Protein AF-A0A941NV79-F1 (afdb_monomer)

Secondary structure (DSSP, 8-state):
--SHHHHHHHHHHHHHHHHHHHHHS-SSS-EEEEEE-SSSEEEEEEEEEEE--SS--EEEEEEEEEEEEEE-GGGEEEEEEEEE-SHHHHHHHHHHTT-SEEEEEE-S-EE-SSGGG--S-EESS--EE------STT--S--S-EE-TTHHHHS-TT-BPPPPGGGTTSSS---EETTTTEEGGGGGG-EEEEEETT--EEEEEGGG--HHHHHHHHTTEEEEEEE--EEEETTEE-S-TTGGGSGGG-HHHHHHHHTT-TT-S-TT--TTTTS-B-EEEEEEETTS-EEEEEE-----TTS--SB-HHHHHHHHHHTTEEEEEE---GGG--EEEEESEEESPP-S-STT-PPPEEEEEEEEEPPPHHHHHHHHHHHHS-------PPPP-PPPPPPPPPP-

Mean predicted aligned error: 10.95 Å

Structure (mmCIF, N/CA/C/O backbone):
data_AF-A0A941NV79-F1
#
_entry.id   AF-A0A941NV79-F1
#
loop_
_atom_site.group_PDB
_atom_site.id
_atom_site.type_symbol
_atom_site.label_atom_id
_atom_site.label_alt_id
_atom_site.label_comp_id
_atom_site.label_asym_id
_atom_site.label_entity_id
_atom_site.label_seq_id
_atom_site.pdbx_PDB_ins_code
_atom_site.Cartn_x
_atom_site.Cartn_y
_atom_site.Cartn_z
_atom_site.occupancy
_atom_site.B_iso_or_equiv
_atom_site.auth_seq_id
_atom_site.auth_comp_id
_atom_site.auth_asym_id
_atom_site.auth_atom_id
_atom_site.pdbx_PDB_model_num
ATOM 1 N N . MET A 1 1 ? -29.294 -2.396 32.008 1.00 37.75 1 MET A N 1
ATOM 2 C CA . MET A 1 1 ? -28.982 -3.494 31.063 1.00 37.75 1 MET A CA 1
ATOM 3 C C . MET A 1 1 ? -27.910 -3.132 30.012 1.00 37.75 1 MET A C 1
ATOM 5 O O . MET A 1 1 ? -27.846 -3.797 28.994 1.00 37.75 1 MET A O 1
ATOM 9 N N . GLY A 1 2 ? -27.024 -2.145 30.237 1.00 38.66 2 GLY A N 1
ATOM 10 C CA . GLY A 1 2 ? -26.162 -1.599 29.163 1.00 38.66 2 GLY A CA 1
ATOM 11 C C . GLY A 1 2 ? -24.645 -1.584 29.406 1.00 38.66 2 GLY A C 1
ATOM 12 O O . GLY A 1 2 ? -23.937 -0.929 28.653 1.00 38.66 2 GLY A O 1
ATOM 13 N N . LYS A 1 3 ? -24.124 -2.249 30.449 1.00 32.75 3 LYS A N 1
ATOM 14 C CA . LYS A 1 3 ? -22.667 -2.318 30.711 1.00 32.75 3 LYS A CA 1
ATOM 15 C C . LYS A 1 3 ? -22.034 -3.657 30.309 1.00 32.75 3 LYS A C 1
ATOM 17 O O . LYS A 1 3 ? -20.885 -3.670 29.878 1.00 32.75 3 LYS A O 1
ATOM 22 N N . ASP A 1 4 ? -22.796 -4.750 30.352 1.00 34.00 4 ASP A N 1
ATOM 23 C CA . ASP A 1 4 ? -22.276 -6.102 30.090 1.00 34.00 4 ASP A CA 1
ATOM 24 C C . ASP A 1 4 ? -22.122 -6.434 28.596 1.00 34.00 4 ASP A C 1
ATOM 26 O O . ASP A 1 4 ? -21.346 -7.312 28.226 1.00 34.00 4 ASP A O 1
ATOM 30 N N . THR A 1 5 ? -22.796 -5.701 27.706 1.00 42.41 5 THR A N 1
ATOM 31 C CA . THR A 1 5 ? -22.704 -5.896 26.250 1.00 42.41 5 THR A CA 1
ATOM 32 C C . THR A 1 5 ? -21.468 -5.235 25.639 1.00 42.41 5 THR A C 1
ATOM 34 O O . THR A 1 5 ? -20.822 -5.846 24.790 1.00 42.41 5 THR A O 1
ATOM 37 N N . LYS A 1 6 ? -21.063 -4.047 26.111 1.00 34.81 6 LYS A N 1
ATOM 38 C CA . LYS A 1 6 ? -19.874 -3.337 25.602 1.00 34.81 6 LYS A CA 1
ATOM 39 C C . LYS A 1 6 ? -18.571 -4.057 25.977 1.00 34.81 6 LYS A C 1
ATOM 41 O O . LYS A 1 6 ? -17.744 -4.322 25.108 1.00 34.81 6 LYS A O 1
ATOM 46 N N . ALA A 1 7 ? -18.461 -4.521 27.226 1.00 35.06 7 ALA A N 1
ATOM 47 C CA . ALA A 1 7 ? -17.333 -5.335 27.690 1.00 35.06 7 ALA A CA 1
ATOM 48 C C . ALA A 1 7 ? -17.238 -6.697 26.966 1.00 35.06 7 ALA A C 1
ATOM 50 O O . ALA A 1 7 ? -16.143 -7.183 26.679 1.00 35.06 7 ALA A O 1
ATOM 51 N N . ALA A 1 8 ? -18.376 -7.311 26.616 1.00 33.00 8 ALA A N 1
ATOM 52 C CA . ALA A 1 8 ? -18.413 -8.574 25.876 1.00 33.00 8 ALA A CA 1
ATOM 53 C C . ALA A 1 8 ? -18.027 -8.425 24.389 1.00 33.00 8 ALA A C 1
ATOM 55 O O . ALA A 1 8 ? -17.462 -9.355 23.803 1.00 33.00 8 ALA A O 1
ATOM 56 N N . VAL A 1 9 ? -18.303 -7.268 23.777 1.00 36.94 9 VAL A N 1
ATOM 57 C CA . VAL A 1 9 ? -17.890 -6.937 22.401 1.00 36.94 9 VAL A CA 1
ATOM 58 C C . VAL A 1 9 ? -16.403 -6.563 22.350 1.00 36.94 9 VAL A C 1
ATOM 60 O O . VAL A 1 9 ? -15.674 -7.113 21.517 1.00 36.94 9 VAL A O 1
ATOM 63 N N . GLU A 1 10 ? -15.918 -5.749 23.295 1.00 37.53 10 GLU A N 1
ATOM 64 C CA . GLU A 1 10 ? -14.491 -5.421 23.469 1.00 37.53 10 GLU A CA 1
ATOM 65 C C . GLU A 1 10 ? -13.641 -6.686 23.707 1.00 37.53 10 GLU A C 1
ATOM 67 O O . GLU A 1 10 ? -12.580 -6.859 23.101 1.00 37.53 10 GLU A O 1
ATOM 72 N N . ALA A 1 11 ? -14.150 -7.648 24.487 1.00 34.34 11 ALA A N 1
ATOM 73 C CA . ALA A 1 11 ? -13.498 -8.940 24.702 1.00 34.34 11 ALA A CA 1
ATOM 74 C C . ALA A 1 11 ? -13.442 -9.828 23.439 1.00 34.34 11 ALA A C 1
ATOM 76 O O . ALA A 1 11 ? -12.529 -10.650 23.308 1.00 34.34 11 ALA A O 1
ATOM 77 N N . LYS A 1 12 ? -14.377 -9.685 22.486 1.00 42.16 12 LYS A N 1
ATOM 78 C CA . LYS A 1 12 ? -14.457 -10.513 21.261 1.00 42.16 12 LYS A CA 1
ATOM 79 C C . LYS A 1 12 ? -13.544 -10.039 20.119 1.00 42.16 12 LYS A C 1
ATOM 81 O O . LYS A 1 12 ? -12.990 -10.878 19.410 1.00 42.16 12 LYS A O 1
ATOM 86 N N . ALA A 1 13 ? -13.350 -8.732 19.935 1.00 38.16 13 ALA A N 1
ATOM 87 C CA . ALA A 1 13 ? -12.434 -8.206 18.911 1.00 38.16 13 ALA A CA 1
ATOM 88 C C . ALA A 1 13 ? -10.963 -8.329 19.347 1.00 38.16 13 ALA A C 1
ATOM 90 O O . ALA A 1 13 ? -10.119 -8.824 18.590 1.00 38.16 13 ALA A O 1
ATOM 91 N N . ALA A 1 14 ? -10.682 -8.008 20.615 1.00 41.06 14 ALA A N 1
ATOM 92 C CA . ALA A 1 14 ? -9.374 -8.208 21.226 1.00 41.06 14 ALA A CA 1
ATOM 93 C C . ALA A 1 14 ? -8.939 -9.684 21.177 1.00 41.06 14 ALA A C 1
ATOM 95 O O . ALA A 1 14 ? -7.759 -9.973 20.983 1.00 41.06 14 ALA A O 1
ATOM 96 N N . THR A 1 15 ? -9.874 -10.641 21.260 1.00 52.53 15 THR A N 1
ATOM 97 C CA . THR A 1 15 ? -9.524 -12.065 21.328 1.00 52.53 15 THR A CA 1
ATOM 98 C C . THR A 1 15 ? -8.943 -12.651 20.050 1.00 52.53 15 THR A C 1
ATOM 100 O O . THR A 1 15 ? -8.204 -13.613 20.189 1.00 52.53 15 THR A O 1
ATOM 103 N N . VAL A 1 16 ? -9.182 -12.151 18.832 1.00 52.66 16 VAL A N 1
ATOM 104 C CA . VAL A 1 16 ? -8.616 -12.816 17.632 1.00 52.66 16 VAL A CA 1
ATOM 105 C C . VAL A 1 16 ? -7.139 -12.481 17.450 1.00 52.66 16 VAL A C 1
ATOM 107 O O . VAL A 1 16 ? -6.330 -13.397 17.330 1.00 52.66 16 VAL A O 1
ATOM 110 N N . ILE A 1 17 ? -6.764 -11.200 17.514 1.00 54.12 17 ILE A N 1
ATOM 111 C CA . ILE A 1 17 ? -5.353 -10.790 17.431 1.00 54.12 17 ILE A CA 1
ATOM 112 C C . ILE A 1 17 ? -4.603 -11.235 18.695 1.00 54.12 17 ILE A C 1
ATOM 114 O O . ILE A 1 17 ? -3.475 -11.707 18.595 1.00 54.12 17 ILE A O 1
ATOM 118 N N . GLN A 1 18 ? -5.232 -11.192 19.879 1.00 55.28 18 GLN A N 1
ATOM 119 C CA . GLN A 1 18 ? -4.630 -11.741 21.102 1.00 55.28 18 GLN A CA 1
ATOM 120 C C . GLN A 1 18 ? -4.478 -13.260 21.055 1.00 55.28 18 GLN A C 1
ATOM 122 O O . GLN A 1 18 ? -3.436 -13.761 21.465 1.00 55.28 18 GLN A O 1
ATOM 127 N N . LYS A 1 19 ? -5.481 -14.020 20.586 1.00 61.03 19 LYS A N 1
ATOM 128 C CA . LYS A 1 19 ? -5.363 -15.483 20.438 1.00 61.03 19 LYS A CA 1
ATOM 129 C C . LYS A 1 19 ? -4.329 -15.829 19.383 1.00 61.03 19 LYS A C 1
ATOM 131 O O . LYS A 1 19 ? -3.565 -16.753 19.610 1.00 61.03 19 LYS A O 1
ATOM 136 N N . TRP A 1 20 ? -4.269 -15.084 18.282 1.00 63.22 20 TRP A N 1
ATOM 137 C CA . TRP A 1 20 ? -3.224 -15.224 17.277 1.00 63.22 20 TRP A CA 1
ATOM 138 C C . TRP A 1 20 ? -1.834 -14.989 17.883 1.00 63.22 20 TRP A C 1
ATOM 140 O O . TRP A 1 20 ? -1.003 -15.896 17.880 1.00 63.22 20 TRP A O 1
ATOM 150 N N . ALA A 1 21 ? -1.626 -13.830 18.513 1.00 59.75 21 ALA A N 1
ATOM 151 C CA . ALA A 1 21 ? -0.369 -13.473 19.160 1.00 59.75 21 ALA A CA 1
ATOM 152 C C . ALA A 1 21 ? 0.015 -14.503 20.235 1.00 59.75 21 ALA A C 1
ATOM 154 O O . ALA A 1 21 ? 1.160 -14.913 20.335 1.00 59.75 21 ALA A O 1
ATOM 155 N N . ARG A 1 22 ? -0.946 -15.010 21.011 1.00 60.31 22 ARG A N 1
ATOM 156 C CA . ARG A 1 22 ? -0.695 -16.038 22.036 1.00 60.31 22 ARG A CA 1
ATOM 157 C C . ARG A 1 22 ? -0.487 -17.449 21.469 1.00 60.31 22 ARG A C 1
ATOM 159 O O . ARG A 1 22 ? 0.080 -18.277 22.176 1.00 60.31 22 ARG A O 1
ATOM 166 N N . ARG A 1 23 ? -0.966 -17.743 20.252 1.00 58.19 23 ARG A N 1
ATOM 167 C CA . ARG A 1 23 ? -0.883 -19.065 19.597 1.00 58.19 23 ARG A CA 1
ATOM 168 C C . ARG A 1 23 ? 0.402 -19.242 18.789 1.00 58.19 23 ARG A C 1
ATOM 170 O O . ARG A 1 23 ? 0.905 -20.357 18.733 1.00 58.19 23 ARG A O 1
ATOM 177 N N . PHE A 1 24 ? 0.918 -18.173 18.184 1.00 54.00 24 PHE A N 1
ATOM 178 C CA . PHE A 1 24 ? 2.083 -18.222 17.287 1.00 54.00 24 PHE A CA 1
ATOM 179 C C . PHE A 1 24 ? 3.358 -17.605 17.886 1.00 54.00 24 PHE A C 1
ATOM 181 O O . PHE A 1 24 ? 4.452 -17.793 17.355 1.00 54.00 24 PHE A O 1
ATOM 188 N N . LEU A 1 25 ? 3.253 -16.887 19.009 1.00 56.09 25 LEU A N 1
ATOM 189 C CA . LEU A 1 25 ? 4.393 -16.221 19.636 1.00 56.09 25 LEU A CA 1
ATOM 190 C C . LEU A 1 25 ? 4.759 -16.927 20.948 1.00 56.09 25 LEU A C 1
ATOM 192 O O . LEU A 1 25 ? 3.921 -17.122 21.829 1.00 56.09 25 LEU A O 1
ATOM 196 N N . VAL A 1 26 ? 6.021 -17.348 21.080 1.00 50.78 26 VAL A N 1
ATOM 197 C CA . VAL A 1 26 ? 6.525 -18.012 22.295 1.00 50.78 26 VAL A CA 1
ATOM 198 C C . VAL A 1 26 ? 6.377 -17.072 23.486 1.00 50.78 26 VAL A C 1
ATOM 200 O O . VAL A 1 26 ? 6.801 -15.926 23.433 1.00 50.78 26 VAL A O 1
ATOM 203 N N . ARG A 1 27 ? 5.847 -17.579 24.604 1.00 49.38 27 ARG A N 1
ATOM 204 C CA . ARG A 1 27 ? 5.588 -16.825 25.848 1.00 49.38 27 ARG A CA 1
ATOM 205 C C . ARG A 1 27 ? 6.808 -16.155 26.510 1.00 49.38 27 ARG A C 1
ATOM 207 O O . ARG A 1 27 ? 6.627 -15.488 27.521 1.00 49.38 27 ARG A O 1
ATOM 214 N N . LYS A 1 28 ? 8.034 -16.327 26.007 1.00 47.25 28 LYS A N 1
ATOM 215 C CA . LYS A 1 28 ? 9.239 -15.753 26.623 1.00 47.25 28 LYS A CA 1
ATOM 216 C C . LYS A 1 28 ? 9.685 -14.510 25.842 1.00 47.25 28 LYS A C 1
ATOM 218 O O . LYS A 1 28 ? 10.083 -14.632 24.691 1.00 47.25 28 LYS A O 1
ATOM 223 N N . ASN A 1 29 ? 9.640 -13.349 26.505 1.00 51.78 29 ASN A N 1
ATOM 224 C CA . ASN A 1 29 ? 10.165 -12.037 26.075 1.00 51.78 29 ASN A CA 1
ATOM 225 C C . ASN A 1 29 ? 9.364 -11.266 25.012 1.00 51.78 29 ASN A C 1
ATOM 227 O O . ASN A 1 29 ? 9.945 -10.686 24.098 1.00 51.78 29 ASN A O 1
ATOM 231 N N . LEU A 1 30 ? 8.037 -11.212 25.150 1.00 62.56 30 LEU A N 1
ATOM 232 C CA . LEU A 1 30 ? 7.170 -10.479 24.229 1.00 62.56 30 LEU A CA 1
ATOM 233 C C . LEU A 1 30 ? 6.472 -9.298 24.899 1.00 62.56 30 LEU A C 1
ATOM 235 O O . LEU A 1 30 ? 5.568 -9.473 25.713 1.00 62.56 30 LEU A O 1
ATOM 239 N N . ASN A 1 31 ? 6.877 -8.091 24.504 1.00 69.31 31 ASN A N 1
ATOM 240 C CA . ASN A 1 31 ? 6.194 -6.859 24.873 1.00 69.31 31 ASN A CA 1
ATOM 241 C C . ASN A 1 31 ? 5.048 -6.633 23.884 1.00 69.31 31 ASN A C 1
ATOM 243 O O . ASN A 1 31 ? 5.279 -6.252 22.736 1.00 69.31 31 ASN A O 1
ATOM 247 N N . LEU A 1 32 ? 3.823 -6.915 24.329 1.00 75.69 32 LEU A N 1
ATOM 248 C CA . LEU A 1 32 ? 2.592 -6.680 23.578 1.00 75.69 32 LEU A CA 1
ATOM 249 C C . LEU A 1 32 ? 1.828 -5.519 24.213 1.00 75.69 32 LEU A C 1
ATOM 251 O O . LEU A 1 32 ? 1.485 -5.580 25.394 1.00 75.69 32 LEU A O 1
ATOM 255 N N . LYS A 1 33 ? 1.504 -4.496 23.424 1.00 81.25 33 LYS A N 1
ATOM 256 C CA . LYS A 1 33 ? 0.628 -3.395 23.832 1.00 81.25 33 LYS A CA 1
ATOM 257 C C . LYS A 1 33 ? -0.619 -3.412 22.957 1.00 81.25 33 LYS A C 1
ATOM 259 O O . LYS A 1 33 ? -0.560 -3.134 21.762 1.00 81.25 33 LYS A O 1
ATOM 264 N N . PHE A 1 34 ? -1.744 -3.761 23.571 1.00 81.69 34 PHE A N 1
ATOM 265 C CA . PHE A 1 34 ? -3.054 -3.726 22.931 1.00 81.69 34 PHE A CA 1
ATOM 266 C C . PHE A 1 34 ? -3.696 -2.362 23.144 1.00 81.69 34 PHE A C 1
ATOM 268 O O . PHE A 1 34 ? -3.624 -1.792 24.232 1.00 81.69 34 PHE A O 1
ATOM 275 N N . THR A 1 35 ? -4.332 -1.837 22.107 1.00 81.44 35 THR A N 1
ATOM 276 C CA . THR A 1 35 ? -5.069 -0.579 22.171 1.00 81.44 35 THR A CA 1
ATOM 277 C C . THR A 1 35 ? -6.364 -0.754 21.395 1.00 81.44 35 THR A C 1
ATOM 279 O O . THR A 1 35 ? -6.358 -0.861 20.169 1.00 81.44 35 THR A O 1
ATOM 282 N N . GLN A 1 36 ? -7.477 -0.831 22.125 1.00 83.31 36 GLN A N 1
ATOM 283 C CA . GLN A 1 36 ? -8.798 -0.713 21.523 1.00 83.31 36 GLN A CA 1
ATOM 284 C C . GLN A 1 36 ? -9.020 0.769 21.226 1.00 83.31 36 GLN A C 1
ATOM 286 O O . GLN A 1 36 ? -8.931 1.594 22.134 1.00 83.31 36 GLN A O 1
ATOM 291 N N . VAL A 1 37 ? -9.209 1.104 19.953 1.00 84.75 37 VAL A N 1
ATOM 292 C CA . VAL A 1 37 ? -9.310 2.497 19.501 1.00 84.75 37 VAL A CA 1
ATOM 293 C C . VAL A 1 37 ? -10.776 2.907 19.435 1.00 84.75 37 VAL A C 1
ATOM 295 O O . VAL A 1 37 ? -11.119 3.980 19.908 1.00 84.75 37 VAL A O 1
ATOM 298 N N . GLY A 1 38 ? -11.633 2.012 18.948 1.00 86.25 38 GLY A N 1
ATOM 299 C CA . GLY A 1 38 ? -13.091 2.117 18.996 1.00 86.25 38 GLY A CA 1
ATOM 300 C C . GLY A 1 38 ? -13.726 0.737 18.809 1.00 86.25 38 GLY A C 1
ATOM 301 O O . GLY A 1 38 ? -13.056 -0.256 19.075 1.00 86.25 38 GLY A O 1
ATOM 302 N N . GLU A 1 39 ? -14.980 0.603 18.385 1.00 88.56 39 GLU A N 1
ATOM 303 C CA . GLU A 1 39 ? -15.649 -0.714 18.308 1.00 88.56 39 GLU A CA 1
ATOM 304 C C . GLU A 1 39 ? -15.148 -1.565 17.131 1.00 88.56 39 GLU A C 1
ATOM 306 O O . GLU A 1 39 ? -15.089 -2.798 17.209 1.00 88.56 39 GLU A O 1
ATOM 311 N N . ASN A 1 40 ? -14.748 -0.896 16.050 1.00 91.56 40 ASN A N 1
ATOM 312 C CA . ASN A 1 40 ? -14.365 -1.505 14.779 1.00 91.56 40 ASN A CA 1
ATOM 313 C C . ASN A 1 40 ? -12.871 -1.377 14.462 1.00 91.56 40 ASN A C 1
ATOM 315 O O . ASN A 1 40 ? -12.413 -1.934 13.462 1.00 91.56 40 ASN A O 1
ATOM 319 N N . ILE A 1 41 ? -12.099 -0.697 15.315 1.00 92.12 41 ILE A N 1
ATOM 320 C CA . ILE A 1 41 ? -10.660 -0.480 15.132 1.00 92.12 41 ILE A CA 1
ATOM 321 C C . ILE A 1 41 ? -9.897 -0.963 16.369 1.00 92.12 41 ILE A C 1
ATOM 323 O O . ILE A 1 41 ? -10.046 -0.435 17.476 1.00 92.12 41 ILE A O 1
ATOM 327 N N . THR A 1 42 ? -9.022 -1.946 16.162 1.00 91.31 42 THR A N 1
ATOM 328 C CA . THR A 1 42 ? -8.134 -2.486 17.200 1.00 91.31 42 THR A CA 1
ATOM 329 C C . THR A 1 42 ? -6.697 -2.453 16.709 1.00 91.31 42 THR A C 1
ATOM 331 O O . THR A 1 42 ? -6.402 -2.943 15.619 1.00 91.31 42 THR A O 1
ATOM 334 N N . SER A 1 43 ? -5.791 -1.942 17.539 1.00 90.06 43 SER A N 1
ATOM 335 C CA . SER A 1 43 ? -4.361 -1.923 17.251 1.00 90.06 43 SER A CA 1
ATOM 336 C C . SER A 1 43 ? -3.567 -2.777 18.236 1.00 90.06 43 SER A C 1
ATOM 338 O O . SER A 1 43 ? -3.878 -2.853 19.430 1.00 90.06 43 SER A O 1
ATOM 340 N N . LEU A 1 44 ? -2.528 -3.429 17.725 1.00 87.69 44 LEU A N 1
ATOM 341 C CA . LEU A 1 44 ? -1.542 -4.177 18.484 1.00 87.69 44 LEU A CA 1
ATOM 342 C C . LEU A 1 44 ? -0.147 -3.714 18.081 1.00 87.69 44 LEU A C 1
ATOM 344 O O . LEU A 1 44 ? 0.260 -3.862 16.930 1.00 87.69 44 LEU A O 1
ATOM 348 N N . GLN A 1 45 ? 0.603 -3.236 19.064 1.00 86.19 45 GLN A N 1
ATOM 349 C CA . GLN A 1 45 ? 2.034 -3.012 18.955 1.00 86.19 45 GLN A CA 1
ATOM 350 C C . GLN A 1 45 ? 2.777 -4.182 19.604 1.00 86.19 45 GLN A C 1
ATOM 352 O O . GLN A 1 45 ? 2.458 -4.599 20.722 1.00 86.19 45 GLN A O 1
ATOM 357 N N . MET A 1 46 ? 3.776 -4.708 18.908 1.00 83.50 46 MET A N 1
ATOM 358 C CA . MET A 1 46 ? 4.584 -5.832 19.368 1.00 83.50 46 MET A CA 1
ATOM 359 C C . MET A 1 46 ? 6.063 -5.600 19.077 1.00 83.50 46 MET A C 1
ATOM 361 O O . MET A 1 46 ? 6.412 -5.019 18.054 1.00 83.50 46 MET A O 1
ATOM 365 N N . ALA A 1 47 ? 6.927 -6.083 19.967 1.00 80.50 47 ALA A N 1
ATOM 366 C CA . ALA A 1 47 ? 8.360 -6.199 19.718 1.00 80.50 47 ALA A CA 1
ATOM 367 C C . ALA A 1 47 ? 8.731 -7.682 19.607 1.00 80.50 47 ALA A C 1
ATOM 369 O O . ALA A 1 47 ? 8.466 -8.454 20.533 1.00 80.50 47 ALA A O 1
ATOM 370 N N . LEU A 1 48 ? 9.303 -8.083 18.472 1.00 72.50 48 LEU A N 1
ATOM 371 C CA . LEU A 1 48 ? 9.536 -9.484 18.125 1.00 72.50 48 LEU A CA 1
ATOM 372 C C . LEU A 1 48 ? 10.930 -9.712 17.548 1.00 72.50 48 LEU A C 1
ATOM 374 O O . LEU A 1 48 ? 11.265 -9.150 16.513 1.00 72.50 48 LEU A O 1
ATOM 378 N N . SER A 1 49 ? 11.700 -10.615 18.157 1.00 69.38 49 SER A N 1
ATOM 379 C CA . SER A 1 49 ? 12.926 -11.184 17.567 1.00 69.38 49 SER A CA 1
ATOM 380 C C . SER A 1 49 ? 12.721 -12.584 16.979 1.00 69.38 49 SER A C 1
ATOM 382 O O . SER A 1 49 ? 13.598 -13.121 16.308 1.00 69.38 49 SER A O 1
ATOM 384 N N . LYS A 1 50 ? 11.560 -13.203 17.221 1.00 65.31 50 LYS A N 1
ATOM 385 C CA . LYS A 1 50 ? 11.236 -14.542 16.729 1.00 65.31 50 LYS A CA 1
ATOM 386 C C . LYS A 1 50 ? 9.730 -14.723 16.592 1.00 65.31 50 LYS A C 1
ATOM 388 O O . LYS A 1 50 ? 8.990 -14.436 17.531 1.00 65.31 50 LYS A O 1
ATOM 393 N N . LEU A 1 51 ? 9.294 -15.272 15.465 1.00 64.00 51 LEU A N 1
ATOM 394 C CA . LEU A 1 51 ? 7.919 -15.680 15.212 1.00 64.00 51 LEU A CA 1
ATOM 395 C C . LEU A 1 51 ? 7.904 -17.164 14.838 1.00 64.00 51 LEU A C 1
ATOM 397 O O . LEU A 1 51 ? 8.486 -17.569 13.834 1.00 64.00 51 LEU A O 1
ATOM 401 N N . LEU A 1 52 ? 7.279 -1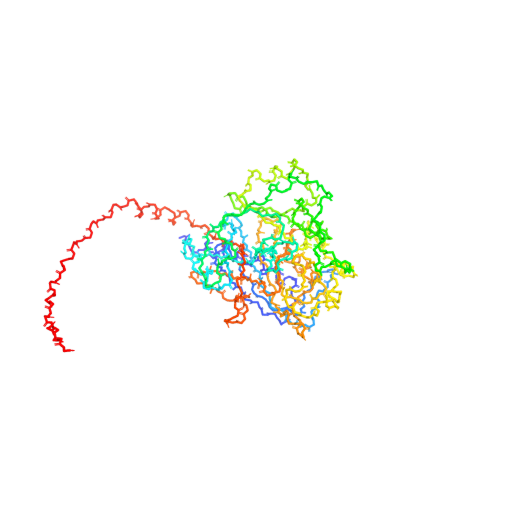8.007 15.661 1.00 56.53 52 LEU A N 1
ATOM 402 C CA . LEU A 1 52 ? 7.179 -19.429 15.347 1.00 56.53 52 LEU A CA 1
ATOM 403 C C . LEU A 1 52 ? 5.967 -19.657 14.437 1.00 56.53 52 LEU A C 1
ATOM 405 O O . LEU A 1 52 ? 4.827 -19.628 14.893 1.00 56.53 52 LEU A O 1
ATOM 409 N N . SER A 1 53 ? 6.209 -19.918 13.153 1.00 51.22 53 SER A N 1
ATOM 410 C CA . SER A 1 53 ? 5.222 -20.602 12.313 1.00 51.22 53 SER A CA 1
ATOM 411 C C . SER A 1 53 ? 5.300 -22.116 12.567 1.00 51.22 53 SER A C 1
ATOM 413 O O . SER A 1 53 ? 6.403 -22.622 12.790 1.00 51.22 53 SER A O 1
ATOM 415 N N . PRO A 1 54 ? 4.182 -22.863 12.481 1.00 43.88 54 PRO A N 1
ATOM 416 C CA . PRO A 1 54 ? 4.186 -24.325 12.488 1.00 43.88 54 PRO A CA 1
ATOM 417 C C . PRO A 1 54 ? 5.056 -24.945 11.386 1.00 43.88 54 PRO A C 1
ATOM 419 O O . PRO A 1 54 ? 5.512 -26.071 11.552 1.00 43.88 54 PRO A O 1
ATOM 422 N N . THR A 1 55 ? 5.282 -24.234 10.273 1.00 50.59 55 THR A N 1
ATOM 423 C CA . THR A 1 55 ? 6.009 -24.756 9.103 1.00 50.59 55 THR A CA 1
ATOM 424 C C . THR A 1 55 ? 7.421 -24.188 8.949 1.00 50.59 55 THR A C 1
ATOM 426 O O . THR A 1 55 ? 8.320 -24.909 8.526 1.00 50.59 55 THR A O 1
ATOM 429 N N . THR A 1 56 ? 7.662 -22.915 9.289 1.00 55.41 56 THR A N 1
ATOM 430 C CA . THR A 1 56 ? 9.004 -22.302 9.212 1.00 55.41 56 THR A CA 1
ATOM 431 C C . THR A 1 56 ? 9.149 -21.159 10.221 1.00 55.41 56 THR A C 1
ATOM 433 O O . THR A 1 56 ? 8.515 -20.116 10.061 1.00 55.41 56 THR A O 1
ATOM 436 N N . PRO A 1 57 ? 9.950 -21.308 11.288 1.00 60.91 57 PRO A N 1
ATOM 437 C CA . PRO A 1 57 ? 10.139 -20.231 12.248 1.00 60.91 57 PRO A CA 1
ATOM 438 C C . PRO A 1 57 ? 10.840 -19.041 11.584 1.00 60.91 57 PRO A C 1
ATOM 440 O O . PRO A 1 57 ? 11.956 -19.177 11.089 1.00 60.91 57 PRO A O 1
ATOM 443 N N . LEU A 1 58 ? 10.214 -17.865 11.631 1.00 67.50 58 LEU A N 1
ATOM 444 C CA . LEU A 1 58 ? 10.888 -16.615 11.313 1.00 67.50 58 LEU A CA 1
ATOM 445 C C . LEU A 1 58 ? 11.747 -16.216 12.504 1.00 67.50 58 LEU A C 1
ATOM 447 O O . LEU A 1 58 ? 11.243 -15.897 13.582 1.00 67.50 58 LEU A O 1
ATOM 451 N N . VAL A 1 59 ? 13.059 -16.260 12.321 1.00 68.00 59 VAL A N 1
ATOM 452 C CA . VAL A 1 59 ? 14.021 -15.828 13.331 1.00 68.00 59 VAL A CA 1
ATOM 453 C C . VAL A 1 59 ? 14.692 -14.569 12.820 1.00 68.00 59 VAL A C 1
ATOM 455 O O . VAL A 1 59 ? 15.301 -14.578 11.753 1.00 68.00 59 VAL A O 1
ATOM 458 N N . PHE A 1 60 ? 14.571 -13.493 13.585 1.00 71.31 60 PHE A N 1
ATOM 459 C CA . PHE A 1 60 ? 15.237 -12.236 13.296 1.00 71.31 60 PHE A CA 1
ATOM 460 C C . PHE A 1 60 ? 16.525 -12.150 14.111 1.00 71.31 60 PHE A C 1
ATOM 462 O O . PHE A 1 60 ? 16.609 -12.661 15.230 1.00 71.31 60 PHE A O 1
ATOM 469 N N . SER A 1 61 ? 17.538 -11.481 13.567 1.00 68.25 61 SER A N 1
ATOM 470 C CA . SER A 1 61 ? 18.796 -11.246 14.285 1.00 68.25 61 SER A CA 1
ATOM 471 C C . SER A 1 61 ? 18.622 -10.302 15.482 1.00 68.25 61 SER A C 1
ATOM 473 O O . SER A 1 61 ? 19.419 -10.341 16.417 1.00 68.25 61 SER A O 1
ATOM 475 N N . LYS A 1 62 ? 17.568 -9.475 15.479 1.00 75.19 62 LYS A N 1
ATOM 476 C CA . LYS A 1 62 ? 17.195 -8.553 16.559 1.00 75.19 62 LYS A CA 1
ATOM 477 C C . LYS A 1 62 ? 15.678 -8.403 16.674 1.00 75.19 62 LYS A C 1
ATOM 479 O O . LYS A 1 62 ? 14.928 -8.908 15.849 1.00 75.19 62 LYS A O 1
ATOM 484 N N . SER A 1 63 ? 15.223 -7.748 17.741 1.00 81.75 63 SER A N 1
ATOM 485 C CA . SER A 1 63 ? 13.800 -7.464 17.945 1.00 81.75 63 SER A CA 1
ATOM 486 C C . SER A 1 63 ? 13.346 -6.293 17.075 1.00 81.75 63 SER A C 1
ATOM 488 O O . SER A 1 63 ? 13.983 -5.241 17.108 1.00 81.75 63 SER A O 1
ATOM 490 N N . HIS A 1 64 ? 12.241 -6.456 16.349 1.00 84.25 64 HIS A N 1
ATOM 491 C CA . HIS A 1 64 ? 11.629 -5.405 15.539 1.00 84.25 64 HIS A CA 1
ATOM 492 C C . HIS A 1 64 ? 10.301 -4.957 16.143 1.00 84.25 64 HIS A C 1
ATOM 494 O O . HIS A 1 64 ? 9.497 -5.776 16.593 1.00 84.25 64 HIS A O 1
ATOM 500 N N . GLU A 1 65 ? 10.072 -3.646 16.138 1.00 87.62 65 GLU A N 1
ATOM 501 C CA . GLU A 1 65 ? 8.807 -3.046 16.546 1.00 87.62 65 GLU A CA 1
ATOM 502 C C . GLU A 1 65 ? 7.825 -3.085 15.370 1.00 87.62 65 GLU A C 1
ATOM 504 O O . GLU A 1 65 ? 8.119 -2.590 14.282 1.00 87.62 65 GLU A O 1
ATOM 509 N N . ILE A 1 66 ? 6.666 -3.694 15.584 1.00 88.62 66 ILE A N 1
ATOM 510 C CA . ILE A 1 66 ? 5.642 -3.924 14.568 1.00 88.62 66 ILE A CA 1
ATOM 511 C C . ILE A 1 66 ? 4.322 -3.393 15.109 1.00 88.62 66 ILE A C 1
ATOM 513 O O . ILE A 1 66 ? 3.977 -3.631 16.269 1.00 88.62 66 ILE A O 1
ATOM 517 N N . MET A 1 67 ? 3.561 -2.715 14.258 1.00 90.69 67 MET A N 1
ATOM 518 C CA . MET A 1 67 ? 2.194 -2.308 14.559 1.00 90.69 67 MET A CA 1
ATOM 519 C C . MET A 1 67 ? 1.234 -2.885 13.542 1.00 90.69 67 MET A C 1
ATOM 521 O O . MET A 1 67 ? 1.422 -2.762 12.332 1.00 90.69 67 MET A O 1
ATOM 525 N N . VAL A 1 68 ? 0.190 -3.503 14.076 1.00 92.00 68 VAL A N 1
ATOM 526 C CA . VAL A 1 68 ? -0.877 -4.156 13.334 1.00 92.00 68 VAL A CA 1
ATOM 527 C C . VAL A 1 68 ? -2.176 -3.511 13.769 1.00 92.00 68 VAL A C 1
ATOM 529 O O . VAL A 1 68 ? -2.556 -3.619 14.933 1.00 92.00 68 VAL A O 1
ATOM 532 N N . THR A 1 69 ? -2.877 -2.882 12.838 1.00 94.06 69 THR A N 1
ATOM 533 C CA . THR A 1 69 ? -4.226 -2.376 13.073 1.00 94.06 69 THR A CA 1
ATOM 534 C C . THR A 1 69 ? -5.194 -3.168 12.226 1.00 94.06 69 THR A C 1
ATOM 536 O O . THR A 1 69 ? -5.020 -3.306 11.017 1.00 94.06 69 THR A O 1
ATOM 539 N N . ARG A 1 70 ? -6.211 -3.714 12.880 1.00 94.88 70 ARG A N 1
ATOM 540 C CA . ARG A 1 70 ? -7.318 -4.403 12.234 1.00 94.88 70 ARG A CA 1
ATOM 541 C C . ARG A 1 70 ? -8.526 -3.490 12.245 1.00 94.88 70 ARG A C 1
ATOM 543 O O . ARG A 1 70 ? -8.896 -2.966 13.296 1.00 94.88 70 ARG A O 1
ATOM 550 N N . VAL A 1 71 ? -9.135 -3.352 11.079 1.00 94.88 71 VAL A N 1
ATOM 551 C CA . VAL A 1 71 ? -10.305 -2.518 10.840 1.00 94.88 71 VAL A CA 1
ATOM 552 C C . VAL A 1 71 ? -11.430 -3.409 10.330 1.00 94.88 71 VAL A C 1
ATOM 554 O O . VAL A 1 71 ? -11.301 -4.049 9.282 1.00 94.88 71 VAL A O 1
ATOM 557 N N . ARG A 1 72 ? -12.544 -3.449 11.063 1.00 93.12 72 ARG A N 1
ATOM 558 C CA . ARG A 1 72 ? -13.782 -4.062 10.581 1.00 93.12 72 ARG A CA 1
ATOM 559 C C . ARG A 1 72 ? -14.451 -3.094 9.613 1.00 93.12 72 ARG A C 1
ATOM 561 O O . ARG A 1 72 ? -15.076 -2.123 10.024 1.00 93.12 72 ARG A O 1
ATOM 568 N N . THR A 1 73 ? -14.344 -3.393 8.326 1.00 90.44 73 THR A N 1
ATOM 569 C CA . THR A 1 73 ? -14.782 -2.509 7.232 1.00 90.44 73 THR A CA 1
ATOM 570 C C . THR A 1 73 ? -16.273 -2.164 7.277 1.00 90.44 73 THR A C 1
ATOM 572 O O . THR A 1 73 ? -16.654 -1.078 6.875 1.00 90.44 73 THR A O 1
ATOM 575 N N . GLN A 1 74 ? -17.124 -3.028 7.838 1.00 87.94 74 GLN A N 1
ATOM 576 C CA . GLN A 1 74 ? -18.570 -2.780 7.963 1.00 87.94 74 GLN A CA 1
ATOM 577 C C . GLN A 1 74 ? -18.929 -1.584 8.865 1.00 87.94 74 GLN A C 1
ATOM 579 O O . GLN A 1 74 ? -19.997 -1.004 8.698 1.00 87.94 74 GLN A O 1
ATOM 584 N N . GLY A 1 75 ? -18.066 -1.229 9.822 1.00 89.62 75 GLY A N 1
ATOM 585 C CA . GLY A 1 75 ? -18.293 -0.122 10.759 1.00 89.62 75 GLY A CA 1
ATOM 586 C C . GLY A 1 75 ? -17.404 1.093 10.505 1.00 89.62 75 GLY A C 1
ATOM 587 O O . GLY A 1 75 ? -17.360 1.996 11.338 1.00 89.62 75 GLY A O 1
ATOM 588 N N . CYS A 1 76 ? -16.667 1.114 9.393 1.00 93.06 76 CYS A N 1
ATOM 589 C CA . CYS A 1 76 ? -15.721 2.179 9.095 1.00 93.06 76 CYS A CA 1
ATOM 590 C C . CYS A 1 76 ? -15.856 2.664 7.653 1.00 93.06 76 CYS A C 1
ATOM 592 O O . CYS A 1 76 ? -15.977 1.864 6.728 1.00 93.06 76 CYS A O 1
ATOM 594 N N . GLU A 1 77 ? -15.727 3.968 7.448 1.00 92.81 77 GLU A N 1
ATOM 595 C CA . GLU A 1 77 ? -15.442 4.526 6.134 1.00 92.81 77 GLU A CA 1
ATOM 596 C C . GLU A 1 77 ? -13.941 4.385 5.852 1.00 92.81 77 GLU A C 1
ATOM 598 O O . GLU A 1 77 ? -13.102 4.893 6.602 1.00 92.81 77 GLU A O 1
ATOM 603 N N . ILE A 1 78 ? -13.600 3.703 4.758 1.00 94.00 78 ILE A N 1
ATOM 604 C CA . ILE A 1 78 ? -12.231 3.637 4.243 1.00 94.00 78 ILE A CA 1
ATOM 605 C C . ILE A 1 78 ? -12.080 4.687 3.142 1.00 94.00 78 ILE A C 1
ATOM 607 O O . ILE A 1 78 ? -12.958 4.799 2.286 1.00 94.00 78 ILE A O 1
ATOM 611 N N . LYS A 1 79 ? -10.989 5.458 3.160 1.00 90.94 79 LYS A N 1
ATOM 612 C CA . LYS A 1 79 ? -10.703 6.477 2.139 1.00 90.94 79 LYS A CA 1
ATOM 613 C C . LYS A 1 79 ? -9.209 6.735 1.949 1.00 90.94 79 LYS A C 1
ATOM 615 O O . LYS A 1 79 ? -8.407 6.512 2.857 1.00 90.94 79 LYS A O 1
ATOM 620 N N . LEU A 1 80 ? -8.840 7.244 0.783 1.00 90.69 80 LEU A N 1
ATOM 621 C CA . LEU A 1 80 ? -7.533 7.799 0.473 1.00 90.69 80 LEU A CA 1
ATOM 622 C C . LEU A 1 80 ? -7.478 9.257 0.909 1.00 90.69 80 LEU A C 1
ATOM 624 O O . LEU A 1 80 ? -8.441 10.010 0.792 1.00 90.69 80 LEU A O 1
ATOM 628 N N . VAL A 1 81 ? -6.327 9.669 1.422 1.00 85.62 81 VAL A N 1
ATOM 629 C CA . VAL A 1 81 ? -6.132 11.014 1.969 1.00 85.62 81 VAL A CA 1
ATOM 630 C C . VAL A 1 81 ? -4.874 11.637 1.418 1.00 85.62 81 VAL A C 1
ATOM 632 O O . VAL A 1 81 ? -3.818 11.020 1.459 1.00 85.62 81 VAL A O 1
ATOM 635 N N . SER A 1 82 ? -4.977 12.858 0.906 1.00 80.44 82 SER A N 1
ATOM 636 C CA . SER A 1 82 ? -3.849 13.559 0.287 1.00 80.44 82 SER A CA 1
ATOM 637 C C . SER A 1 82 ? -2.961 14.245 1.333 1.00 80.44 82 SER A C 1
ATOM 639 O O . SER A 1 82 ? -3.434 14.650 2.395 1.00 80.44 82 SER A O 1
ATOM 641 N N . ASN A 1 83 ? -1.674 14.391 1.013 1.00 72.69 83 ASN A N 1
ATOM 642 C CA . ASN A 1 83 ? -0.660 15.185 1.715 1.00 72.69 83 ASN A CA 1
ATOM 643 C C . ASN A 1 83 ? -0.581 14.921 3.230 1.00 72.69 83 ASN A C 1
ATOM 645 O O . ASN A 1 83 ? -0.586 15.849 4.044 1.00 72.69 83 ASN A O 1
ATOM 649 N N . GLN A 1 84 ? -0.510 13.650 3.614 1.00 68.62 84 GLN A N 1
ATOM 650 C CA . GLN A 1 84 ? -0.321 13.247 5.009 1.00 68.62 84 GLN A CA 1
ATOM 651 C C . GLN A 1 84 ? 1.169 13.165 5.338 1.00 68.62 84 GLN A C 1
ATOM 653 O O . GLN A 1 84 ? 1.992 13.236 4.447 1.00 68.62 84 GLN A O 1
ATOM 658 N N . GLY A 1 85 ? 1.579 13.035 6.596 1.00 59.78 85 GLY A N 1
ATOM 659 C CA . GLY A 1 85 ? 3.002 12.776 6.883 1.00 59.78 85 GLY A CA 1
ATOM 660 C C . GLY A 1 85 ? 3.506 13.324 8.199 1.00 59.78 85 GLY A C 1
ATOM 661 O O . GLY A 1 85 ? 4.530 12.863 8.686 1.00 59.78 85 GLY A O 1
ATOM 662 N N . THR A 1 86 ? 2.763 14.237 8.825 1.00 66.69 86 THR A N 1
ATOM 663 C CA . THR A 1 86 ? 2.995 14.593 10.226 1.00 66.69 86 THR A CA 1
ATOM 664 C C . THR A 1 86 ? 1.832 14.106 11.089 1.00 66.69 86 THR A C 1
ATOM 666 O O . THR A 1 86 ? 0.679 14.138 10.644 1.00 66.69 86 THR A O 1
ATOM 669 N N . PRO A 1 87 ? 2.093 13.704 12.345 1.00 70.38 87 PRO A N 1
ATOM 670 C CA . PRO A 1 87 ? 1.040 13.424 13.319 1.00 70.38 87 PRO A CA 1
ATOM 671 C C . PRO A 1 87 ? 0.027 14.565 13.453 1.00 70.38 87 PRO A C 1
ATOM 673 O O . PRO A 1 87 ? -1.157 14.330 13.680 1.00 70.38 87 PRO A O 1
ATOM 676 N N . ASP A 1 88 ? 0.488 15.806 13.305 1.00 72.81 88 ASP A N 1
ATOM 677 C CA . ASP A 1 88 ? -0.341 17.007 13.382 1.00 72.81 88 ASP A CA 1
ATOM 678 C C . ASP A 1 88 ? -1.270 17.145 12.175 1.00 72.81 88 ASP A C 1
ATOM 680 O O . ASP A 1 88 ? -2.441 17.483 12.346 1.00 72.81 88 ASP A O 1
ATOM 684 N N . ALA A 1 89 ? -0.774 16.869 10.965 1.00 74.94 89 ALA A N 1
ATOM 685 C CA . ALA A 1 89 ? -1.592 16.854 9.757 1.00 74.94 89 ALA A CA 1
ATOM 686 C C . ALA A 1 89 ? -2.683 15.781 9.860 1.00 74.94 89 ALA A C 1
ATOM 688 O O . ALA A 1 89 ? -3.851 16.085 9.620 1.00 74.94 89 ALA A O 1
ATOM 689 N N . MET A 1 90 ? -2.317 14.583 10.329 1.00 78.44 90 MET A N 1
ATOM 690 C CA . MET A 1 90 ? -3.254 13.480 10.554 1.00 78.44 90 MET A CA 1
ATOM 691 C C . MET A 1 90 ? -4.300 13.825 11.622 1.00 78.44 90 MET A C 1
ATOM 693 O O . MET A 1 90 ? -5.489 13.643 11.381 1.00 78.44 90 MET A O 1
ATOM 697 N N . ARG A 1 91 ? -3.893 14.393 12.774 1.00 79.44 91 ARG A N 1
ATOM 698 C CA . ARG A 1 91 ? -4.835 14.857 13.817 1.00 79.44 91 ARG A CA 1
ATOM 699 C C . ARG A 1 91 ? -5.856 15.833 13.265 1.00 79.44 91 ARG A C 1
ATOM 701 O O . ARG A 1 91 ? -7.048 15.679 13.503 1.00 79.44 91 ARG A O 1
ATOM 708 N N . LYS A 1 92 ? -5.382 16.856 12.554 1.00 79.75 92 LYS A N 1
ATOM 709 C CA . LYS A 1 92 ? -6.255 17.887 11.994 1.00 79.75 92 LYS A CA 1
ATOM 710 C C . LYS A 1 92 ? -7.196 17.312 10.934 1.00 79.75 92 LYS A C 1
ATOM 712 O O . LYS A 1 92 ? -8.335 17.752 10.867 1.00 79.75 92 LYS A O 1
ATOM 717 N N . PHE A 1 93 ? -6.748 16.324 10.154 1.00 82.69 93 PHE A N 1
ATOM 718 C CA . PHE A 1 93 ? -7.624 15.615 9.226 1.00 82.69 93 PHE A CA 1
ATOM 719 C C . PHE A 1 93 ? -8.763 14.904 9.966 1.00 82.69 93 PHE A C 1
ATOM 721 O O . PHE A 1 93 ? -9.923 15.198 9.699 1.00 82.69 93 PHE A O 1
ATOM 728 N N . PHE A 1 94 ? -8.453 14.049 10.950 1.00 87.31 94 PHE A N 1
ATOM 729 C CA . PHE A 1 94 ? -9.485 13.359 11.735 1.00 87.31 94 PHE A CA 1
ATOM 730 C C . PHE A 1 94 ? -10.456 14.340 12.407 1.00 87.31 94 PHE A C 1
ATOM 732 O O . PHE A 1 94 ? -11.666 14.136 12.358 1.00 87.31 94 PHE A O 1
ATOM 739 N N . ALA A 1 95 ? -9.945 15.440 12.968 1.00 84.50 95 ALA A N 1
ATOM 740 C CA . ALA A 1 95 ? -10.778 16.478 13.568 1.00 84.50 95 ALA A CA 1
ATOM 741 C C . ALA A 1 95 ? -11.715 17.157 12.551 1.00 84.50 95 ALA A C 1
ATOM 743 O O . ALA A 1 95 ? -12.882 17.389 12.859 1.00 84.50 95 ALA A O 1
ATOM 744 N N . ASN A 1 96 ? -11.233 17.451 11.340 1.00 84.81 96 ASN A N 1
ATOM 745 C CA . ASN A 1 96 ? -12.038 18.069 10.283 1.00 84.81 96 ASN A CA 1
ATOM 746 C C . ASN A 1 96 ? -13.133 17.141 9.752 1.00 84.81 96 ASN A C 1
ATOM 748 O O . ASN A 1 96 ? -14.225 17.607 9.439 1.00 84.81 96 ASN A O 1
ATOM 752 N N . GLU A 1 97 ? -12.863 15.838 9.700 1.00 86.19 97 GLU A N 1
ATOM 753 C CA . GLU A 1 97 ? -13.864 14.818 9.370 1.00 86.19 97 GLU A CA 1
ATOM 754 C C . GLU A 1 97 ? -14.862 14.583 10.522 1.00 86.19 97 GLU A C 1
ATOM 756 O O . GLU A 1 97 ? -15.806 13.807 10.384 1.00 86.19 97 GLU A O 1
ATOM 761 N N . GLY A 1 98 ? -14.668 15.231 11.679 1.00 87.88 98 GLY A N 1
ATOM 762 C CA . GLY A 1 98 ? -15.473 14.999 12.877 1.00 87.88 98 GLY A CA 1
ATOM 763 C C . GLY A 1 98 ? -15.326 13.578 13.425 1.00 87.88 98 GLY A C 1
ATOM 764 O O . GLY A 1 98 ? -16.234 13.082 14.094 1.00 87.88 98 GLY A O 1
ATOM 765 N N . ALA A 1 99 ? -14.210 12.912 13.121 1.00 90.25 99 ALA A N 1
ATOM 766 C CA . ALA A 1 99 ? -13.915 11.574 13.598 1.00 90.25 99 ALA A CA 1
ATOM 767 C C . ALA A 1 99 ? -13.584 11.610 15.094 1.00 90.25 99 ALA A C 1
ATOM 769 O O . ALA A 1 99 ? -12.839 12.476 15.554 1.00 90.25 99 ALA A O 1
ATOM 770 N N . LYS A 1 100 ? -14.091 10.632 15.848 1.00 90.19 100 LYS A N 1
ATOM 771 C CA . LYS A 1 100 ? -13.642 10.360 17.224 1.00 90.19 100 LYS A CA 1
ATOM 772 C C . LYS A 1 100 ? -12.548 9.306 17.239 1.00 90.19 100 LYS A C 1
ATOM 774 O O . LYS A 1 100 ? -11.568 9.445 17.960 1.00 90.19 100 LYS A O 1
ATOM 779 N N . THR A 1 101 ? -12.694 8.285 16.403 1.00 92.81 101 THR A N 1
ATOM 780 C CA . THR A 1 101 ? -11.792 7.140 16.330 1.00 92.81 101 THR A CA 1
ATOM 781 C C . THR A 1 101 ? -11.395 6.863 14.881 1.00 92.81 101 THR A C 1
ATOM 783 O O . THR A 1 101 ? -12.166 7.093 13.945 1.00 92.81 101 THR A O 1
ATOM 786 N N . GLY A 1 102 ? -10.162 6.403 14.673 1.00 93.75 102 GLY A N 1
ATOM 787 C CA . GLY A 1 102 ? -9.646 6.168 13.330 1.00 93.75 102 GLY A CA 1
ATOM 788 C C . GLY A 1 102 ? -8.280 5.492 13.280 1.00 93.75 102 GLY A C 1
ATOM 789 O O . GLY A 1 102 ? -7.605 5.304 14.293 1.00 93.75 102 GLY A O 1
ATOM 790 N N . ALA A 1 103 ? -7.860 5.135 12.072 1.00 92.88 103 ALA A N 1
ATOM 791 C CA . ALA A 1 103 ? -6.541 4.598 11.769 1.00 92.88 103 ALA A CA 1
ATOM 792 C C . ALA A 1 103 ? -6.024 5.159 10.445 1.00 92.88 103 ALA A C 1
ATOM 794 O O . ALA A 1 103 ? -6.806 5.488 9.554 1.00 92.88 103 ALA A O 1
ATOM 795 N N . VAL A 1 104 ? -4.705 5.264 10.316 1.00 90.94 104 VAL A N 1
ATOM 796 C CA . VAL A 1 104 ? -4.037 5.744 9.105 1.00 90.94 104 VAL A CA 1
ATOM 797 C C . VAL A 1 104 ? -2.761 4.959 8.851 1.00 90.94 104 VAL A C 1
ATOM 799 O O . VAL A 1 104 ? -1.986 4.715 9.775 1.00 90.94 104 VAL A O 1
ATOM 802 N N . ILE A 1 105 ? -2.518 4.624 7.588 1.00 91.56 105 ILE A N 1
ATOM 803 C CA . ILE A 1 105 ? -1.248 4.106 7.075 1.00 91.56 105 ILE A CA 1
ATOM 804 C C . ILE A 1 105 ? -0.849 4.894 5.820 1.00 91.56 105 ILE A C 1
ATOM 806 O O . ILE A 1 105 ? -1.695 5.509 5.169 1.00 91.56 105 ILE A O 1
ATOM 810 N N . ASN A 1 106 ? 0.437 4.931 5.480 1.00 89.69 106 ASN A N 1
ATOM 811 C CA . ASN A 1 106 ? 0.901 5.527 4.226 1.00 89.69 106 ASN A CA 1
ATOM 812 C C . ASN A 1 106 ? 0.331 4.819 2.981 1.00 89.69 106 ASN A C 1
ATOM 814 O O . ASN A 1 106 ? -0.202 3.718 3.072 1.00 89.69 106 ASN A O 1
ATOM 818 N N . GLY A 1 107 ? 0.435 5.468 1.820 1.00 90.19 107 GLY A N 1
ATOM 819 C CA . GLY A 1 107 ? -0.026 4.950 0.533 1.00 90.19 107 GLY A CA 1
ATOM 820 C C . GLY A 1 107 ? 1.020 4.135 -0.234 1.00 90.19 107 GLY A C 1
ATOM 821 O O . GLY A 1 107 ? 2.070 3.763 0.294 1.00 90.19 107 GLY A O 1
ATOM 822 N N . GLY A 1 108 ? 0.715 3.857 -1.501 1.00 90.44 108 GLY A N 1
ATOM 823 C CA . GLY A 1 108 ? 1.626 3.240 -2.462 1.00 90.44 108 GLY A CA 1
ATOM 824 C C . GLY A 1 108 ? 2.712 4.194 -2.974 1.00 90.44 108 GLY A C 1
ATOM 825 O O . GLY A 1 108 ? 2.932 5.280 -2.441 1.00 90.44 108 GLY A O 1
ATOM 826 N N . PHE A 1 109 ? 3.422 3.759 -4.014 1.00 89.81 109 PHE A N 1
ATOM 827 C CA . PHE A 1 109 ? 4.627 4.429 -4.499 1.00 89.81 109 PHE A CA 1
ATOM 828 C C . PHE A 1 109 ? 4.337 5.749 -5.212 1.00 89.81 109 PHE A C 1
ATOM 830 O O . PHE A 1 109 ? 3.302 5.925 -5.857 1.00 89.81 109 PHE A O 1
ATOM 837 N N . TYR A 1 110 ? 5.316 6.648 -5.169 1.00 84.31 110 TYR A N 1
ATOM 838 C CA . TYR A 1 110 ? 5.294 7.918 -5.881 1.00 84.31 110 TYR A CA 1
ATOM 839 C C . TYR A 1 110 ? 6.689 8.283 -6.387 1.00 84.31 110 TYR A C 1
ATOM 841 O O . TYR A 1 110 ? 7.697 7.962 -5.757 1.00 84.31 110 TYR A O 1
ATOM 849 N N . ALA A 1 111 ? 6.753 8.959 -7.530 1.00 79.25 111 ALA A N 1
ATOM 850 C CA . ALA A 1 111 ? 7.987 9.545 -8.028 1.00 79.25 111 ALA A CA 1
ATOM 851 C C . ALA A 1 111 ? 8.254 10.898 -7.379 1.00 79.25 111 ALA A C 1
ATOM 853 O O . ALA A 1 111 ? 7.313 11.659 -7.196 1.00 79.25 111 ALA A O 1
ATOM 854 N N . ILE A 1 112 ? 9.524 11.196 -7.071 1.00 64.12 112 ILE A N 1
ATOM 855 C CA . ILE A 1 112 ? 9.949 12.495 -6.512 1.00 64.12 112 ILE A CA 1
ATOM 856 C C . ILE A 1 112 ? 10.930 13.293 -7.372 1.00 64.12 112 ILE A C 1
ATOM 858 O O . ILE A 1 112 ? 11.050 14.498 -7.184 1.00 64.12 112 ILE A O 1
ATOM 862 N N . ASN A 1 113 ? 11.607 12.653 -8.331 1.00 64.38 113 ASN A N 1
ATOM 863 C CA . ASN A 1 113 ? 12.781 13.229 -9.001 1.00 64.38 113 ASN A CA 1
ATOM 864 C C . ASN A 1 113 ? 12.795 12.979 -10.522 1.00 64.38 113 ASN A C 1
ATOM 866 O O . ASN A 1 113 ? 13.805 12.534 -11.053 1.00 64.38 113 ASN A O 1
ATOM 870 N N . GLY A 1 114 ? 11.691 13.178 -11.248 1.00 62.22 114 GLY A N 1
ATOM 871 C CA . GLY A 1 114 ? 11.745 13.067 -12.718 1.00 62.22 114 GLY A CA 1
ATOM 872 C C . GLY A 1 114 ? 11.869 11.641 -13.271 1.00 62.22 114 GLY A C 1
ATOM 873 O O . GLY A 1 114 ? 11.942 11.472 -14.485 1.00 62.22 114 GLY A O 1
ATOM 874 N N . PHE A 1 115 ? 11.877 10.614 -12.411 1.00 71.12 115 PHE A N 1
ATOM 875 C CA . PHE A 1 115 ? 11.913 9.213 -12.833 1.00 71.12 115 PHE A CA 1
ATOM 876 C C . PHE A 1 115 ? 10.762 8.894 -13.785 1.00 71.12 115 PHE A C 1
ATOM 878 O O . PHE A 1 115 ? 9.642 9.359 -13.578 1.00 71.12 115 PHE A O 1
ATOM 885 N N . TYR A 1 116 ? 11.031 8.064 -14.796 1.00 72.31 116 TYR A N 1
ATOM 886 C CA . TYR A 1 116 ? 10.050 7.686 -15.821 1.00 72.31 116 TYR A CA 1
ATOM 887 C C . TYR A 1 116 ? 9.491 8.885 -16.611 1.00 72.31 116 TYR A C 1
ATOM 889 O O . TYR A 1 116 ? 8.353 8.832 -17.065 1.00 72.31 116 TYR A O 1
ATOM 897 N N . GLU A 1 117 ? 10.253 9.982 -16.716 1.00 68.19 117 GLU A N 1
ATOM 898 C CA . GLU A 1 117 ? 9.814 11.279 -17.265 1.00 68.19 117 GLU A CA 1
ATOM 899 C C . GLU A 1 117 ? 8.733 12.000 -16.431 1.00 68.19 117 GLU A C 1
ATOM 901 O O . GLU A 1 117 ? 8.202 13.038 -16.840 1.00 68.19 117 GLU A O 1
ATOM 906 N N . LEU A 1 118 ? 8.434 11.516 -15.220 1.00 69.19 118 LEU A N 1
ATOM 907 C CA . LEU A 1 118 ? 7.470 12.130 -14.308 1.00 69.19 118 LEU A CA 1
ATOM 908 C C . LEU A 1 118 ? 8.111 13.332 -13.606 1.00 69.19 118 LEU A C 1
ATOM 910 O O . LEU A 1 118 ? 8.633 13.236 -12.495 1.00 69.19 118 LEU A O 1
ATOM 914 N N . ARG A 1 119 ? 8.081 14.491 -14.276 1.00 59.34 119 ARG A N 1
ATOM 915 C CA . ARG A 1 119 ? 8.716 15.751 -13.831 1.00 59.34 119 ARG A CA 1
ATOM 916 C C . ARG A 1 119 ? 8.138 16.349 -12.540 1.00 59.34 119 ARG A C 1
ATOM 918 O O . ARG A 1 119 ? 8.696 17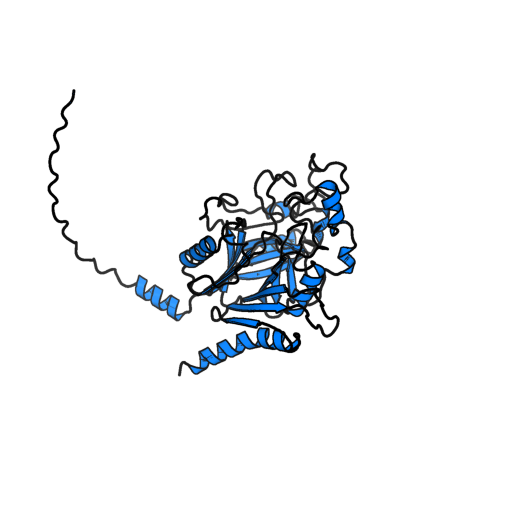.309 -12.018 1.00 59.34 119 ARG A O 1
ATOM 925 N N . THR A 1 120 ? 7.032 15.814 -12.030 1.00 66.81 120 THR A N 1
ATOM 926 C CA . THR A 1 120 ? 6.388 16.242 -10.782 1.00 66.81 120 THR A CA 1
ATOM 927 C C . THR A 1 120 ? 6.095 15.048 -9.892 1.00 66.81 120 THR A C 1
ATOM 929 O O . THR A 1 120 ? 5.996 13.915 -10.370 1.00 66.81 120 THR A O 1
ATOM 932 N N . ASN A 1 121 ? 5.895 15.314 -8.600 1.00 71.81 121 ASN A N 1
ATOM 933 C CA . ASN A 1 121 ? 5.530 14.285 -7.640 1.00 71.81 121 ASN A CA 1
ATOM 934 C C . ASN A 1 121 ? 4.239 13.571 -8.066 1.00 71.81 121 ASN A C 1
ATOM 936 O O . ASN A 1 121 ? 3.158 14.153 -7.988 1.00 71.81 121 ASN A O 1
ATOM 940 N N . SER A 1 122 ? 4.360 12.337 -8.552 1.00 79.56 122 SER A N 1
ATOM 941 C CA . SER A 1 122 ? 3.267 11.616 -9.215 1.00 79.56 122 SER A CA 1
ATOM 942 C C . SER A 1 122 ? 3.151 10.197 -8.664 1.00 79.56 122 SER A C 1
ATOM 944 O O . SER A 1 122 ? 4.182 9.542 -8.497 1.00 79.56 122 SER A O 1
ATOM 946 N N . PRO A 1 123 ? 1.936 9.691 -8.392 1.00 87.25 123 PRO A N 1
ATOM 947 C CA . PRO A 1 123 ? 1.751 8.293 -8.018 1.00 87.25 123 PRO A CA 1
ATOM 948 C C . PRO A 1 123 ? 2.269 7.340 -9.106 1.00 87.25 123 PRO A C 1
ATOM 950 O O . PRO A 1 123 ? 2.084 7.595 -10.295 1.00 87.25 123 PRO A O 1
ATOM 953 N N . ILE A 1 124 ? 2.896 6.232 -8.703 1.00 90.81 124 ILE A N 1
ATOM 954 C CA . ILE A 1 124 ? 3.353 5.177 -9.618 1.00 90.81 124 ILE A CA 1
ATOM 955 C C . ILE A 1 124 ? 2.288 4.088 -9.710 1.00 90.81 124 ILE A C 1
ATOM 957 O O . ILE A 1 124 ? 1.999 3.404 -8.731 1.00 90.81 124 ILE A O 1
ATOM 961 N N . GLY A 1 125 ? 1.741 3.893 -10.904 1.00 94.12 125 GLY A N 1
ATOM 962 C CA . GLY A 1 125 ? 0.646 2.971 -11.188 1.00 94.12 125 GLY A CA 1
ATOM 963 C C . GLY A 1 125 ? -0.691 3.683 -11.388 1.00 94.12 125 GLY A C 1
ATOM 964 O O . GLY A 1 125 ? -0.782 4.916 -11.380 1.00 94.12 125 GLY A O 1
ATOM 965 N N . LEU A 1 126 ? -1.759 2.904 -11.550 1.00 95.81 126 LEU A N 1
ATOM 966 C CA . LEU A 1 126 ? -3.107 3.446 -11.717 1.00 95.81 126 LEU A CA 1
ATOM 967 C C . LEU A 1 126 ? -3.684 3.918 -10.386 1.00 95.81 126 LEU A C 1
ATOM 969 O O . LEU A 1 126 ? -3.693 3.162 -9.411 1.00 95.81 126 LEU A O 1
ATOM 973 N N . HIS A 1 127 ? -4.182 5.148 -10.372 1.00 94.62 127 HIS A N 1
ATOM 974 C CA . HIS A 1 127 ? -4.777 5.810 -9.225 1.00 94.62 127 HIS A CA 1
ATOM 975 C C . HIS A 1 127 ? -6.013 6.609 -9.637 1.00 94.62 127 HIS A C 1
ATOM 977 O O . HIS A 1 127 ? -6.055 7.200 -10.715 1.00 94.62 127 HIS A O 1
ATOM 983 N N . ARG A 1 128 ? -6.985 6.647 -8.728 1.00 94.25 128 ARG A N 1
ATOM 984 C CA . ARG A 1 128 ? -8.157 7.519 -8.716 1.00 94.25 128 ARG A CA 1
ATOM 985 C C . ARG A 1 128 ? -8.386 7.959 -7.275 1.00 94.25 128 ARG A C 1
ATOM 987 O O . ARG A 1 128 ? -8.674 7.114 -6.433 1.00 94.25 128 ARG A O 1
ATOM 994 N N . PHE A 1 129 ? -8.286 9.244 -6.980 1.00 89.62 129 PHE A N 1
ATOM 995 C CA . PHE A 1 129 ? -8.669 9.788 -5.679 1.00 89.62 129 PHE A CA 1
ATOM 996 C C . PHE A 1 129 ? -9.034 11.263 -5.786 1.00 89.62 129 PHE A C 1
ATOM 998 O O . PHE A 1 129 ? -8.521 11.995 -6.638 1.00 89.62 129 PHE A O 1
ATOM 1005 N N . SER A 1 130 ? -9.900 11.696 -4.876 1.00 86.25 130 SER A N 1
ATOM 1006 C CA . SER A 1 130 ? -10.222 13.106 -4.707 1.00 86.25 130 SER A CA 1
ATOM 1007 C C . SER A 1 130 ? -9.239 13.770 -3.757 1.00 86.25 130 SER A C 1
ATOM 1009 O O . SER A 1 130 ? -8.836 13.210 -2.734 1.00 86.25 130 SER A O 1
ATOM 1011 N N . PHE A 1 131 ? -8.863 14.996 -4.087 1.00 84.62 131 PHE A N 1
ATOM 1012 C CA . PHE A 1 131 ? -8.114 15.838 -3.182 1.00 84.62 131 PHE A CA 1
ATOM 1013 C C . PHE A 1 131 ? -9.021 16.265 -2.027 1.00 84.62 131 PHE A C 1
ATOM 1015 O O . PHE A 1 131 ? -10.069 16.872 -2.229 1.00 84.62 131 PHE A O 1
ATOM 1022 N N . ASN A 1 132 ? -8.609 15.948 -0.802 1.00 75.88 132 ASN A N 1
ATOM 1023 C CA . ASN A 1 132 ? -9.413 16.195 0.394 1.00 75.88 132 ASN A CA 1
ATOM 1024 C C . ASN A 1 132 ? -8.693 17.004 1.474 1.00 75.88 132 ASN A C 1
ATOM 1026 O O . ASN A 1 132 ? -9.355 17.545 2.358 1.00 75.88 132 ASN A O 1
ATOM 1030 N N . TYR A 1 133 ? -7.360 17.117 1.436 1.00 68.38 133 TYR A N 1
ATOM 1031 C CA . TYR A 1 133 ? -6.639 17.803 2.503 1.00 68.38 133 TYR A CA 1
ATOM 1032 C C . TYR A 1 133 ? -5.242 18.302 2.117 1.00 68.38 133 TYR A C 1
ATOM 1034 O O . TYR A 1 133 ? -4.465 17.623 1.445 1.00 68.38 133 TYR A O 1
ATOM 1042 N N . SER A 1 134 ? -4.902 19.500 2.601 1.00 58.72 134 SER A N 1
ATOM 1043 C CA . SER A 1 134 ? -3.589 20.127 2.440 1.00 58.72 134 SER A CA 1
ATOM 1044 C C . SER A 1 134 ? -3.339 21.080 3.601 1.00 58.72 134 SER A C 1
ATOM 1046 O O . SER A 1 134 ? -3.804 22.213 3.581 1.00 58.72 134 SER A O 1
ATOM 1048 N N . ASN A 1 135 ? -2.627 20.631 4.634 1.00 56.84 135 ASN A N 1
ATOM 1049 C CA . ASN A 1 135 ? -2.188 21.507 5.721 1.00 56.84 135 ASN A CA 1
ATOM 1050 C C . ASN A 1 135 ? -0.784 21.112 6.177 1.00 56.84 135 ASN A C 1
ATOM 1052 O O . ASN A 1 135 ? -0.598 20.354 7.129 1.00 56.84 135 ASN A O 1
ATOM 1056 N N . GLY A 1 136 ? 0.213 21.666 5.498 1.00 52.97 136 GLY A N 1
ATOM 1057 C CA . GLY A 1 136 ? 1.605 21.635 5.926 1.00 52.97 136 GLY A CA 1
ATOM 1058 C C . GLY A 1 136 ? 2.475 22.515 5.027 1.00 52.97 136 GLY A C 1
ATOM 1059 O O . GLY A 1 136 ? 2.137 22.685 3.856 1.00 52.97 136 GLY A O 1
ATOM 1060 N N . PRO A 1 137 ? 3.612 23.037 5.518 1.00 46.81 137 PRO A N 1
ATOM 1061 C CA . PRO A 1 137 ? 4.534 23.885 4.744 1.00 46.81 137 PRO A CA 1
ATOM 1062 C C . PRO A 1 137 ? 5.184 23.187 3.528 1.00 46.81 137 PRO A C 1
ATOM 1064 O O . PRO A 1 137 ? 5.987 23.795 2.830 1.00 46.81 137 PRO A O 1
ATOM 1067 N N . HIS A 1 138 ? 4.816 21.931 3.251 1.00 50.72 138 HIS A N 1
ATOM 1068 C CA . HIS A 1 138 ? 5.255 21.146 2.097 1.00 50.72 138 HIS A CA 1
ATOM 1069 C C . HIS A 1 138 ? 4.104 20.487 1.317 1.00 50.72 138 HIS A C 1
ATOM 1071 O O . HIS A 1 138 ? 4.383 19.691 0.430 1.00 50.72 138 HIS A O 1
ATOM 1077 N N . SER A 1 139 ? 2.835 20.798 1.631 1.00 52.59 139 SER A N 1
ATOM 1078 C CA . SER A 1 139 ? 1.599 20.135 1.140 1.00 52.59 139 SER A CA 1
ATOM 1079 C C . SER A 1 139 ? 1.286 20.283 -0.364 1.00 52.59 139 SER A C 1
ATOM 1081 O O . SER A 1 139 ? 0.168 20.059 -0.811 1.00 52.59 139 SER A O 1
ATOM 1083 N N . ASP A 1 140 ? 2.295 20.591 -1.171 1.00 54.94 140 ASP A N 1
ATOM 1084 C CA . ASP A 1 140 ? 2.172 20.906 -2.589 1.00 54.94 140 ASP A CA 1
ATOM 1085 C C . ASP A 1 140 ? 2.221 19.690 -3.528 1.00 54.94 140 ASP A C 1
ATOM 1087 O O . ASP A 1 140 ? 2.250 19.867 -4.746 1.00 54.94 140 ASP A O 1
ATOM 1091 N N . VAL A 1 141 ? 2.261 18.463 -3.001 1.00 66.00 141 VAL A N 1
ATOM 1092 C CA . VAL A 1 141 ? 2.469 17.267 -3.829 1.00 66.00 141 VAL A CA 1
ATOM 1093 C C . VAL A 1 141 ? 1.221 16.933 -4.643 1.00 66.00 141 VAL A C 1
ATOM 1095 O O . VAL A 1 141 ? 1.298 16.808 -5.862 1.00 66.00 141 VAL A O 1
ATOM 1098 N N . ILE A 1 142 ? 0.065 16.838 -3.986 1.00 72.44 142 ILE A N 1
ATOM 1099 C CA . ILE A 1 142 ? -1.220 16.581 -4.639 1.00 72.44 142 ILE A CA 1
ATOM 1100 C C . ILE A 1 142 ? -2.116 17.792 -4.415 1.00 72.44 142 ILE A C 1
ATOM 1102 O O . ILE A 1 142 ? -2.492 18.077 -3.283 1.00 72.44 142 ILE A O 1
ATOM 1106 N N . LYS A 1 143 ? -2.460 18.510 -5.489 1.00 75.75 143 LYS A N 1
ATOM 1107 C CA . LYS A 1 143 ? -3.213 19.781 -5.414 1.00 75.75 143 LYS A CA 1
ATOM 1108 C C . LYS A 1 143 ? -4.637 19.714 -5.959 1.00 75.75 143 LYS A C 1
ATOM 1110 O O . LYS A 1 143 ? -5.352 20.710 -5.929 1.00 75.75 143 LYS A O 1
ATOM 1115 N N . LYS A 1 144 ? -5.016 18.581 -6.539 1.00 84.00 144 LYS A N 1
ATOM 1116 C CA . LYS A 1 144 ? -6.298 18.375 -7.210 1.00 84.00 144 LYS A CA 1
ATOM 1117 C C . LYS A 1 144 ? -6.621 16.893 -7.261 1.00 84.00 144 LYS A C 1
ATOM 1119 O O . LYS A 1 144 ? -5.729 16.065 -7.063 1.00 84.00 144 LYS A O 1
ATOM 1124 N N . ASP A 1 145 ? -7.873 16.600 -7.576 1.00 89.56 145 ASP A N 1
ATOM 1125 C CA . ASP A 1 145 ? -8.317 15.259 -7.926 1.00 89.56 145 ASP A CA 1
ATOM 1126 C C . ASP A 1 145 ? -7.394 14.656 -8.988 1.00 89.56 145 ASP A C 1
ATOM 1128 O O . ASP A 1 145 ? -6.955 15.330 -9.930 1.00 89.56 145 ASP A O 1
ATOM 1132 N N . PHE A 1 146 ? -7.084 13.379 -8.811 1.00 88.69 146 PHE A N 1
ATOM 1133 C CA . PHE A 1 146 ? -6.201 12.639 -9.692 1.00 88.69 146 PHE A CA 1
ATOM 1134 C C . PHE A 1 146 ? -6.903 11.370 -10.139 1.00 88.69 146 PHE A C 1
ATOM 1136 O O . PHE A 1 146 ? -7.312 10.563 -9.309 1.00 88.69 146 PHE A O 1
ATOM 1143 N N . ASP A 1 147 ? -7.001 11.178 -11.449 1.00 94.00 147 ASP A N 1
ATOM 1144 C CA . ASP A 1 147 ? -7.451 9.929 -12.047 1.00 94.00 147 ASP A CA 1
ATOM 1145 C C . ASP A 1 147 ? -6.669 9.679 -13.338 1.00 94.00 147 ASP A C 1
ATOM 1147 O O . ASP A 1 147 ? -6.772 10.443 -14.297 1.00 94.00 147 ASP A O 1
ATOM 1151 N N . ASN A 1 148 ? -5.868 8.615 -13.357 1.00 94.69 148 ASN A N 1
ATOM 1152 C CA . ASN A 1 148 ? -5.188 8.132 -14.560 1.00 94.69 148 ASN A CA 1
ATOM 1153 C C . ASN A 1 148 ? -5.656 6.725 -14.967 1.00 94.69 148 ASN A C 1
ATOM 1155 O O . ASN A 1 148 ? -5.031 6.101 -15.823 1.00 94.69 148 ASN A O 1
ATOM 1159 N N . THR A 1 149 ? -6.752 6.215 -14.397 1.00 97.12 149 THR A N 1
ATOM 1160 C CA . THR A 1 149 ? -7.260 4.859 -14.671 1.00 97.12 149 THR A CA 1
ATOM 1161 C C . THR A 1 149 ? -7.628 4.647 -16.140 1.00 97.12 149 THR A C 1
ATOM 1163 O O . THR A 1 149 ? -7.545 3.522 -16.635 1.00 97.12 149 THR A O 1
ATOM 1166 N N . GLN A 1 150 ? -7.933 5.725 -16.871 1.00 96.94 150 GLN A N 1
ATOM 1167 C CA . GLN A 1 150 ? -8.207 5.681 -18.307 1.00 96.94 150 GLN A CA 1
ATOM 1168 C C . GLN A 1 150 ? -6.999 5.222 -19.146 1.00 96.94 150 GLN A C 1
ATOM 1170 O O . GLN A 1 150 ? -7.190 4.601 -20.194 1.00 96.94 150 GLN A O 1
ATOM 1175 N N . LYS A 1 151 ? -5.763 5.414 -18.653 1.00 96.38 151 LYS A N 1
ATOM 1176 C CA . LYS A 1 151 ? -4.526 4.953 -19.315 1.00 96.38 151 LYS A CA 1
ATOM 1177 C C . LYS A 1 151 ? -4.540 3.456 -19.620 1.00 96.38 151 LYS A C 1
ATOM 1179 O O . LYS A 1 151 ? -3.986 3.030 -20.630 1.00 96.38 151 LYS A O 1
ATOM 1184 N N . TYR A 1 152 ? -5.244 2.671 -18.804 1.00 97.69 152 TYR A N 1
ATOM 1185 C CA . TYR A 1 152 ? -5.400 1.234 -19.016 1.00 97.69 152 TYR A CA 1
ATOM 1186 C C . TYR A 1 152 ? -6.111 0.880 -20.330 1.00 97.69 152 TYR A C 1
ATOM 1188 O O . TYR A 1 152 ? -5.882 -0.192 -20.889 1.00 97.69 152 TYR A O 1
ATOM 1196 N N . PHE A 1 153 ? -6.976 1.762 -20.832 1.00 97.94 153 PHE A N 1
ATOM 1197 C CA . PHE A 1 153 ? -7.728 1.547 -22.071 1.00 97.94 153 PHE A CA 1
ATOM 1198 C C . PHE A 1 153 ? -7.080 2.217 -23.287 1.00 97.94 153 PHE A C 1
ATOM 1200 O O . PHE A 1 153 ? -7.349 1.809 -24.414 1.00 97.94 153 PHE A O 1
ATOM 1207 N N . GLU A 1 154 ? -6.247 3.234 -23.060 1.00 97.69 154 GLU A N 1
ATOM 1208 C CA . GLU A 1 154 ? -5.550 3.995 -24.106 1.00 97.69 154 GLU A CA 1
ATOM 1209 C C . GLU A 1 154 ? -4.358 3.231 -24.699 1.00 97.69 154 GLU A C 1
ATOM 1211 O O . GLU A 1 154 ? -3.998 3.450 -25.854 1.00 97.69 154 GLU A O 1
ATOM 1216 N N . HIS A 1 155 ? -3.761 2.327 -23.919 1.00 96.81 155 HIS A N 1
ATOM 1217 C CA . HIS A 1 155 ? -2.524 1.631 -24.262 1.00 96.81 155 HIS A CA 1
ATOM 1218 C C . HIS A 1 155 ? -2.715 0.118 -24.418 1.00 96.81 155 HIS A C 1
ATOM 1220 O O . HIS A 1 155 ? -3.567 -0.512 -23.782 1.00 96.81 155 HIS A O 1
ATOM 1226 N N . LYS A 1 156 ? -1.880 -0.488 -25.263 1.00 94.94 156 LYS A N 1
ATOM 1227 C CA . LYS A 1 156 ? -1.784 -1.941 -25.441 1.00 94.94 156 LYS A CA 1
ATOM 1228 C C . LYS A 1 156 ? -0.877 -2.558 -24.375 1.00 94.94 156 LYS A C 1
ATOM 1230 O O . LYS A 1 156 ? -0.092 -1.879 -23.727 1.00 94.94 156 LYS A O 1
ATOM 1235 N N . GLU A 1 157 ? -0.964 -3.878 -24.228 1.00 91.88 157 GLU A N 1
ATOM 1236 C CA . GLU A 1 157 ? -0.221 -4.646 -23.211 1.00 91.88 157 GLU A CA 1
ATOM 1237 C C . GLU A 1 157 ? 1.308 -4.592 -23.358 1.00 91.88 157 GLU A C 1
ATOM 1239 O O . GLU A 1 157 ? 2.032 -4.867 -22.414 1.00 91.88 157 GLU A O 1
ATOM 1244 N N . ASN A 1 158 ? 1.816 -4.255 -24.543 1.00 94.25 158 ASN A N 1
ATOM 1245 C CA . ASN A 1 158 ? 3.257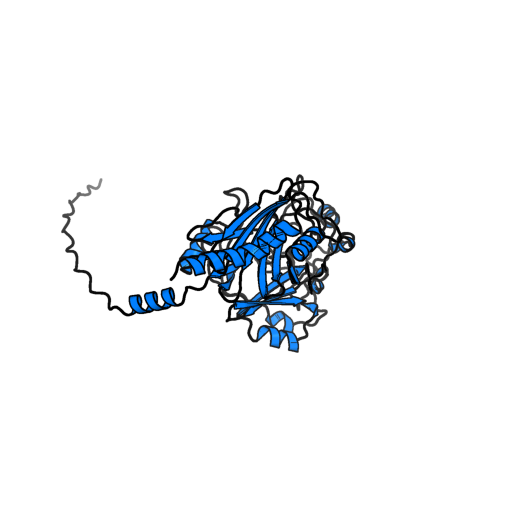 -4.174 -24.789 1.00 94.25 158 ASN A CA 1
ATOM 1246 C C . ASN A 1 158 ? 3.745 -2.724 -24.906 1.00 94.25 158 ASN A C 1
ATOM 1248 O O . ASN A 1 158 ? 4.911 -2.500 -25.226 1.00 94.25 158 ASN A O 1
ATOM 1252 N N . ASP A 1 159 ? 2.870 -1.741 -24.677 1.00 95.94 159 ASP A N 1
ATOM 1253 C CA . ASP A 1 159 ? 3.244 -0.335 -24.768 1.00 95.94 159 ASP A CA 1
ATOM 1254 C C . ASP A 1 159 ? 4.094 0.040 -23.550 1.00 95.94 159 ASP A C 1
ATOM 1256 O O . ASP A 1 159 ? 3.659 -0.047 -22.395 1.00 95.94 159 ASP A O 1
ATOM 1260 N N . ILE A 1 160 ? 5.318 0.484 -23.817 1.00 95.12 160 ILE A N 1
ATOM 1261 C CA . ILE A 1 160 ? 6.287 0.910 -22.810 1.00 95.12 160 ILE A CA 1
ATOM 1262 C C . ILE A 1 160 ? 6.780 2.319 -23.123 1.00 95.12 160 ILE A C 1
ATOM 1264 O O . ILE A 1 160 ? 6.814 2.730 -24.284 1.00 95.12 160 ILE A O 1
ATOM 1268 N N . SER A 1 161 ? 7.145 3.071 -22.088 1.00 92.06 161 SER A N 1
ATOM 1269 C CA . SER A 1 161 ? 7.764 4.380 -22.272 1.00 92.06 161 SER A CA 1
ATOM 1270 C C . SER A 1 161 ? 9.128 4.237 -22.960 1.00 92.06 161 SER A C 1
ATOM 1272 O O . SER A 1 161 ? 9.755 3.172 -22.881 1.00 92.06 161 SER A O 1
ATOM 1274 N N . PRO A 1 162 ? 9.640 5.315 -23.575 1.00 88.44 162 PRO A N 1
ATOM 1275 C CA . PRO A 1 162 ? 11.060 5.419 -23.872 1.00 88.44 162 PRO A CA 1
ATOM 1276 C C . PRO A 1 162 ? 11.910 5.159 -22.622 1.00 88.44 162 PRO A C 1
ATOM 1278 O O . PRO A 1 162 ? 11.458 5.344 -21.485 1.00 88.44 162 PRO A O 1
ATOM 1281 N N . GLU A 1 163 ? 13.146 4.708 -22.836 1.00 81.81 163 GLU A N 1
ATOM 1282 C CA . GLU A 1 163 ? 14.146 4.714 -21.770 1.00 81.81 163 GLU A CA 1
ATOM 1283 C C . GLU A 1 163 ? 14.442 6.156 -21.381 1.00 81.81 163 GLU A C 1
ATOM 1285 O O . GLU A 1 163 ? 14.649 7.011 -22.244 1.00 81.81 163 GLU A O 1
ATOM 1290 N N . PHE A 1 164 ? 14.501 6.414 -20.080 1.00 78.50 164 PHE A N 1
ATOM 1291 C CA . PHE A 1 164 ? 14.897 7.726 -19.605 1.00 78.50 164 PHE A CA 1
ATOM 1292 C C . PHE A 1 164 ? 16.383 7.937 -19.907 1.00 78.50 164 PHE A C 1
ATOM 1294 O O . PHE A 1 164 ? 17.200 7.073 -19.585 1.00 78.50 164 PHE A O 1
ATOM 1301 N N . GLU A 1 165 ? 16.738 9.064 -20.529 1.00 76.12 165 GLU A N 1
ATOM 1302 C CA . GLU A 1 165 ? 18.093 9.301 -21.054 1.00 76.12 165 GLU A CA 1
ATOM 1303 C C . GLU A 1 165 ? 19.183 9.115 -19.993 1.00 76.12 165 GLU A C 1
ATOM 1305 O O . GLU A 1 165 ? 20.222 8.517 -20.273 1.00 76.12 165 GLU A O 1
ATOM 1310 N N . GLU A 1 166 ? 18.915 9.524 -18.750 1.00 75.12 166 GLU A N 1
ATOM 1311 C CA . GLU A 1 166 ? 19.841 9.349 -17.627 1.00 75.12 166 GLU A CA 1
ATOM 1312 C C . GLU A 1 166 ? 20.127 7.873 -17.287 1.00 75.12 166 GLU A C 1
ATOM 1314 O O . GLU A 1 166 ? 21.112 7.582 -16.603 1.00 75.12 166 GLU A O 1
ATOM 1319 N N . TYR A 1 167 ? 19.300 6.927 -17.749 1.00 73.50 167 TYR A N 1
ATOM 1320 C CA . TYR A 1 167 ? 19.402 5.486 -17.477 1.00 73.50 167 TYR A CA 1
ATOM 1321 C C . TYR A 1 167 ? 19.702 4.618 -18.699 1.00 73.50 167 TYR A C 1
ATOM 1323 O O . TYR A 1 167 ? 19.855 3.405 -18.552 1.00 73.50 167 TYR A O 1
ATOM 1331 N N . LYS A 1 168 ? 19.850 5.219 -19.880 1.00 75.19 168 LYS A N 1
ATOM 1332 C CA . LYS A 1 168 ? 20.119 4.490 -21.119 1.00 75.19 168 LYS A CA 1
ATOM 1333 C C . LYS A 1 168 ? 21.408 3.664 -21.024 1.00 75.19 168 LYS A C 1
ATOM 1335 O O . LYS A 1 168 ? 22.459 4.175 -20.635 1.00 75.19 168 LYS A O 1
ATOM 1340 N N . GLY A 1 169 ? 21.330 2.385 -21.398 1.00 71.12 169 GLY A N 1
ATOM 1341 C CA . GLY A 1 169 ? 22.479 1.467 -21.420 1.00 71.12 169 GLY A CA 1
ATOM 1342 C C . GLY A 1 169 ? 22.984 0.998 -20.048 1.00 71.12 169 GLY A C 1
ATOM 1343 O O . GLY A 1 169 ? 24.034 0.360 -19.975 1.00 71.12 169 GLY A O 1
ATOM 1344 N N . LYS A 1 170 ? 22.262 1.295 -18.961 1.00 71.69 170 LYS A N 1
ATOM 1345 C CA . LYS A 1 170 ? 22.529 0.726 -17.631 1.00 71.69 170 LYS A CA 1
ATOM 1346 C C . LYS A 1 170 ? 21.803 -0.625 -17.508 1.00 71.69 170 LYS A C 1
ATOM 1348 O O . LYS A 1 170 ? 20.746 -0.788 -18.109 1.00 71.69 170 LYS A O 1
ATOM 1353 N N . ASP A 1 171 ? 22.323 -1.584 -16.726 1.00 73.88 171 ASP A N 1
ATOM 1354 C CA . ASP A 1 171 ? 21.624 -2.856 -16.391 1.00 73.88 171 ASP A CA 1
ATOM 1355 C C . ASP A 1 171 ? 20.478 -2.585 -15.388 1.00 73.88 171 ASP A C 1
ATOM 1357 O O . ASP A 1 171 ? 20.411 -3.150 -14.299 1.00 73.88 171 ASP A O 1
ATOM 1361 N N . LEU A 1 172 ? 19.625 -1.610 -15.717 1.00 74.69 172 LEU A N 1
ATOM 1362 C CA . LEU A 1 172 ? 18.523 -1.109 -14.913 1.00 74.69 172 LEU A CA 1
ATOM 1363 C C . LEU A 1 172 ? 17.328 -0.859 -15.829 1.00 74.69 172 LEU A C 1
ATOM 1365 O O . LEU A 1 172 ? 17.390 -0.035 -16.742 1.00 74.69 172 LEU A O 1
ATOM 1369 N N . GLU A 1 173 ? 16.214 -1.530 -15.551 1.00 81.25 173 GLU A N 1
ATOM 1370 C CA . GLU A 1 173 ? 14.976 -1.249 -16.266 1.00 81.25 173 GLU A CA 1
ATOM 1371 C C . GLU A 1 173 ? 14.394 0.078 -15.772 1.00 81.25 173 GLU A C 1
ATOM 1373 O O . GLU A 1 173 ? 13.998 0.210 -14.613 1.00 81.25 173 GLU A O 1
ATOM 1378 N N . SER A 1 174 ? 14.343 1.061 -16.666 1.00 80.69 174 SER A N 1
ATOM 1379 C CA . SER A 1 174 ? 13.868 2.416 -16.377 1.00 80.69 174 SER A CA 1
ATOM 1380 C C . SER A 1 174 ? 12.554 2.759 -17.071 1.00 80.69 174 SER A C 1
ATOM 1382 O O . SER A 1 174 ? 12.064 3.877 -16.920 1.00 80.69 174 SER A O 1
ATOM 1384 N N . ARG A 1 175 ? 11.972 1.825 -17.829 1.00 88.81 175 ARG A N 1
ATOM 1385 C CA . ARG A 1 175 ? 10.749 2.069 -18.590 1.00 88.81 175 ARG A CA 1
ATOM 1386 C C . ARG A 1 175 ? 9.504 1.805 -17.763 1.00 88.81 175 ARG A C 1
ATOM 1388 O O . ARG A 1 175 ? 9.439 0.896 -16.927 1.00 88.81 175 ARG A O 1
ATOM 1395 N N . LEU A 1 176 ? 8.477 2.587 -18.056 1.00 92.44 176 LEU A N 1
ATOM 1396 C CA . LEU A 1 176 ? 7.137 2.417 -17.528 1.00 92.44 176 LEU A CA 1
ATOM 1397 C C . LEU A 1 176 ? 6.318 1.550 -18.479 1.00 92.44 176 LEU A C 1
ATOM 1399 O O . LEU A 1 176 ? 6.336 1.760 -19.688 1.00 92.44 176 LEU A O 1
ATOM 1403 N N . HIS A 1 177 ? 5.545 0.616 -17.943 1.00 95.06 177 HIS A N 1
ATOM 1404 C CA . HIS A 1 177 ? 4.472 -0.016 -18.694 1.00 95.06 177 HIS A CA 1
ATOM 1405 C C . HIS A 1 177 ? 3.318 0.981 -18.828 1.00 9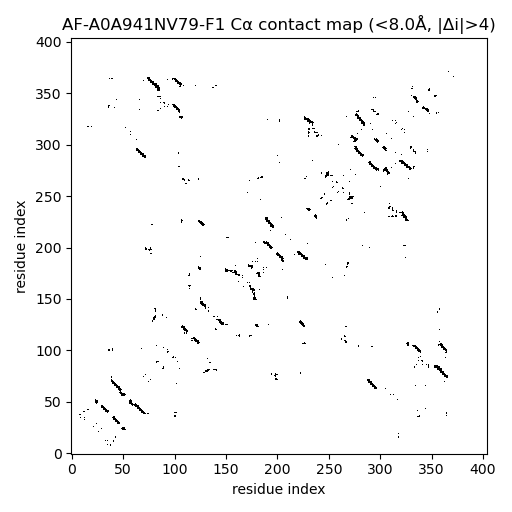5.06 177 HIS A C 1
ATOM 1407 O O . HIS A 1 177 ? 2.688 1.326 -17.829 1.00 95.06 177 HIS A O 1
ATOM 1413 N N . LEU A 1 178 ? 3.034 1.468 -20.036 1.00 95.38 178 LEU A N 1
ATOM 1414 C CA . LEU A 1 178 ? 2.117 2.598 -20.234 1.00 95.38 178 LEU A CA 1
ATOM 1415 C C . LEU A 1 178 ? 0.659 2.240 -19.937 1.00 95.38 178 LEU A C 1
ATOM 1417 O O . LEU A 1 178 ? -0.124 3.097 -19.534 1.00 95.38 178 LEU A O 1
ATOM 1421 N N . LYS A 1 179 ? 0.281 0.970 -20.054 1.00 96.19 179 LYS A N 1
ATOM 1422 C CA . LYS A 1 179 ? -1.080 0.542 -19.733 1.00 96.19 179 LYS A CA 1
ATOM 1423 C C . LYS A 1 179 ? -1.368 0.547 -18.231 1.00 96.19 179 LYS A C 1
ATOM 1425 O O . LYS A 1 179 ? -2.420 1.006 -17.803 1.00 96.19 179 LYS A O 1
ATOM 1430 N N . THR A 1 180 ? -0.438 0.066 -17.410 1.00 96.00 180 THR A N 1
ATOM 1431 C CA . THR A 1 180 ? -0.626 0.004 -15.945 1.00 96.00 180 THR A CA 1
ATOM 1432 C C . THR A 1 180 ? 0.035 1.162 -15.208 1.00 96.00 180 THR A C 1
ATOM 1434 O O . THR A 1 180 ? -0.180 1.317 -14.010 1.00 96.00 180 THR A O 1
ATOM 1437 N N . GLN A 1 181 ? 0.841 1.966 -15.905 1.00 94.88 181 GLN A N 1
ATOM 1438 C CA . GLN A 1 181 ? 1.651 3.052 -15.351 1.00 94.88 181 GLN A CA 1
ATOM 1439 C C . GLN A 1 181 ? 2.613 2.580 -14.242 1.00 94.88 181 GLN A C 1
ATOM 1441 O O . GLN A 1 181 ? 2.960 3.347 -13.350 1.00 94.88 181 GLN A O 1
ATOM 1446 N N . THR A 1 182 ? 3.034 1.312 -14.268 1.00 94.62 182 THR A N 1
ATOM 1447 C CA . THR A 1 182 ? 3.961 0.704 -13.292 1.00 94.62 182 THR A CA 1
ATOM 1448 C C . THR A 1 182 ? 5.336 0.470 -13.918 1.00 94.62 182 THR A C 1
ATOM 1450 O O . THR A 1 182 ? 5.417 0.359 -15.143 1.00 94.62 182 THR A O 1
ATOM 1453 N N . PRO A 1 183 ? 6.412 0.290 -13.132 1.00 92.94 183 PRO A N 1
ATOM 1454 C CA . PRO A 1 183 ? 7.714 -0.084 -13.681 1.00 92.94 183 PRO A CA 1
ATOM 1455 C C . PRO A 1 183 ? 7.606 -1.384 -14.480 1.00 92.94 183 PRO A C 1
ATOM 1457 O O . PRO A 1 183 ? 7.044 -2.370 -13.994 1.00 92.94 183 PRO A O 1
ATOM 1460 N N . TYR A 1 184 ? 8.110 -1.387 -15.715 1.00 92.06 184 TYR A N 1
ATOM 1461 C CA . TYR A 1 184 ? 7.837 -2.456 -16.678 1.00 92.06 184 TYR A CA 1
ATOM 1462 C C . TYR A 1 184 ? 8.304 -3.833 -16.187 1.00 92.06 184 TYR A C 1
ATOM 1464 O O . TYR A 1 184 ? 7.536 -4.797 -16.257 1.00 92.06 184 TYR A O 1
ATOM 1472 N N . ALA A 1 185 ? 9.508 -3.911 -15.610 1.00 89.31 185 ALA A N 1
ATOM 1473 C CA . ALA A 1 185 ? 10.076 -5.146 -15.060 1.00 89.31 185 ALA A CA 1
ATOM 1474 C C . ALA A 1 185 ? 9.272 -5.739 -13.891 1.00 89.31 185 ALA A C 1
ATOM 1476 O O . ALA A 1 185 ? 9.384 -6.928 -13.618 1.00 89.31 185 ALA A O 1
ATOM 1477 N N . MET A 1 186 ? 8.467 -4.926 -13.200 1.00 91.75 186 MET A N 1
ATOM 1478 C CA . MET A 1 186 ? 7.747 -5.334 -11.988 1.00 91.75 186 MET A CA 1
ATOM 1479 C C . MET A 1 186 ? 6.237 -5.433 -12.181 1.00 91.75 186 MET A C 1
ATOM 1481 O O . MET A 1 186 ? 5.535 -5.785 -11.237 1.00 91.75 186 MET A O 1
ATOM 1485 N N . ARG A 1 187 ? 5.712 -5.111 -13.367 1.00 92.44 187 ARG A N 1
ATOM 1486 C CA . ARG A 1 187 ? 4.270 -4.912 -13.592 1.00 92.44 187 ARG A CA 1
ATOM 1487 C C . ARG A 1 187 ? 3.398 -6.092 -13.146 1.00 92.44 187 ARG A C 1
ATOM 1489 O O . ARG A 1 187 ? 2.338 -5.876 -12.568 1.00 92.44 187 ARG A O 1
ATOM 1496 N N . ASP A 1 188 ? 3.874 -7.324 -13.318 1.00 92.56 188 ASP A N 1
ATOM 1497 C CA . ASP A 1 188 ? 3.118 -8.539 -12.972 1.00 92.56 188 ASP A CA 1
ATOM 1498 C C . ASP A 1 188 ? 3.039 -8.800 -11.463 1.00 92.56 188 ASP A C 1
ATOM 1500 O O . ASP A 1 188 ? 2.203 -9.573 -10.993 1.00 92.56 188 ASP A O 1
ATOM 1504 N N . GLN A 1 189 ? 3.894 -8.130 -10.696 1.00 94.69 189 GLN A N 1
ATOM 1505 C CA . GLN A 1 189 ? 3.926 -8.197 -9.240 1.00 94.69 189 GLN A CA 1
ATOM 1506 C C . GLN A 1 189 ? 3.021 -7.136 -8.597 1.00 94.69 189 GLN A C 1
ATOM 1508 O O . GLN A 1 189 ? 2.750 -7.209 -7.396 1.00 94.69 189 GLN A O 1
ATOM 1513 N N . TYR A 1 190 ? 2.546 -6.156 -9.374 1.00 96.81 190 TYR A N 1
ATOM 1514 C CA . TYR A 1 190 ? 1.667 -5.099 -8.887 1.00 96.81 190 TYR A CA 1
ATOM 1515 C C . TYR A 1 190 ? 0.220 -5.570 -8.728 1.00 96.81 190 TYR A C 1
ATOM 1517 O O . TYR A 1 190 ? -0.324 -6.375 -9.493 1.00 96.81 190 TYR A O 1
ATOM 1525 N N . GLY A 1 191 ? -0.429 -4.993 -7.725 1.00 97.50 191 GLY A N 1
ATOM 1526 C CA . GLY A 1 191 ? -1.861 -5.066 -7.510 1.00 97.50 191 GLY A CA 1
ATOM 1527 C C . GLY A 1 191 ? -2.525 -3.716 -7.644 1.00 97.50 191 GLY A C 1
ATOM 1528 O O . GLY A 1 191 ? -1.885 -2.671 -7.540 1.00 97.50 191 GLY A O 1
ATOM 1529 N N . VAL A 1 192 ? -3.833 -3.774 -7.841 1.00 97.69 192 VAL A N 1
ATOM 1530 C CA . VAL A 1 192 ? -4.731 -2.634 -7.742 1.00 97.69 192 VAL A CA 1
ATOM 1531 C C . VAL A 1 192 ? -5.672 -2.856 -6.571 1.00 97.69 192 VAL A C 1
ATOM 1533 O O . VAL A 1 192 ? -6.184 -3.958 -6.346 1.00 97.69 192 VAL A O 1
ATOM 1536 N N . VAL A 1 193 ? -5.878 -1.789 -5.823 1.00 97.75 193 VAL A N 1
ATOM 1537 C CA . VAL A 1 193 ? -6.775 -1.712 -4.685 1.00 97.75 193 VAL A CA 1
ATOM 1538 C C . VAL A 1 193 ? -7.909 -0.790 -5.080 1.00 97.75 193 VAL A C 1
ATOM 1540 O O . VAL A 1 193 ? -7.674 0.306 -5.587 1.00 97.75 193 VAL A O 1
ATOM 1543 N N . LYS A 1 194 ? -9.136 -1.241 -4.853 1.00 96.62 194 LYS A N 1
ATOM 1544 C CA . LYS A 1 194 ? -10.346 -0.444 -5.014 1.00 96.62 194 LYS A CA 1
ATOM 1545 C C . LYS A 1 194 ? -10.989 -0.230 -3.661 1.00 96.62 194 LYS A C 1
ATOM 1547 O O . LYS A 1 194 ? -11.128 -1.182 -2.896 1.00 96.62 194 LYS A O 1
ATOM 1552 N N . ILE A 1 195 ? -11.447 0.992 -3.438 1.00 95.88 195 ILE A N 1
ATOM 1553 C CA . ILE A 1 195 ? -12.371 1.349 -2.372 1.00 95.88 195 ILE A CA 1
ATOM 1554 C C . ILE A 1 195 ? -13.679 1.779 -3.040 1.00 95.88 195 ILE A C 1
ATOM 1556 O O . ILE A 1 195 ? -13.693 2.651 -3.914 1.00 95.88 195 ILE A O 1
ATOM 1560 N N . THR A 1 196 ? -14.778 1.127 -2.685 1.00 93.62 196 THR A N 1
ATOM 1561 C CA . THR A 1 196 ? -16.117 1.425 -3.211 1.00 93.62 196 THR A CA 1
ATOM 1562 C C . THR A 1 196 ? -16.802 2.529 -2.403 1.00 93.62 196 THR A C 1
ATOM 1564 O O . THR A 1 196 ? -16.354 2.909 -1.321 1.00 93.62 196 THR A O 1
ATOM 1567 N N . TYR A 1 197 ? -17.920 3.053 -2.909 1.00 86.56 197 TYR A N 1
ATOM 1568 C CA . TYR A 1 197 ? -18.701 4.082 -2.207 1.00 86.56 197 TYR A CA 1
ATOM 1569 C C . TYR A 1 197 ? -19.247 3.631 -0.845 1.00 86.56 197 TYR A C 1
ATOM 1571 O O . TYR A 1 197 ? -19.417 4.466 0.038 1.00 86.56 197 TYR A O 1
ATOM 1579 N N . ASP A 1 198 ? -19.483 2.330 -0.662 1.00 82.75 198 ASP A N 1
ATOM 1580 C CA . ASP A 1 198 ? -19.892 1.723 0.610 1.00 82.75 198 ASP A CA 1
ATOM 1581 C C . ASP A 1 198 ? -18.700 1.297 1.492 1.00 82.75 198 ASP A C 1
ATOM 1583 O O . ASP A 1 198 ? -18.878 0.551 2.452 1.00 82.75 198 ASP A O 1
ATOM 1587 N N . GLY A 1 199 ? -17.480 1.749 1.174 1.00 81.94 199 GLY A N 1
ATOM 1588 C CA . GLY A 1 199 ? -16.285 1.541 1.997 1.00 81.94 199 GLY A CA 1
ATOM 1589 C C . GLY A 1 199 ? -15.672 0.140 1.909 1.00 81.94 199 GLY A C 1
ATOM 1590 O O . GLY A 1 199 ? -14.742 -0.170 2.658 1.00 81.94 199 GLY A O 1
ATOM 1591 N N . LYS A 1 200 ? -16.146 -0.722 0.997 1.00 89.38 200 LYS A N 1
ATOM 1592 C CA . LYS A 1 200 ? -15.545 -2.045 0.786 1.00 89.38 200 LYS A CA 1
ATOM 1593 C C . LYS A 1 200 ? -14.220 -1.918 0.050 1.00 89.38 200 LYS A C 1
ATOM 1595 O O . LYS A 1 200 ? -14.084 -1.171 -0.917 1.00 89.38 200 LYS A O 1
ATOM 1600 N N . VAL A 1 201 ? -13.261 -2.721 0.495 1.00 95.19 201 VAL A N 1
ATOM 1601 C CA . VAL A 1 201 ? -11.927 -2.806 -0.094 1.00 95.19 201 VAL A CA 1
ATOM 1602 C C . VAL A 1 201 ? -11.813 -4.103 -0.891 1.00 95.19 201 VAL A C 1
ATOM 1604 O O . VAL A 1 201 ? -12.146 -5.175 -0.388 1.00 95.19 201 VAL A O 1
ATOM 1607 N N . ASP A 1 202 ? -11.322 -4.011 -2.123 1.00 95.75 202 ASP A N 1
ATOM 1608 C CA . ASP A 1 202 ? -10.988 -5.153 -2.982 1.00 95.75 202 ASP A CA 1
ATOM 1609 C C . ASP A 1 202 ? -9.537 -5.007 -3.459 1.00 95.75 202 ASP A C 1
ATOM 1611 O O . ASP A 1 202 ? -9.116 -3.914 -3.838 1.00 95.75 202 ASP A O 1
ATOM 1615 N N . ILE A 1 203 ? -8.769 -6.098 -3.434 1.00 97.56 203 ILE A N 1
ATOM 1616 C CA . ILE A 1 203 ? -7.357 -6.132 -3.834 1.00 97.56 203 ILE A CA 1
ATOM 1617 C C . ILE A 1 203 ? -7.188 -7.221 -4.891 1.00 97.56 203 ILE A C 1
ATOM 1619 O O . ILE A 1 203 ? -7.429 -8.398 -4.618 1.00 97.56 203 ILE A O 1
ATOM 1623 N N . ARG A 1 204 ? -6.734 -6.851 -6.095 1.00 97.19 204 ARG A N 1
ATOM 1624 C CA . ARG A 1 204 ? -6.555 -7.793 -7.214 1.00 97.19 204 ARG A CA 1
ATOM 1625 C C . ARG A 1 204 ? -5.237 -7.596 -7.939 1.00 97.19 204 ARG A C 1
ATOM 1627 O O . ARG A 1 204 ? -4.709 -6.490 -8.001 1.00 97.19 204 ARG A O 1
ATOM 1634 N N . ARG A 1 205 ? -4.713 -8.679 -8.518 1.00 96.50 205 ARG A N 1
ATOM 1635 C CA . ARG A 1 205 ? -3.556 -8.612 -9.417 1.00 96.50 205 ARG A CA 1
ATOM 1636 C C . ARG A 1 205 ? -3.884 -7.788 -10.646 1.00 96.50 205 ARG A C 1
ATOM 1638 O O . ARG A 1 205 ? -4.929 -7.995 -11.259 1.00 96.50 205 ARG A O 1
ATOM 1645 N N . MET A 1 206 ? -2.965 -6.903 -11.020 1.00 95.00 206 MET A N 1
ATOM 1646 C CA . MET A 1 206 ? -3.115 -6.093 -12.224 1.00 95.00 206 MET A CA 1
ATOM 1647 C C . MET A 1 206 ? -3.152 -6.976 -13.485 1.00 95.00 206 MET A C 1
ATOM 1649 O O . MET A 1 206 ? -3.974 -6.761 -14.372 1.00 95.00 206 MET A O 1
ATOM 1653 N N . SER A 1 207 ? -2.342 -8.037 -13.506 1.00 93.56 207 SER A N 1
ATOM 1654 C CA . SER A 1 207 ? -2.268 -9.025 -14.592 1.00 93.56 207 SER A CA 1
ATOM 1655 C C . SER A 1 207 ? -3.529 -9.884 -14.767 1.00 93.56 207 SER A C 1
ATOM 1657 O O . SER A 1 207 ? -3.692 -10.529 -15.797 1.00 93.56 207 SER A O 1
ATOM 1659 N N . ASN A 1 208 ? -4.467 -9.869 -13.811 1.00 94.81 208 ASN A N 1
ATOM 1660 C CA . ASN A 1 208 ? -5.732 -10.607 -13.934 1.00 94.81 208 ASN A CA 1
ATOM 1661 C C . ASN A 1 208 ? -6.786 -9.857 -14.765 1.00 94.81 208 ASN A C 1
ATOM 1663 O O . ASN A 1 208 ? -7.900 -10.361 -14.960 1.00 94.81 208 ASN A O 1
ATOM 1667 N N . PHE A 1 209 ? -6.490 -8.635 -15.205 1.00 96.81 209 PHE A N 1
ATOM 1668 C CA . PHE A 1 209 ? -7.455 -7.811 -15.906 1.00 96.81 209 PHE A CA 1
ATOM 1669 C C . PHE A 1 209 ? -7.337 -7.904 -17.426 1.00 96.81 209 PHE A C 1
ATOM 1671 O O . PHE A 1 209 ? -6.265 -7.924 -18.016 1.00 96.81 209 PHE A O 1
ATOM 1678 N N . THR A 1 210 ? -8.506 -7.899 -18.054 1.00 96.19 210 THR A N 1
ATOM 1679 C CA . THR A 1 210 ? -8.715 -7.506 -19.447 1.00 96.19 210 THR A CA 1
ATOM 1680 C C . THR A 1 210 ? -9.392 -6.138 -19.435 1.00 96.19 210 THR A C 1
ATOM 1682 O O . THR A 1 210 ? -9.939 -5.736 -18.406 1.00 96.19 210 THR A O 1
ATOM 1685 N N . ASN A 1 211 ? -9.488 -5.455 -20.579 1.00 96.69 211 ASN A N 1
ATOM 1686 C CA . ASN A 1 211 ? -10.238 -4.193 -20.663 1.00 96.69 211 ASN A CA 1
ATOM 1687 C C . ASN A 1 211 ? -11.674 -4.351 -20.130 1.00 96.69 211 ASN A C 1
ATOM 1689 O O . ASN A 1 211 ? -12.146 -3.541 -19.337 1.00 96.69 211 ASN A O 1
ATOM 1693 N N . ARG A 1 212 ? -12.353 -5.453 -20.473 1.00 97.62 212 ARG A N 1
ATOM 1694 C CA . ARG A 1 212 ? -13.719 -5.714 -20.000 1.00 97.62 212 ARG A CA 1
ATOM 1695 C C . ARG A 1 212 ? -13.785 -5.901 -18.483 1.00 97.62 212 ARG A C 1
ATOM 1697 O O . ARG A 1 212 ? -14.671 -5.344 -17.836 1.00 97.62 212 ARG A O 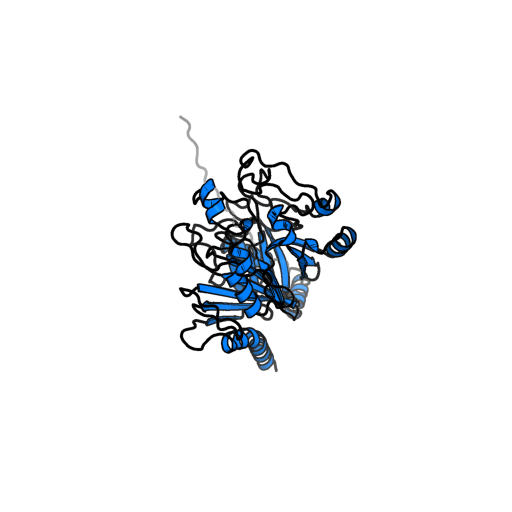1
ATOM 1704 N N . THR A 1 213 ? -12.888 -6.703 -17.907 1.00 97.88 213 THR A N 1
ATOM 1705 C CA . THR A 1 213 ? -12.929 -6.981 -16.462 1.00 97.88 213 THR A CA 1
ATOM 1706 C C . THR A 1 213 ? -12.437 -5.797 -15.638 1.00 97.88 213 THR A C 1
ATOM 1708 O O . THR A 1 213 ? -12.971 -5.584 -14.552 1.00 97.88 213 THR A O 1
ATOM 1711 N N . PHE A 1 214 ? -11.511 -4.987 -16.160 1.00 97.88 214 PHE A N 1
ATOM 1712 C CA . PHE A 1 214 ? -11.069 -3.754 -15.511 1.00 97.88 214 PHE A CA 1
ATOM 1713 C C . PHE A 1 214 ? -12.158 -2.681 -15.527 1.00 97.88 214 PHE A C 1
ATOM 1715 O O . PHE A 1 214 ? -12.451 -2.100 -14.490 1.00 97.88 214 PHE A O 1
ATOM 1722 N N . ALA A 1 215 ? -12.853 -2.488 -16.654 1.00 98.06 215 ALA A N 1
ATOM 1723 C CA . ALA A 1 215 ? -13.996 -1.574 -16.719 1.00 98.06 215 ALA A CA 1
ATOM 1724 C C . ALA A 1 215 ? -15.086 -1.956 -15.704 1.00 98.06 215 ALA A C 1
ATOM 1726 O O . ALA A 1 215 ? -15.586 -1.106 -14.970 1.00 98.06 215 ALA A O 1
ATOM 1727 N N . LYS A 1 216 ? -15.398 -3.257 -15.587 1.00 97.38 216 LYS A N 1
ATOM 1728 C CA . LYS A 1 216 ? -16.312 -3.753 -14.547 1.00 97.38 216 LYS A CA 1
ATOM 1729 C C . LYS A 1 216 ? -15.771 -3.482 -13.143 1.00 97.38 216 LYS A C 1
ATOM 1731 O O . LYS A 1 216 ? -16.529 -3.068 -12.274 1.00 97.38 216 LYS A O 1
ATOM 1736 N N . PHE A 1 217 ? -14.479 -3.709 -12.918 1.00 97.12 217 PHE A N 1
ATOM 1737 C CA . PHE A 1 217 ? -13.842 -3.447 -11.631 1.00 97.12 217 PHE A CA 1
ATOM 1738 C C . PHE A 1 217 ? -13.932 -1.974 -11.226 1.00 97.12 217 PHE A C 1
ATOM 1740 O O . PHE A 1 217 ? -14.179 -1.713 -10.056 1.00 97.12 217 PHE A O 1
ATOM 1747 N N . LEU A 1 218 ? -13.797 -1.044 -12.175 1.00 97.19 218 LEU A N 1
ATOM 1748 C CA . LEU A 1 218 ? -13.874 0.399 -11.938 1.00 97.19 218 LEU A CA 1
ATOM 1749 C C . LEU A 1 218 ? -15.300 0.947 -11.779 1.00 97.19 218 LEU A C 1
ATOM 1751 O O . LEU A 1 218 ? -15.445 2.071 -11.304 1.00 97.19 218 LEU A O 1
ATOM 1755 N N . SER A 1 219 ? -16.330 0.204 -12.197 1.00 95.81 219 SER A N 1
ATOM 1756 C CA . SER A 1 219 ? -17.707 0.721 -12.305 1.00 95.81 219 SER A CA 1
ATOM 1757 C C . SER A 1 219 ? -18.330 1.180 -10.980 1.00 95.81 219 SER A C 1
ATOM 1759 O O . SER A 1 219 ? -19.164 2.078 -10.977 1.00 95.81 219 SER A O 1
ATOM 1761 N N . ASP A 1 220 ? -17.898 0.603 -9.862 1.00 95.19 220 ASP A N 1
ATOM 1762 C CA . ASP A 1 220 ? -18.318 0.923 -8.492 1.00 95.19 220 ASP A CA 1
ATOM 1763 C C . ASP A 1 220 ? -17.159 1.479 -7.637 1.00 95.19 220 ASP A C 1
ATOM 1765 O O . ASP A 1 220 ? -17.292 1.638 -6.421 1.00 95.19 220 ASP A O 1
ATOM 1769 N N . ALA A 1 221 ? -16.009 1.763 -8.258 1.00 96.50 221 ALA A N 1
ATOM 1770 C CA . ALA A 1 221 ? -14.820 2.265 -7.582 1.00 96.50 221 ALA A CA 1
ATOM 1771 C C . ALA A 1 221 ? -14.939 3.767 -7.300 1.00 96.50 221 ALA A C 1
ATOM 1773 O O . ALA A 1 221 ? -14.899 4.576 -8.233 1.00 96.50 221 ALA A O 1
ATOM 1774 N N . LYS A 1 222 ? -15.003 4.133 -6.015 1.00 95.50 222 LYS A N 1
ATOM 1775 C CA . LYS A 1 222 ? -14.864 5.523 -5.559 1.00 95.50 222 LYS A CA 1
ATOM 1776 C C . LYS A 1 222 ? -13.403 5.951 -5.671 1.00 95.50 222 LYS A C 1
ATOM 1778 O O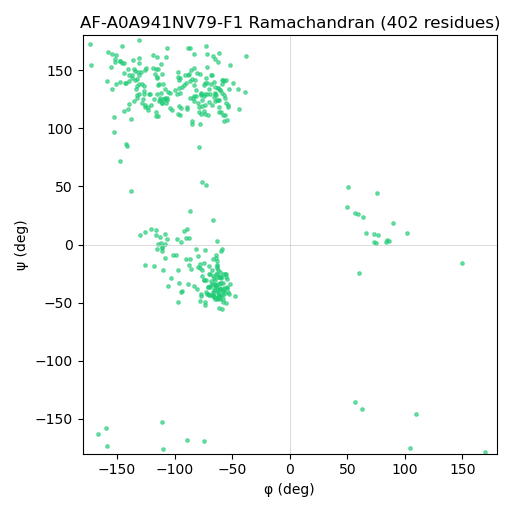 . LYS A 1 222 ? -13.098 6.975 -6.272 1.00 95.50 222 LYS A O 1
ATOM 1783 N N . GLU A 1 223 ? -12.503 5.125 -5.148 1.00 96.00 223 GLU A N 1
ATOM 1784 C CA . GLU A 1 223 ? -11.065 5.377 -5.144 1.00 96.00 223 GLU A CA 1
ATOM 1785 C C . GLU A 1 223 ? -10.296 4.131 -5.577 1.00 96.00 223 GLU A C 1
ATOM 1787 O O . GLU A 1 223 ? -10.724 2.992 -5.365 1.00 96.00 223 GLU A O 1
ATOM 1792 N N . VAL A 1 224 ? -9.150 4.357 -6.210 1.00 96.94 224 VAL A N 1
ATOM 1793 C CA . VAL A 1 224 ? -8.272 3.324 -6.746 1.00 96.94 224 VAL A CA 1
ATOM 1794 C C . VAL A 1 224 ? -6.832 3.718 -6.473 1.00 96.94 224 VAL A C 1
ATOM 1796 O O . VAL A 1 224 ? -6.457 4.877 -6.634 1.00 96.94 224 VAL A O 1
ATOM 1799 N N . PHE A 1 225 ? -5.997 2.755 -6.116 1.00 96.31 225 PHE A N 1
ATOM 1800 C CA . PHE A 1 225 ? -4.552 2.936 -6.164 1.00 96.31 225 PHE A CA 1
ATOM 1801 C C . PHE A 1 225 ? -3.865 1.619 -6.488 1.00 96.31 225 PHE A C 1
ATOM 1803 O O . PHE A 1 225 ? -4.419 0.541 -6.272 1.00 96.31 225 PHE A O 1
ATOM 1810 N N . SER A 1 226 ? -2.647 1.706 -7.005 1.00 96.50 226 SER A N 1
ATOM 1811 C CA . SER A 1 226 ? -1.833 0.537 -7.312 1.00 96.50 226 SER A CA 1
ATOM 1812 C C . SER A 1 226 ? -0.598 0.520 -6.428 1.00 96.50 226 SER A C 1
ATOM 1814 O O . SER A 1 226 ? -0.028 1.560 -6.104 1.00 96.50 226 SER A O 1
ATOM 1816 N N . SER A 1 227 ? -0.174 -0.671 -6.027 1.00 96.88 227 SER A N 1
ATOM 1817 C CA . SER A 1 227 ? 1.067 -0.853 -5.279 1.00 96.88 227 SER A CA 1
ATOM 1818 C C . SER A 1 227 ? 1.562 -2.290 -5.408 1.00 96.88 227 SER A C 1
ATOM 1820 O O . SER A 1 227 ? 1.013 -3.076 -6.183 1.00 96.88 227 SER A O 1
ATOM 1822 N N . GLY A 1 228 ? 2.611 -2.648 -4.681 1.00 95.56 228 GLY A N 1
ATOM 1823 C CA . GLY A 1 228 ? 3.160 -3.990 -4.740 1.00 95.56 228 GLY A CA 1
ATOM 1824 C C . GLY A 1 228 ? 4.501 -4.148 -4.031 1.00 95.56 228 GLY A C 1
ATOM 1825 O O . GLY A 1 228 ? 5.020 -3.192 -3.452 1.00 95.56 228 GLY A O 1
ATOM 1826 N N . PRO A 1 229 ? 5.074 -5.361 -4.077 1.00 97.25 229 PRO A N 1
ATOM 1827 C CA . PRO A 1 229 ? 4.496 -6.553 -4.700 1.00 97.25 229 PRO A CA 1
ATOM 1828 C C . PRO A 1 229 ? 3.330 -7.132 -3.881 1.00 97.25 229 PRO A C 1
ATOM 1830 O O . PRO A 1 229 ? 3.093 -6.727 -2.738 1.00 97.25 229 PRO A O 1
ATOM 1833 N N . PHE A 1 230 ? 2.609 -8.107 -4.441 1.00 97.69 230 PHE A N 1
ATOM 1834 C CA . PHE A 1 230 ? 1.782 -8.988 -3.612 1.00 97.69 230 PHE A CA 1
ATOM 1835 C C . PHE A 1 230 ? 2.650 -9.741 -2.620 1.00 97.69 230 PHE A C 1
ATOM 1837 O O . PHE A 1 230 ? 3.654 -10.331 -2.993 1.00 97.69 230 PHE A O 1
ATOM 1844 N N . LEU A 1 231 ? 2.215 -9.755 -1.369 1.00 98.00 231 LEU A N 1
ATOM 1845 C CA . LEU A 1 231 ? 2.860 -10.474 -0.282 1.00 98.00 231 LEU A CA 1
ATOM 1846 C C . LEU A 1 231 ? 2.179 -11.825 -0.069 1.00 98.00 231 LEU A C 1
ATOM 1848 O O . LEU A 1 231 ? 2.838 -12.866 -0.062 1.00 98.00 231 LEU A O 1
ATOM 1852 N N . THR A 1 232 ? 0.846 -11.812 0.021 1.00 97.44 232 THR A N 1
ATOM 1853 C CA . THR A 1 232 ? 0.033 -13.022 0.166 1.00 97.44 232 THR A CA 1
ATOM 1854 C C . THR A 1 232 ? -1.131 -13.047 -0.808 1.00 97.44 232 THR A C 1
ATOM 1856 O O . THR A 1 232 ? -1.682 -11.998 -1.157 1.00 97.44 232 THR A O 1
ATOM 1859 N N . LEU A 1 233 ? -1.513 -14.251 -1.227 1.00 96.50 233 LEU A N 1
ATOM 1860 C CA . LEU A 1 233 ? -2.735 -14.544 -1.969 1.00 96.50 233 LEU A CA 1
ATOM 1861 C C . LEU A 1 233 ? -3.305 -15.879 -1.512 1.00 96.50 233 LEU A C 1
ATOM 1863 O O . LEU A 1 233 ? -2.565 -16.829 -1.278 1.00 96.50 233 LEU A O 1
ATOM 1867 N N . ASP A 1 234 ? -4.627 -15.925 -1.371 1.00 95.56 234 ASP A N 1
ATOM 1868 C CA . ASP A 1 234 ? -5.367 -17.087 -0.878 1.00 95.56 234 ASP A CA 1
ATOM 1869 C C . ASP A 1 234 ? -4.822 -17.676 0.435 1.00 95.56 234 ASP A C 1
ATOM 1871 O O . ASP A 1 234 ? -4.950 -18.864 0.706 1.00 95.56 234 ASP A O 1
ATOM 1875 N N . GLY A 1 235 ? -4.266 -16.813 1.294 1.00 93.12 235 GLY A N 1
ATOM 1876 C CA . GLY A 1 235 ? -3.700 -17.191 2.592 1.00 93.12 235 GLY A CA 1
ATOM 1877 C C . GLY A 1 235 ? -2.264 -17.711 2.533 1.00 93.12 235 GLY A C 1
ATOM 1878 O O . GLY A 1 235 ? -1.707 -18.052 3.574 1.00 93.12 235 GLY A O 1
ATOM 1879 N N . GLU A 1 236 ? -1.647 -17.727 1.354 1.00 95.19 236 GLU A N 1
ATOM 1880 C CA . GLU A 1 236 ? -0.288 -18.216 1.138 1.00 95.19 236 GLU A CA 1
ATOM 1881 C C . GLU A 1 236 ? 0.660 -17.098 0.710 1.00 95.19 236 GLU A C 1
ATOM 1883 O O . GLU A 1 236 ? 0.252 -16.119 0.084 1.00 95.19 236 GLU A O 1
ATOM 1888 N N . THR A 1 237 ? 1.945 -17.235 1.045 1.00 94.88 237 THR A N 1
ATOM 1889 C CA . THR A 1 237 ? 2.974 -16.298 0.592 1.00 94.88 237 THR A CA 1
ATOM 1890 C C . THR A 1 237 ? 3.251 -16.489 -0.891 1.00 94.88 237 THR A C 1
ATOM 1892 O O . THR A 1 237 ? 3.486 -17.599 -1.377 1.00 94.88 237 THR A O 1
ATOM 1895 N N . VAL A 1 238 ? 3.225 -15.379 -1.627 1.00 95.69 238 VAL A N 1
ATOM 1896 C CA . VAL A 1 238 ? 3.561 -15.358 -3.058 1.00 95.69 238 VAL A CA 1
ATOM 1897 C C . VAL A 1 238 ? 4.871 -14.642 -3.338 1.00 95.69 238 VAL A C 1
ATOM 1899 O O . VAL A 1 238 ? 5.493 -14.945 -4.348 1.00 95.69 238 VAL A O 1
ATOM 1902 N N . PHE A 1 239 ? 5.316 -13.767 -2.431 1.00 95.25 239 PHE A N 1
ATOM 1903 C CA . PHE A 1 239 ? 6.664 -13.213 -2.456 1.00 95.25 239 PHE A CA 1
ATOM 1904 C C . PHE A 1 239 ? 7.567 -14.023 -1.529 1.00 95.25 239 PHE A C 1
ATOM 1906 O O . PHE A 1 239 ? 7.377 -14.004 -0.312 1.00 95.25 239 PHE A O 1
ATOM 1913 N N . LYS A 1 240 ? 8.519 -14.760 -2.102 1.00 93.00 240 LYS A N 1
ATOM 1914 C CA . LYS A 1 240 ? 9.304 -15.769 -1.379 1.00 93.00 240 LYS A CA 1
ATOM 1915 C C . LYS A 1 240 ? 10.793 -15.451 -1.368 1.00 93.00 240 LYS A C 1
ATOM 1917 O O . LYS A 1 240 ? 11.276 -14.656 -2.171 1.00 93.00 240 LYS A O 1
ATOM 1922 N N . GLU A 1 241 ? 11.521 -16.103 -0.467 1.00 91.12 241 GLU A N 1
ATOM 1923 C CA . GLU A 1 241 ? 12.966 -15.918 -0.295 1.00 91.12 241 GLU A CA 1
ATOM 1924 C C . GLU A 1 241 ? 13.742 -16.251 -1.579 1.00 91.12 241 GLU A C 1
ATOM 1926 O O . GLU A 1 241 ? 14.735 -15.603 -1.897 1.00 91.12 241 GLU A O 1
ATOM 1931 N N . GLU A 1 242 ? 13.274 -17.222 -2.370 1.00 92.62 242 GLU A N 1
ATOM 1932 C CA . GLU A 1 242 ? 13.928 -17.601 -3.625 1.00 92.62 242 GLU A CA 1
ATOM 1933 C C . GLU A 1 242 ? 13.907 -16.465 -4.649 1.00 92.62 242 GLU A C 1
ATOM 1935 O O . GLU A 1 242 ? 14.897 -16.282 -5.357 1.00 92.62 242 GLU A O 1
ATOM 1940 N N . MET A 1 243 ? 12.822 -15.680 -4.677 1.00 93.12 243 MET A N 1
ATOM 1941 C CA . MET A 1 243 ? 12.683 -14.541 -5.587 1.00 93.12 243 MET A CA 1
ATOM 1942 C C . MET A 1 243 ? 13.750 -13.496 -5.310 1.00 93.12 243 MET A C 1
ATOM 1944 O O . MET A 1 243 ? 14.252 -12.889 -6.244 1.00 93.12 243 MET A O 1
ATOM 1948 N N . LEU A 1 244 ? 14.165 -13.318 -4.050 1.00 91.94 244 LEU A N 1
ATOM 1949 C CA . LEU A 1 244 ? 15.169 -12.315 -3.698 1.00 91.94 244 LEU A CA 1
ATOM 1950 C C . LEU A 1 244 ? 16.464 -12.488 -4.489 1.00 91.94 244 LEU A C 1
ATOM 1952 O O . LEU A 1 244 ? 17.120 -11.492 -4.747 1.00 91.94 244 LEU A O 1
ATOM 1956 N N . LYS A 1 245 ? 16.807 -13.705 -4.929 1.00 90.81 245 LYS A N 1
ATOM 1957 C CA . LYS A 1 245 ? 18.015 -13.991 -5.720 1.00 90.81 245 LYS A CA 1
ATOM 1958 C C . LYS A 1 245 ? 17.959 -13.436 -7.144 1.00 90.81 245 LYS A C 1
ATOM 1960 O O . LYS A 1 245 ? 18.997 -13.340 -7.797 1.00 90.81 245 LYS A O 1
ATOM 1965 N N . GLU A 1 246 ? 16.774 -13.115 -7.654 1.00 89.38 246 GLU A N 1
ATOM 1966 C CA . GLU A 1 246 ? 16.632 -12.578 -9.000 1.00 89.38 246 GLU A CA 1
ATOM 1967 C C . GLU A 1 246 ? 17.129 -11.136 -9.050 1.00 89.38 246 GLU A C 1
ATOM 1969 O O . GLU A 1 246 ? 16.929 -10.339 -8.130 1.00 89.38 246 GLU A O 1
ATOM 1974 N N . LYS A 1 247 ? 17.757 -10.784 -10.175 1.00 84.50 247 LYS A N 1
ATOM 1975 C CA . LYS A 1 247 ? 18.372 -9.471 -10.363 1.00 84.50 247 LYS A CA 1
ATOM 1976 C C . LYS A 1 247 ? 17.477 -8.279 -9.969 1.00 84.50 247 LYS A C 1
ATOM 1978 O O . LYS A 1 247 ? 17.962 -7.399 -9.260 1.00 84.50 247 LYS A O 1
ATOM 1983 N N . PRO A 1 248 ? 16.183 -8.249 -10.343 1.00 84.44 248 PRO A N 1
ATOM 1984 C CA . PRO A 1 248 ? 15.329 -7.094 -10.077 1.00 84.44 248 PRO A CA 1
ATOM 1985 C C . PRO A 1 248 ? 15.087 -6.804 -8.578 1.00 84.44 248 PRO A C 1
ATOM 1987 O O . PRO A 1 248 ? 14.589 -5.734 -8.231 1.00 84.44 248 PRO A O 1
ATOM 1990 N N . TYR A 1 249 ? 15.449 -7.728 -7.682 1.00 89.62 249 TYR A N 1
ATOM 1991 C CA . TYR A 1 249 ? 15.238 -7.631 -6.233 1.00 89.62 249 TYR A CA 1
ATOM 1992 C C . TYR A 1 249 ? 16.517 -7.391 -5.424 1.00 89.62 249 TYR A C 1
ATOM 1994 O O . TYR A 1 249 ? 16.456 -7.322 -4.196 1.00 89.62 249 TYR A O 1
ATOM 2002 N N . GLN A 1 250 ? 17.661 -7.279 -6.102 1.00 87.12 250 GLN A N 1
ATOM 2003 C CA . GLN A 1 250 ? 18.984 -7.227 -5.487 1.00 87.12 250 GLN A CA 1
ATOM 2004 C C . GLN A 1 250 ? 19.479 -5.786 -5.324 1.00 87.12 250 GLN A C 1
ATOM 2006 O O . GLN A 1 250 ? 19.843 -5.124 -6.302 1.00 87.12 250 GLN A O 1
ATOM 2011 N N . PHE A 1 251 ? 19.589 -5.311 -4.081 1.00 83.94 251 PHE A N 1
ATOM 2012 C CA . PHE A 1 251 ? 19.959 -3.917 -3.811 1.00 83.94 251 PHE A CA 1
ATOM 2013 C C . PHE A 1 251 ? 21.373 -3.561 -4.270 1.00 83.94 251 PHE A C 1
ATOM 2015 O O . PHE A 1 251 ? 21.628 -2.425 -4.673 1.00 83.94 251 PHE A O 1
ATOM 2022 N N . GLN A 1 252 ? 22.297 -4.525 -4.252 1.00 79.88 252 GLN A N 1
ATOM 2023 C CA . GLN A 1 252 ? 23.677 -4.285 -4.681 1.00 79.88 252 GLN A CA 1
ATOM 2024 C C . GLN A 1 252 ? 23.768 -3.817 -6.136 1.00 79.88 252 GLN A C 1
ATOM 2026 O O . GLN A 1 252 ? 24.665 -3.042 -6.459 1.00 79.88 252 GLN A O 1
ATOM 2031 N N . GLN A 1 253 ? 22.819 -4.216 -6.988 1.00 75.75 253 GLN A N 1
ATOM 2032 C CA . GLN A 1 253 ? 22.780 -3.771 -8.382 1.00 75.75 253 GLN A CA 1
ATOM 2033 C C . GLN A 1 253 ? 22.571 -2.269 -8.461 1.00 75.75 253 GLN A C 1
ATOM 2035 O O . GLN A 1 253 ? 23.318 -1.570 -9.131 1.00 75.75 253 GLN A O 1
ATOM 2040 N N . VAL A 1 254 ? 21.616 -1.751 -7.697 1.00 72.19 254 VAL A N 1
ATOM 2041 C CA . VAL A 1 254 ? 21.338 -0.318 -7.675 1.00 72.19 254 VAL A CA 1
ATOM 2042 C C . VAL A 1 254 ? 22.442 0.441 -6.945 1.00 72.19 254 VAL A C 1
ATOM 2044 O O . VAL A 1 254 ? 22.900 1.472 -7.433 1.00 72.19 254 VAL A O 1
ATOM 2047 N N . LYS A 1 255 ? 22.952 -0.093 -5.827 1.00 75.69 255 LYS A N 1
ATOM 2048 C CA . LYS A 1 255 ? 24.056 0.527 -5.080 1.00 75.69 255 LYS A CA 1
ATOM 2049 C C . LYS A 1 255 ? 25.303 0.737 -5.945 1.00 75.69 255 LYS A C 1
ATOM 2051 O O . LYS A 1 255 ? 25.957 1.768 -5.806 1.00 75.69 255 LYS A O 1
ATOM 2056 N N . ALA A 1 256 ? 25.625 -0.207 -6.830 1.00 73.31 256 ALA A N 1
ATOM 2057 C CA . ALA A 1 256 ? 26.782 -0.102 -7.719 1.00 73.31 256 ALA A CA 1
ATOM 2058 C C . ALA A 1 256 ? 26.713 1.119 -8.653 1.00 73.31 256 ALA A C 1
ATOM 2060 O O . ALA A 1 256 ? 27.745 1.717 -8.947 1.00 73.31 256 ALA A O 1
ATOM 2061 N N . TYR A 1 257 ? 25.513 1.516 -9.083 1.00 68.19 257 TYR A N 1
ATOM 2062 C CA . TYR A 1 257 ? 25.327 2.624 -10.026 1.00 68.19 257 TYR A CA 1
ATOM 2063 C C . TYR A 1 257 ? 25.021 3.958 -9.355 1.00 68.19 257 TYR A C 1
ATOM 2065 O O . TYR A 1 257 ? 25.400 5.012 -9.860 1.00 68.19 257 TYR A O 1
ATOM 2073 N N . PHE A 1 258 ? 24.323 3.916 -8.227 1.00 64.06 258 PHE A N 1
ATOM 2074 C CA . PHE A 1 258 ? 23.727 5.092 -7.607 1.00 64.06 258 PHE A CA 1
ATOM 2075 C C . PHE A 1 258 ? 24.316 5.444 -6.240 1.00 64.06 258 PHE A C 1
ATOM 2077 O O . PHE A 1 258 ? 23.931 6.434 -5.613 1.00 64.06 258 PHE A O 1
ATOM 2084 N N . GLY A 1 259 ? 25.235 4.617 -5.744 1.00 65.19 259 GLY A N 1
ATOM 2085 C CA . GLY A 1 259 ? 25.728 4.723 -4.385 1.00 65.19 259 GLY A CA 1
ATOM 2086 C C . GLY A 1 259 ? 24.609 4.485 -3.375 1.00 65.19 259 GLY A C 1
ATOM 2087 O O . GLY A 1 259 ? 23.768 3.601 -3.521 1.00 65.19 259 GLY A O 1
ATOM 2088 N N . THR A 1 260 ? 24.626 5.252 -2.294 1.00 62.06 260 THR A N 1
ATOM 2089 C CA . THR A 1 260 ? 23.786 5.014 -1.118 1.00 62.06 260 THR A CA 1
ATOM 2090 C C . THR A 1 260 ? 22.720 6.093 -0.905 1.00 62.06 260 THR A C 1
ATOM 2092 O O . THR A 1 260 ? 22.033 6.080 0.115 1.00 62.06 260 THR A O 1
ATOM 2095 N N . HIS A 1 261 ? 22.558 7.037 -1.839 1.00 58.47 261 HIS A N 1
ATOM 2096 C CA . HIS A 1 261 ? 21.667 8.177 -1.632 1.00 58.47 261 HIS A CA 1
ATOM 2097 C C . HIS A 1 261 ? 20.175 7.782 -1.748 1.00 58.47 261 HIS A C 1
ATOM 2099 O O . HIS A 1 261 ? 19.777 7.194 -2.762 1.00 58.47 261 HIS A O 1
ATOM 2105 N N . PRO A 1 262 ? 19.326 8.118 -0.754 1.00 50.12 262 PRO A N 1
ATOM 2106 C CA . PRO A 1 262 ? 17.881 7.898 -0.827 1.00 50.12 262 PRO A CA 1
ATOM 2107 C C . PRO A 1 262 ? 17.267 8.698 -1.983 1.00 50.12 262 PRO A C 1
ATOM 2109 O O . PRO A 1 262 ? 17.414 9.915 -2.030 1.00 50.12 262 PRO A O 1
ATOM 2112 N N . GLY A 1 263 ? 16.559 8.031 -2.897 1.00 57.69 263 GLY A N 1
ATOM 2113 C CA . GLY A 1 263 ? 15.980 8.665 -4.094 1.00 57.69 263 GLY A CA 1
ATOM 2114 C C . GLY A 1 263 ? 16.757 8.419 -5.385 1.00 57.69 263 GLY A C 1
ATOM 2115 O O . GLY A 1 263 ? 16.444 9.028 -6.400 1.00 57.69 263 GLY A O 1
ATOM 2116 N N . SER A 1 264 ? 17.735 7.517 -5.352 1.00 63.06 264 SER A N 1
ATOM 2117 C CA . SER A 1 264 ? 18.512 7.117 -6.529 1.00 63.06 264 SER A CA 1
ATOM 2118 C C . SER A 1 264 ? 18.015 5.814 -7.167 1.00 63.06 264 SER A C 1
ATOM 2120 O O . SER A 1 264 ? 18.624 5.289 -8.086 1.00 63.06 264 SER A O 1
ATOM 2122 N N . VAL A 1 265 ? 16.912 5.263 -6.662 1.00 73.56 265 VAL A N 1
ATOM 2123 C CA . VAL A 1 265 ? 16.291 4.043 -7.183 1.00 73.56 265 VAL A CA 1
ATOM 2124 C C . VAL A 1 265 ? 14.995 4.442 -7.874 1.00 73.56 265 VAL A C 1
ATOM 2126 O O . VAL A 1 265 ? 14.233 5.201 -7.266 1.00 73.56 265 VAL A O 1
ATOM 2129 N N . PRO A 1 266 ? 14.704 3.938 -9.087 1.00 78.06 266 PRO A N 1
ATOM 2130 C CA . PRO A 1 266 ? 13.427 4.189 -9.734 1.00 78.06 266 PRO A CA 1
ATOM 2131 C C . PRO A 1 266 ? 12.259 3.801 -8.808 1.00 78.06 266 PRO A C 1
ATOM 2133 O O . PRO A 1 266 ? 12.142 2.642 -8.406 1.00 78.06 266 PRO A O 1
ATOM 2136 N N . PRO A 1 267 ? 11.388 4.740 -8.415 1.00 83.44 267 PRO A N 1
ATOM 2137 C CA . PRO A 1 267 ? 10.332 4.481 -7.443 1.00 83.44 267 PRO A CA 1
ATOM 2138 C C . PRO A 1 267 ? 9.417 3.340 -7.877 1.00 83.44 267 PRO A C 1
ATOM 2140 O O . PRO A 1 267 ? 9.100 3.199 -9.059 1.00 83.44 267 PRO A O 1
ATOM 2143 N N . GLY A 1 268 ? 9.013 2.501 -6.926 1.00 87.31 268 GLY A N 1
ATOM 2144 C CA . GLY A 1 268 ? 8.187 1.332 -7.211 1.00 87.31 268 GLY A CA 1
ATOM 2145 C C . GLY A 1 268 ? 8.921 0.155 -7.867 1.00 87.31 268 GLY A C 1
ATOM 2146 O O . GLY A 1 268 ? 8.289 -0.864 -8.149 1.00 87.31 268 GLY A O 1
ATOM 2147 N N . THR A 1 269 ? 10.233 0.251 -8.099 1.00 85.12 269 THR A N 1
ATOM 2148 C CA . THR A 1 269 ? 11.055 -0.931 -8.386 1.00 85.12 269 THR A CA 1
ATOM 2149 C C . THR A 1 269 ? 11.454 -1.606 -7.077 1.00 85.12 269 THR A C 1
ATOM 2151 O O . THR A 1 269 ? 11.793 -0.961 -6.086 1.00 85.12 269 THR A O 1
ATOM 2154 N N . PHE A 1 270 ? 11.376 -2.933 -7.037 1.00 90.50 270 PHE A N 1
ATOM 2155 C CA . PHE A 1 270 ? 11.554 -3.709 -5.810 1.00 90.50 270 PHE A CA 1
ATOM 2156 C C . PHE A 1 270 ? 13.019 -4.050 -5.508 1.00 90.50 270 PHE A C 1
ATOM 2158 O O . PHE A 1 270 ? 13.289 -5.036 -4.833 1.00 90.50 270 PHE A O 1
ATOM 2165 N N . TYR A 1 271 ? 13.973 -3.220 -5.934 1.00 87.00 271 TYR A N 1
ATOM 2166 C CA . TYR A 1 271 ? 15.404 -3.484 -5.742 1.00 87.00 271 TYR A CA 1
ATOM 2167 C C . TYR A 1 271 ? 15.850 -3.539 -4.277 1.00 87.00 271 TYR A C 1
ATOM 2169 O O . TYR A 1 271 ? 16.902 -4.080 -3.986 1.00 87.00 271 TYR A O 1
ATOM 2177 N N . HIS A 1 272 ? 15.072 -3.000 -3.338 1.00 86.19 272 HIS A N 1
ATOM 2178 C CA . HIS A 1 272 ? 15.349 -3.115 -1.901 1.00 86.19 272 HIS A CA 1
ATOM 2179 C C . HIS A 1 272 ? 14.663 -4.323 -1.246 1.00 86.19 272 HIS A C 1
ATOM 2181 O O . HIS A 1 272 ? 14.545 -4.375 -0.017 1.00 86.19 272 HIS A O 1
ATOM 2187 N N . ALA A 1 273 ? 14.116 -5.252 -2.030 1.00 91.31 273 ALA A N 1
ATOM 2188 C CA . ALA A 1 273 ? 13.378 -6.399 -1.514 1.00 91.31 273 ALA A CA 1
ATOM 2189 C C . ALA A 1 273 ? 14.240 -7.295 -0.619 1.00 91.31 273 ALA A C 1
ATOM 2191 O O . ALA A 1 273 ? 13.744 -7.775 0.402 1.00 91.31 273 ALA A O 1
ATOM 2192 N N . ASP A 1 274 ? 15.515 -7.465 -0.975 1.00 90.94 274 ASP A N 1
ATOM 2193 C CA . ASP A 1 274 ? 16.488 -8.307 -0.275 1.00 90.94 274 ASP A CA 1
ATOM 2194 C C . ASP A 1 274 ? 17.095 -7.653 0.977 1.00 90.94 274 ASP A C 1
ATOM 2196 O O . ASP A 1 274 ? 17.761 -8.320 1.766 1.00 90.94 274 ASP A O 1
ATOM 2200 N N . GLN A 1 275 ? 16.848 -6.359 1.194 1.00 89.06 275 GLN A N 1
ATOM 2201 C CA . GLN A 1 275 ? 17.380 -5.632 2.343 1.00 89.06 275 GLN A CA 1
ATOM 2202 C C . GLN A 1 275 ? 16.368 -5.538 3.492 1.00 89.06 275 GLN A C 1
ATOM 2204 O O . GLN A 1 275 ? 15.175 -5.308 3.247 1.00 89.06 275 GLN A O 1
ATOM 2209 N N . PRO A 1 276 ? 16.835 -5.592 4.753 1.00 89.19 276 PRO A N 1
ATOM 2210 C CA . PRO A 1 276 ? 16.062 -5.137 5.902 1.00 89.19 276 PRO A CA 1
ATOM 2211 C C . PRO A 1 276 ? 15.650 -3.678 5.705 1.00 89.19 276 PRO A C 1
ATOM 2213 O O . PRO A 1 276 ? 16.499 -2.834 5.422 1.00 89.19 276 PRO A O 1
ATOM 2216 N N . ASN A 1 277 ? 14.354 -3.392 5.806 1.00 88.44 277 ASN A N 1
ATOM 2217 C CA . ASN A 1 277 ? 13.817 -2.037 5.699 1.00 88.44 277 ASN A CA 1
ATOM 2218 C C . ASN A 1 277 ? 12.580 -1.845 6.566 1.00 88.44 277 ASN A C 1
ATOM 2220 O O . ASN A 1 277 ? 11.860 -2.823 6.805 1.00 88.44 277 ASN A O 1
ATOM 2224 N N . PRO A 1 278 ? 12.247 -0.592 6.929 1.00 90.50 278 PRO A N 1
ATOM 2225 C CA . PRO A 1 278 ? 10.881 -0.253 7.284 1.00 90.50 278 PRO A CA 1
ATOM 2226 C C . PRO A 1 278 ? 9.932 -0.699 6.171 1.00 90.50 278 PRO A C 1
ATOM 2228 O O . PRO A 1 278 ? 10.190 -0.465 4.984 1.00 90.50 278 PRO A O 1
ATOM 2231 N N . ARG A 1 279 ? 8.832 -1.345 6.547 1.00 93.75 279 ARG A N 1
ATOM 2232 C CA . ARG A 1 279 ? 7.828 -1.846 5.604 1.00 93.75 279 ARG A CA 1
ATOM 2233 C C . ARG A 1 279 ? 6.447 -1.384 6.014 1.00 93.75 279 ARG A C 1
ATOM 2235 O O . ARG A 1 279 ? 6.166 -1.303 7.207 1.00 93.75 279 ARG A O 1
ATOM 2242 N N . SER A 1 280 ? 5.591 -1.188 5.024 1.00 95.19 280 SER A N 1
ATOM 2243 C CA . SER A 1 280 ? 4.161 -0.986 5.208 1.00 95.19 280 SER A CA 1
ATOM 2244 C C . SER A 1 280 ? 3.397 -1.869 4.235 1.00 95.19 280 SER A C 1
ATOM 2246 O O . SER A 1 280 ? 3.818 -2.058 3.097 1.00 95.19 280 SER A O 1
ATOM 2248 N N . ALA A 1 281 ? 2.275 -2.418 4.677 1.00 97.88 281 ALA A N 1
ATOM 2249 C CA . ALA A 1 281 ? 1.368 -3.184 3.839 1.00 97.88 281 ALA A CA 1
ATOM 2250 C C . ALA A 1 281 ? -0.072 -2.972 4.276 1.00 97.88 281 ALA A C 1
ATOM 2252 O O . ALA A 1 281 ? -0.361 -2.708 5.449 1.00 97.88 281 ALA A O 1
ATOM 2253 N N . ILE A 1 282 ? -0.969 -3.201 3.324 1.00 98.25 282 ILE A N 1
ATOM 2254 C CA . ILE A 1 282 ? -2.351 -3.531 3.634 1.00 98.25 282 ILE A CA 1
ATOM 2255 C C . ILE A 1 282 ? -2.652 -4.974 3.255 1.00 98.25 282 ILE A C 1
ATOM 2257 O O . ILE A 1 282 ? -2.031 -5.552 2.362 1.00 98.25 282 ILE A O 1
ATOM 2261 N N . GLY A 1 283 ? -3.645 -5.555 3.909 1.00 98.00 283 GLY A N 1
ATOM 2262 C CA . GLY A 1 283 ? -4.193 -6.834 3.495 1.00 98.00 283 GLY A CA 1
ATOM 2263 C C . GLY A 1 283 ? -5.634 -7.022 3.925 1.00 98.00 283 GLY A C 1
ATOM 2264 O O . GLY A 1 283 ? -6.133 -6.317 4.793 1.00 98.00 283 GLY A O 1
ATOM 2265 N N . LEU A 1 284 ? -6.298 -7.993 3.317 1.00 97.81 284 LEU A N 1
ATOM 2266 C CA . LEU A 1 284 ? -7.626 -8.444 3.695 1.00 97.81 284 LEU A CA 1
ATOM 2267 C C . LEU A 1 284 ? -7.509 -9.793 4.390 1.00 97.81 284 LEU A C 1
ATOM 2269 O O . LEU A 1 284 ? -6.926 -10.740 3.854 1.00 97.81 284 LEU A O 1
ATOM 2273 N N . ALA A 1 285 ? -8.074 -9.887 5.588 1.00 95.62 285 ALA A N 1
ATOM 2274 C CA . ALA A 1 285 ? -8.298 -11.162 6.247 1.00 95.62 285 ALA A CA 1
ATOM 2275 C C . ALA A 1 285 ? -9.431 -11.936 5.548 1.00 95.62 285 ALA A C 1
ATOM 2277 O O . ALA A 1 285 ? -10.232 -11.372 4.804 1.00 95.62 285 ALA A O 1
ATOM 2278 N N . ALA A 1 286 ? -9.541 -13.242 5.813 1.00 92.69 286 ALA A N 1
ATOM 2279 C CA . ALA A 1 286 ? -10.563 -14.091 5.188 1.00 92.69 286 ALA A CA 1
ATOM 2280 C C . ALA A 1 286 ? -12.011 -13.624 5.443 1.00 92.69 286 ALA A C 1
ATOM 2282 O O . ALA A 1 286 ? -12.897 -13.916 4.646 1.00 92.69 286 ALA A O 1
ATOM 2283 N N . ASN A 1 287 ? -12.248 -12.893 6.536 1.00 90.44 287 ASN A N 1
ATOM 2284 C CA . ASN A 1 287 ? -13.550 -12.328 6.883 1.00 90.44 287 ASN A CA 1
ATOM 2285 C C . ASN A 1 287 ? -13.789 -10.912 6.319 1.00 90.44 287 ASN A C 1
ATOM 2287 O O . ASN A 1 287 ? -14.802 -10.307 6.655 1.00 90.44 287 ASN A O 1
ATOM 2291 N N . GLY A 1 288 ? -12.874 -10.378 5.502 1.00 92.25 288 GLY A N 1
ATOM 2292 C CA . GLY A 1 288 ? -12.989 -9.047 4.895 1.00 92.25 288 GLY A CA 1
ATOM 2293 C C . GLY A 1 288 ? -12.505 -7.886 5.768 1.00 92.25 288 GLY A C 1
ATOM 2294 O O . GLY A 1 288 ? -12.621 -6.734 5.348 1.00 92.25 288 GLY A O 1
ATOM 2295 N N . ASP A 1 289 ? -11.949 -8.159 6.953 1.00 94.50 289 ASP A N 1
ATOM 2296 C CA . ASP A 1 289 ? -11.313 -7.114 7.757 1.00 94.50 289 ASP A CA 1
ATOM 2297 C C . ASP A 1 289 ? -10.032 -6.628 7.076 1.00 94.50 289 ASP A C 1
ATOM 2299 O O . ASP A 1 289 ? -9.225 -7.428 6.589 1.00 94.50 289 ASP A O 1
ATOM 2303 N N . LEU A 1 290 ? -9.828 -5.314 7.098 1.00 97.06 290 LEU A N 1
ATOM 2304 C CA . LEU A 1 290 ? -8.614 -4.681 6.610 1.00 97.06 290 LEU A CA 1
ATOM 2305 C C . LEU A 1 290 ? -7.532 -4.763 7.693 1.00 97.06 290 LEU A C 1
ATOM 2307 O O . LEU A 1 290 ? -7.762 -4.452 8.861 1.00 97.06 290 LEU A O 1
ATOM 2311 N N . LEU A 1 291 ? -6.339 -5.176 7.289 1.00 97.38 291 LEU A N 1
ATOM 2312 C CA . LEU A 1 291 ? -5.124 -5.175 8.086 1.00 97.38 291 LEU A CA 1
ATOM 2313 C C . LEU A 1 291 ? -4.224 -4.057 7.572 1.00 97.38 291 LEU A C 1
ATOM 2315 O O . LEU A 1 291 ? -3.889 -4.041 6.393 1.00 97.38 291 LEU A O 1
ATOM 2319 N N . MET A 1 292 ? -3.822 -3.152 8.456 1.00 96.50 292 MET A N 1
ATOM 2320 C CA . MET A 1 292 ? -2.769 -2.165 8.231 1.00 96.50 292 MET A CA 1
ATOM 2321 C C . MET A 1 292 ? -1.561 -2.596 9.050 1.00 96.50 292 MET A C 1
ATOM 2323 O O . MET A 1 292 ? -1.673 -2.772 10.267 1.00 96.50 292 MET A O 1
ATOM 2327 N N . VAL A 1 293 ? -0.420 -2.814 8.404 1.00 95.38 293 VAL A N 1
ATOM 2328 C CA . VAL A 1 293 ? 0.760 -3.370 9.070 1.00 95.38 293 VAL A CA 1
ATOM 2329 C C . VAL A 1 293 ? 1.982 -2.552 8.722 1.00 95.38 293 VAL A C 1
ATOM 2331 O O . VAL A 1 293 ? 2.276 -2.352 7.547 1.00 95.38 293 VAL A O 1
ATOM 2334 N N . THR A 1 294 ? 2.718 -2.136 9.750 1.00 93.88 294 THR A N 1
ATOM 2335 C CA . THR A 1 294 ? 3.992 -1.435 9.592 1.00 93.88 294 THR A CA 1
ATOM 2336 C C . THR A 1 294 ? 5.052 -2.065 10.477 1.00 93.88 294 THR A C 1
ATOM 2338 O O . THR A 1 294 ? 4.797 -2.400 11.635 1.00 93.88 294 THR A O 1
ATOM 2341 N N . VAL A 1 295 ? 6.250 -2.213 9.921 1.00 90.75 295 VAL A N 1
ATOM 2342 C CA . VAL A 1 295 ? 7.460 -2.624 10.632 1.00 90.75 295 VAL A CA 1
ATOM 2343 C C . VAL A 1 295 ? 8.364 -1.406 10.744 1.00 90.75 295 VAL A C 1
ATOM 2345 O O . VAL A 1 295 ? 8.709 -0.794 9.731 1.00 90.75 295 VAL A O 1
ATOM 2348 N N . LYS A 1 296 ? 8.777 -1.075 11.966 1.00 87.25 296 LYS A N 1
ATOM 2349 C CA . LYS A 1 296 ? 9.821 -0.080 12.199 1.00 87.25 296 LYS A CA 1
ATOM 2350 C C . LYS A 1 296 ? 11.164 -0.588 11.709 1.00 87.25 296 LYS A C 1
ATOM 2352 O O . LYS A 1 296 ? 11.507 -1.756 11.879 1.00 87.25 296 LYS A O 1
ATOM 2357 N N . GLY A 1 297 ? 11.962 0.335 11.210 1.00 82.44 297 GLY A N 1
ATOM 2358 C CA . GLY A 1 297 ? 13.354 0.089 10.905 1.00 82.44 297 GLY A CA 1
ATOM 2359 C C . GLY A 1 297 ? 14.080 1.397 10.655 1.00 82.44 297 GLY A C 1
ATOM 2360 O O . GLY A 1 297 ? 13.570 2.475 10.956 1.00 82.44 297 GLY A O 1
ATOM 2361 N N . GLU A 1 298 ? 15.238 1.274 10.032 1.00 78.44 298 GLU A N 1
ATOM 2362 C CA . GLU A 1 298 ? 16.074 2.365 9.566 1.00 78.44 298 GLU A CA 1
ATOM 2363 C C . GLU A 1 298 ? 16.490 2.019 8.142 1.00 78.44 298 GLU A C 1
ATOM 2365 O O . GLU A 1 298 ? 16.857 0.885 7.839 1.00 78.44 298 GLU A O 1
ATOM 2370 N N . GLU A 1 299 ? 16.392 2.991 7.246 1.00 73.06 299 GLU A N 1
ATOM 2371 C CA . GLU A 1 299 ? 16.795 2.821 5.848 1.00 73.06 299 GLU A CA 1
ATOM 2372 C C . GLU A 1 299 ? 18.242 3.291 5.615 1.00 73.06 299 GLU A C 1
ATOM 2374 O O . GLU A 1 299 ? 18.737 3.247 4.487 1.00 73.06 299 GLU A O 1
ATOM 2379 N N . ASP A 1 300 ? 18.938 3.734 6.675 1.00 71.50 300 ASP A N 1
ATOM 2380 C CA . ASP A 1 300 ? 20.317 4.203 6.570 1.00 71.50 300 ASP A CA 1
ATOM 2381 C C . ASP A 1 300 ? 21.190 3.105 5.928 1.00 71.50 300 ASP A C 1
ATOM 2383 O O . ASP A 1 300 ? 21.263 1.988 6.444 1.00 71.50 300 ASP A O 1
ATOM 2387 N N . PRO A 1 301 ? 21.861 3.386 4.801 1.00 66.19 301 PRO A N 1
ATOM 2388 C CA . PRO A 1 301 ? 22.708 2.423 4.103 1.00 66.19 301 PRO A CA 1
ATOM 2389 C C . PRO A 1 301 ? 23.815 1.804 4.970 1.00 66.19 301 PRO A C 1
ATOM 2391 O O . PRO A 1 301 ? 24.275 0.707 4.660 1.00 66.19 301 PRO A O 1
ATOM 2394 N N . SER A 1 302 ? 24.245 2.497 6.029 1.00 67.31 302 SER A N 1
ATOM 2395 C CA . SER A 1 302 ? 25.229 2.013 7.006 1.00 67.31 302 SER A CA 1
ATOM 2396 C C . SER A 1 302 ? 24.611 1.174 8.131 1.00 67.31 302 SER A C 1
ATOM 2398 O O . SER A 1 302 ? 25.309 0.375 8.755 1.00 67.31 302 SER A O 1
ATOM 2400 N N . HIS A 1 303 ? 23.306 1.318 8.377 1.00 72.94 303 HIS A N 1
ATOM 2401 C CA . HIS A 1 303 ? 22.580 0.632 9.441 1.00 72.94 303 HIS A CA 1
ATOM 2402 C C . HIS A 1 303 ? 21.134 0.339 9.020 1.00 72.94 303 HIS A C 1
ATOM 2404 O O . HIS A 1 303 ? 20.187 0.962 9.501 1.00 72.94 303 HIS A O 1
ATOM 2410 N N . ARG A 1 304 ? 20.965 -0.623 8.106 1.00 78.25 304 ARG A N 1
ATOM 2411 C CA . ARG A 1 304 ? 19.636 -1.053 7.662 1.00 78.25 304 ARG A CA 1
ATOM 2412 C C . ARG A 1 304 ? 18.946 -1.902 8.727 1.00 78.25 304 ARG A C 1
ATOM 2414 O O . ARG A 1 304 ? 19.556 -2.785 9.334 1.00 78.25 304 ARG A O 1
ATOM 2421 N N . ASP A 1 305 ? 17.664 -1.643 8.943 1.00 85.62 305 ASP A N 1
ATOM 2422 C CA . ASP A 1 305 ? 16.830 -2.337 9.920 1.00 85.62 305 ASP A CA 1
ATOM 2423 C C . ASP A 1 305 ? 15.397 -2.512 9.403 1.00 85.62 305 ASP A C 1
ATOM 2425 O O . ASP A 1 305 ? 14.928 -1.751 8.561 1.00 85.62 305 ASP A O 1
ATOM 2429 N N . GLY A 1 306 ? 14.695 -3.505 9.937 1.00 88.69 306 GLY A N 1
ATOM 2430 C CA . GLY A 1 306 ? 13.368 -3.948 9.537 1.00 88.69 306 GLY A CA 1
ATOM 2431 C C . GLY A 1 306 ? 13.436 -5.307 8.848 1.00 88.69 306 GLY A C 1
ATOM 2432 O O . GLY A 1 306 ? 14.265 -6.137 9.214 1.00 88.69 306 GLY A O 1
ATOM 2433 N N . LEU A 1 307 ? 12.570 -5.549 7.861 1.00 91.31 307 LEU A N 1
ATOM 2434 C CA . LEU A 1 307 ? 12.417 -6.868 7.229 1.00 91.31 307 LEU A CA 1
ATOM 2435 C C . LEU A 1 307 ? 12.731 -6.844 5.730 1.00 91.31 307 LEU A C 1
ATOM 2437 O O . LEU A 1 307 ? 12.511 -5.831 5.054 1.00 91.31 307 LEU A O 1
ATOM 2441 N N . THR A 1 308 ? 13.181 -7.979 5.191 1.00 93.25 308 THR A N 1
ATOM 2442 C CA . THR A 1 308 ? 13.112 -8.239 3.742 1.00 93.25 308 THR A CA 1
ATOM 2443 C C . THR A 1 308 ? 11.646 -8.371 3.307 1.00 93.25 308 THR A C 1
ATOM 2445 O O . THR A 1 308 ? 10.756 -8.576 4.138 1.00 93.25 308 THR A O 1
ATOM 2448 N N . LEU A 1 309 ? 11.352 -8.256 2.007 1.00 95.38 309 LEU A N 1
ATOM 2449 C CA . LEU A 1 309 ? 9.972 -8.435 1.527 1.00 95.38 309 LEU A CA 1
ATOM 2450 C C . LEU A 1 309 ? 9.459 -9.867 1.725 1.00 95.38 309 LEU A C 1
ATOM 2452 O O . LEU A 1 309 ? 8.287 -10.034 2.045 1.00 95.38 309 LEU A O 1
ATOM 2456 N N . ALA A 1 310 ? 10.320 -10.881 1.607 1.00 93.75 310 ALA A N 1
ATOM 2457 C CA . ALA A 1 310 ? 9.944 -12.272 1.866 1.00 93.75 310 ALA A CA 1
ATOM 2458 C C . ALA A 1 310 ? 9.587 -12.494 3.347 1.00 93.75 310 ALA A C 1
ATOM 2460 O O . ALA A 1 310 ? 8.533 -13.044 3.666 1.00 93.75 310 ALA A O 1
ATOM 2461 N N . GLN A 1 311 ? 10.399 -11.964 4.268 1.00 92.38 311 GLN A N 1
ATOM 2462 C CA . GLN A 1 311 ? 10.086 -11.989 5.699 1.00 92.38 311 GLN A CA 1
ATOM 2463 C C . GLN A 1 311 ? 8.784 -11.246 6.017 1.00 92.38 311 GLN A C 1
ATOM 2465 O O . GLN A 1 311 ? 7.994 -11.687 6.854 1.00 92.38 311 GLN A O 1
ATOM 2470 N N . PHE A 1 312 ? 8.547 -10.116 5.348 1.00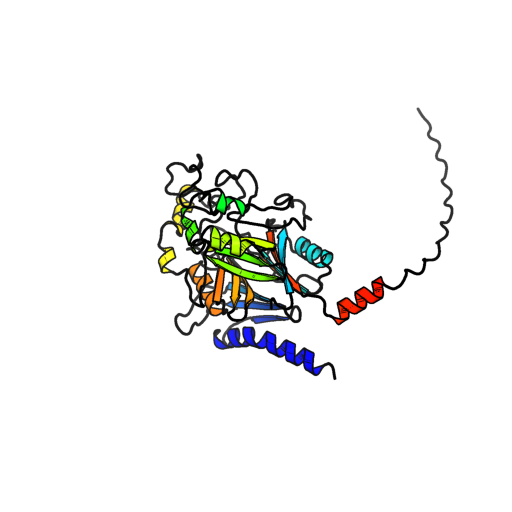 94.69 312 PHE A N 1
ATOM 2471 C CA . PHE A 1 312 ? 7.326 -9.346 5.531 1.00 94.69 312 PHE A CA 1
ATOM 2472 C C . PHE A 1 312 ? 6.092 -10.062 4.965 1.00 94.69 312 PHE A C 1
ATOM 2474 O O . PHE A 1 312 ? 5.026 -10.014 5.578 1.00 94.69 312 PHE A O 1
ATOM 2481 N N . ALA A 1 313 ? 6.234 -10.788 3.855 1.00 95.69 313 ALA A N 1
ATOM 2482 C CA . ALA A 1 313 ? 5.173 -11.625 3.312 1.00 95.69 313 ALA A CA 1
ATOM 2483 C C . ALA A 1 313 ? 4.757 -12.727 4.285 1.00 95.69 313 ALA A C 1
ATOM 2485 O O . ALA A 1 313 ? 3.566 -12.900 4.551 1.00 95.69 313 ALA A O 1
ATOM 2486 N N . GLU A 1 314 ? 5.729 -13.414 4.881 1.00 91.44 314 GLU A N 1
ATOM 2487 C CA . GLU A 1 314 ? 5.457 -14.417 5.907 1.00 91.44 314 GLU A CA 1
ATOM 2488 C C . GLU A 1 314 ? 4.808 -13.799 7.150 1.00 91.44 314 GLU A C 1
ATOM 2490 O O . GLU A 1 314 ? 3.850 -14.360 7.680 1.00 91.44 314 GLU A O 1
ATOM 2495 N N . LEU A 1 315 ? 5.240 -12.606 7.582 1.00 90.44 315 LEU A N 1
ATOM 2496 C CA . LEU A 1 315 ? 4.562 -11.877 8.658 1.00 90.44 315 LEU A CA 1
ATOM 2497 C C . LEU A 1 315 ? 3.090 -11.602 8.310 1.00 90.44 315 LEU A C 1
ATOM 2499 O O . LEU A 1 315 ? 2.218 -11.863 9.137 1.00 90.44 315 LEU A O 1
ATOM 2503 N N . MET A 1 316 ? 2.794 -11.119 7.099 1.00 94.31 316 MET A N 1
ATOM 2504 C CA . MET A 1 316 ? 1.418 -10.860 6.653 1.00 94.31 316 MET A CA 1
ATOM 2505 C C . MET A 1 316 ? 0.573 -12.137 6.622 1.00 94.31 316 MET A C 1
ATOM 2507 O O . MET A 1 316 ? -0.561 -12.132 7.109 1.00 94.31 316 MET A O 1
ATOM 2511 N N . LYS A 1 317 ? 1.130 -13.244 6.113 1.00 91.56 317 LYS A N 1
ATOM 2512 C CA . LYS A 1 317 ? 0.482 -14.564 6.143 1.00 91.56 317 LYS A CA 1
ATOM 2513 C C . LYS A 1 317 ? 0.169 -14.967 7.573 1.00 91.56 317 LYS A C 1
ATOM 2515 O O . LYS A 1 317 ? -0.962 -15.341 7.880 1.00 91.56 317 LYS A O 1
ATOM 2520 N N . LEU A 1 318 ? 1.161 -14.859 8.453 1.00 85.69 318 LEU A N 1
ATOM 2521 C CA . LEU A 1 318 ? 1.025 -15.242 9.845 1.00 85.69 318 LEU A CA 1
ATOM 2522 C C . LEU A 1 318 ? -0.075 -14.413 10.493 1.00 85.69 318 LEU A C 1
ATOM 2524 O O . LEU A 1 318 ? -0.981 -15.017 11.046 1.00 85.69 318 LEU A O 1
ATOM 2528 N N . LEU A 1 319 ? -0.108 -13.093 10.297 1.00 87.38 319 LEU A N 1
ATOM 2529 C CA . LEU A 1 319 ? -1.173 -12.191 10.764 1.00 87.38 319 LEU A CA 1
ATOM 2530 C C . LEU A 1 319 ? -2.583 -12.506 10.217 1.00 87.38 319 LEU A C 1
ATOM 2532 O O . LEU A 1 319 ? -3.560 -11.896 10.657 1.00 87.38 319 LEU A O 1
ATOM 2536 N N . GLY A 1 320 ? -2.711 -13.473 9.306 1.00 89.88 320 GLY A N 1
ATOM 2537 C CA . GLY A 1 320 ? -3.977 -13.950 8.761 1.00 89.88 320 GLY A CA 1
ATOM 2538 C C . GLY A 1 320 ? -4.435 -13.188 7.521 1.00 89.88 320 GLY A C 1
ATOM 2539 O O . GLY A 1 320 ? -5.622 -13.234 7.190 1.00 89.88 320 GLY A O 1
ATOM 2540 N N . ALA A 1 321 ? -3.530 -12.478 6.842 1.00 95.19 321 ALA A N 1
ATOM 2541 C CA . ALA A 1 321 ? -3.848 -11.818 5.586 1.00 95.19 321 ALA A CA 1
ATOM 2542 C C . ALA A 1 321 ? -4.045 -12.863 4.480 1.00 95.19 321 ALA A C 1
ATOM 2544 O O . ALA A 1 321 ? -3.090 -13.500 4.028 1.00 95.19 321 ALA A O 1
ATOM 2545 N N . LYS A 1 322 ? -5.288 -13.008 4.011 1.00 96.69 322 LYS A N 1
ATOM 2546 C CA . LYS A 1 322 ? -5.616 -13.840 2.849 1.00 96.69 322 LYS A CA 1
ATOM 2547 C C . LYS A 1 322 ? -5.005 -13.243 1.584 1.00 96.69 322 LYS A C 1
ATOM 2549 O O . LYS A 1 322 ? -4.421 -13.964 0.785 1.00 96.69 322 LYS A O 1
ATOM 2554 N N . THR A 1 323 ? -5.127 -11.931 1.437 1.00 98.25 323 THR A N 1
ATOM 2555 C CA . THR A 1 323 ? -4.557 -11.176 0.325 1.00 98.25 323 THR A CA 1
ATOM 2556 C C . THR A 1 323 ? -3.846 -9.961 0.890 1.00 98.25 323 THR A C 1
ATOM 2558 O O . THR A 1 323 ? -4.468 -9.200 1.624 1.00 98.25 323 THR A O 1
ATOM 2561 N N . ALA A 1 324 ? -2.575 -9.760 0.561 1.00 98.31 324 ALA A N 1
ATOM 2562 C CA . ALA A 1 324 ? -1.798 -8.626 1.051 1.00 98.31 324 ALA A CA 1
ATOM 2563 C C . ALA A 1 324 ? -0.946 -8.007 -0.049 1.00 98.31 324 ALA A C 1
ATOM 2565 O O . ALA A 1 324 ? -0.377 -8.713 -0.883 1.00 98.31 324 ALA A O 1
ATOM 2566 N N . LEU A 1 325 ? -0.831 -6.685 0.002 1.00 97.81 325 LEU A N 1
ATOM 2567 C CA . LEU A 1 325 ? -0.057 -5.877 -0.922 1.00 97.81 325 LEU A CA 1
ATOM 2568 C C . LEU A 1 325 ? 0.904 -4.995 -0.126 1.00 97.81 325 LEU A C 1
ATOM 2570 O O . LEU A 1 325 ? 0.497 -4.316 0.821 1.00 97.81 325 LEU A O 1
ATOM 2574 N N . ASN A 1 326 ? 2.177 -5.014 -0.506 1.00 98.06 326 ASN A N 1
ATOM 2575 C CA . ASN A 1 326 ? 3.153 -4.072 0.022 1.00 98.06 326 ASN A CA 1
ATOM 2576 C C . ASN A 1 326 ? 2.824 -2.650 -0.464 1.00 98.06 326 ASN A C 1
ATOM 2578 O O . ASN A 1 326 ? 2.334 -2.466 -1.577 1.00 98.06 326 ASN A O 1
ATOM 2582 N N . LEU A 1 327 ? 3.094 -1.670 0.394 1.00 95.75 327 LEU A N 1
ATOM 2583 C CA . LEU A 1 327 ? 2.946 -0.237 0.151 1.00 95.75 327 LEU A CA 1
ATOM 2584 C C . LEU A 1 327 ? 4.324 0.422 0.070 1.00 95.75 327 LEU A C 1
ATOM 2586 O O . LEU A 1 327 ? 5.354 -0.254 0.157 1.00 95.75 327 LEU A O 1
ATOM 2590 N N . ASP A 1 328 ? 4.365 1.745 -0.074 1.00 91.06 328 ASP A N 1
ATOM 2591 C CA . ASP A 1 328 ? 5.648 2.430 -0.003 1.00 91.06 328 ASP A CA 1
ATOM 2592 C C . ASP A 1 328 ? 6.285 2.239 1.385 1.00 91.06 328 ASP A C 1
ATOM 2594 O O . ASP A 1 328 ? 5.618 2.291 2.420 1.00 91.06 328 ASP A O 1
ATOM 2598 N N . GLY A 1 329 ? 7.573 1.921 1.397 1.00 88.06 329 GLY A N 1
ATOM 2599 C CA . GLY A 1 329 ? 8.306 1.527 2.597 1.00 88.06 329 GLY A CA 1
ATOM 2600 C C . GLY A 1 329 ? 9.325 2.579 3.003 1.00 88.06 329 GLY A C 1
ATOM 2601 O O . GLY A 1 329 ? 9.171 3.767 2.718 1.00 88.06 329 GLY A O 1
ATOM 2602 N N . GLY A 1 330 ? 10.391 2.134 3.669 1.00 83.81 330 GLY A N 1
ATOM 2603 C CA . GLY A 1 330 ? 11.528 2.997 3.980 1.00 83.81 330 GLY A CA 1
ATOM 2604 C C . GLY A 1 330 ? 11.107 4.230 4.777 1.00 83.81 330 GLY A C 1
ATOM 2605 O O . GLY A 1 330 ? 10.288 4.145 5.693 1.00 83.81 330 GLY A O 1
ATOM 2606 N N . TYR A 1 331 ? 11.629 5.395 4.403 1.00 79.06 331 TYR A N 1
ATOM 2607 C CA . TYR A 1 331 ? 11.252 6.663 5.035 1.00 79.06 331 TYR A CA 1
ATOM 2608 C C . TYR A 1 331 ? 9.776 7.070 4.879 1.00 79.06 331 TYR A C 1
ATOM 2610 O O . TYR A 1 331 ? 9.351 7.986 5.587 1.00 79.06 331 TYR A O 1
ATOM 2618 N N . SER A 1 332 ? 9.013 6.442 3.980 1.00 82.12 332 SER A N 1
ATOM 2619 C CA . SER A 1 332 ? 7.576 6.700 3.809 1.00 82.12 332 SER A CA 1
ATOM 2620 C C . SER A 1 332 ? 6.704 5.849 4.734 1.00 82.12 332 SER A C 1
ATOM 2622 O O . SER A 1 332 ? 5.533 6.181 4.925 1.00 82.12 332 SER A O 1
ATOM 2624 N N . ALA A 1 333 ? 7.246 4.762 5.300 1.00 86.50 333 ALA A N 1
ATOM 2625 C CA . ALA A 1 333 ? 6.491 3.849 6.148 1.00 86.50 333 ALA A CA 1
ATOM 2626 C C . ALA A 1 333 ? 5.965 4.593 7.378 1.00 86.50 333 ALA A C 1
ATOM 2628 O O . ALA A 1 333 ? 6.754 5.037 8.205 1.00 86.50 333 ALA A O 1
ATOM 2629 N N . CYS A 1 334 ? 4.644 4.727 7.490 1.00 84.88 334 CYS A N 1
ATOM 2630 C CA . CYS A 1 334 ? 3.987 5.442 8.574 1.00 84.88 334 CYS A CA 1
ATOM 2631 C C . CYS A 1 334 ? 2.643 4.814 8.907 1.00 84.88 334 CYS A C 1
ATOM 2633 O O . CYS A 1 334 ? 1.875 4.469 8.015 1.00 84.88 334 CYS A O 1
ATOM 2635 N N . HIS A 1 335 ? 2.341 4.743 10.200 1.00 88.19 335 HIS A N 1
ATOM 2636 C CA . HIS A 1 335 ? 1.098 4.206 10.728 1.00 88.19 335 HIS A CA 1
ATOM 2637 C C . HIS A 1 335 ? 0.772 4.899 12.049 1.00 88.19 335 HIS A C 1
ATOM 2639 O O . HIS A 1 335 ? 1.670 5.134 12.858 1.00 88.19 335 HIS A O 1
ATOM 2645 N N . GLY A 1 336 ? -0.494 5.245 12.252 1.00 87.56 336 GLY A N 1
ATOM 2646 C CA . GLY A 1 336 ? -1.006 5.730 13.525 1.00 87.56 336 GLY A CA 1
ATOM 2647 C C . GLY A 1 336 ? -2.478 5.383 13.717 1.00 87.56 336 GLY A C 1
ATOM 2648 O O . GLY A 1 336 ? -3.192 5.062 12.767 1.00 87.56 336 GLY A O 1
ATOM 2649 N N . VAL A 1 337 ? -2.933 5.475 14.962 1.00 89.62 337 VAL A N 1
ATOM 2650 C CA . VAL A 1 337 ? -4.353 5.377 15.316 1.00 89.62 337 VAL A CA 1
ATOM 2651 C C . VAL A 1 337 ? -4.784 6.607 16.097 1.00 89.62 337 VAL A C 1
ATOM 2653 O O . VAL A 1 337 ? -3.973 7.244 16.770 1.00 89.62 337 VAL A O 1
ATOM 2656 N N . PHE A 1 338 ? -6.058 6.944 15.984 1.00 89.62 338 PHE A N 1
ATOM 2657 C CA . PHE A 1 338 ? -6.661 8.147 16.527 1.00 89.62 338 PHE A CA 1
ATOM 2658 C C . PHE A 1 338 ? -7.805 7.767 17.462 1.00 89.62 338 PHE A C 1
ATOM 2660 O O . PHE A 1 338 ? -8.667 6.990 17.071 1.00 89.62 338 PHE A O 1
ATOM 2667 N N . ASN A 1 339 ? -7.812 8.310 18.675 1.00 89.12 339 ASN A N 1
ATOM 2668 C CA . ASN A 1 339 ? -8.936 8.262 19.609 1.00 89.12 339 ASN A CA 1
ATOM 2669 C C . ASN A 1 339 ? -9.003 9.616 20.322 1.00 89.12 339 ASN A C 1
ATOM 2671 O O . ASN A 1 339 ? -8.330 9.804 21.337 1.00 89.12 339 ASN A O 1
ATOM 2675 N N . GLU A 1 340 ? -9.672 10.585 19.691 1.00 85.25 340 GLU A N 1
ATOM 2676 C CA . GLU A 1 340 ? -9.703 12.031 19.999 1.00 85.25 340 GLU A CA 1
ATOM 2677 C C . GLU A 1 340 ? -8.329 12.738 19.927 1.00 85.25 340 GLU A C 1
ATOM 2679 O O . GLU A 1 340 ? -8.222 13.933 19.649 1.00 85.25 340 GLU A O 1
ATOM 2684 N N . THR A 1 341 ? -7.253 11.978 20.097 1.00 84.69 341 THR A N 1
ATOM 2685 C CA . THR A 1 341 ? -5.853 12.328 19.909 1.00 84.69 341 THR A CA 1
ATOM 2686 C C . THR A 1 341 ? -5.133 11.198 19.170 1.00 84.69 341 THR A C 1
ATOM 2688 O O . THR A 1 341 ? -5.577 10.048 19.175 1.00 84.69 341 THR A O 1
ATOM 2691 N N . MET A 1 342 ? -3.996 11.497 18.537 1.00 83.88 342 MET A N 1
ATOM 2692 C CA . MET A 1 342 ? -3.172 10.438 17.942 1.00 83.88 342 MET A CA 1
ATOM 2693 C C . MET A 1 342 ? -2.458 9.660 19.040 1.00 83.88 342 MET A C 1
ATOM 2695 O O . MET A 1 342 ? -1.777 10.243 19.885 1.00 83.88 342 MET A O 1
ATOM 2699 N N . LEU A 1 343 ? -2.569 8.337 18.987 1.00 76.06 343 LEU A N 1
ATOM 2700 C CA . LEU A 1 343 ? -1.866 7.429 19.879 1.00 76.06 343 LEU A CA 1
ATOM 2701 C C . LEU A 1 343 ? -0.558 6.976 19.222 1.00 76.06 343 LEU A C 1
ATOM 2703 O O . LEU A 1 343 ? -0.523 6.632 18.041 1.00 76.06 343 LEU A O 1
ATOM 2707 N N . THR A 1 344 ? 0.525 6.977 20.001 1.00 59.72 344 THR A N 1
ATOM 2708 C CA . THR A 1 344 ? 1.839 6.468 19.591 1.00 59.72 344 THR A CA 1
ATOM 2709 C C . THR A 1 344 ? 1.991 4.976 19.941 1.00 59.72 344 THR A C 1
ATOM 2711 O O . THR A 1 344 ? 1.469 4.516 20.969 1.00 59.72 344 THR A O 1
ATOM 2714 N N . PRO A 1 345 ? 2.713 4.199 19.111 1.00 54.06 345 PRO A N 1
ATOM 2715 C CA . PRO A 1 345 ? 3.737 4.638 18.165 1.00 54.06 345 PRO A CA 1
ATOM 2716 C C . PRO A 1 345 ? 3.152 5.163 16.858 1.00 54.06 345 PRO A C 1
ATOM 2718 O O . PRO A 1 345 ? 2.373 4.508 16.180 1.00 54.06 345 PRO A O 1
ATOM 2721 N N . LEU A 1 346 ? 3.581 6.367 16.507 1.00 61.69 346 LEU A N 1
ATOM 2722 C CA . LEU A 1 346 ? 3.569 6.816 15.132 1.00 61.69 346 LEU A CA 1
ATOM 2723 C C . LEU A 1 346 ? 4.914 6.384 14.569 1.00 61.69 346 LEU A C 1
ATOM 2725 O O . LEU A 1 346 ? 5.939 6.873 15.044 1.00 61.69 346 LEU A O 1
ATOM 2729 N N . PHE A 1 347 ? 4.940 5.496 13.576 1.00 62.03 347 PHE A N 1
ATOM 2730 C CA . PHE A 1 347 ? 6.162 5.285 12.785 1.00 62.03 347 PHE A CA 1
ATOM 2731 C C . PHE A 1 347 ? 6.318 6.438 11.807 1.00 62.03 347 PHE A C 1
ATOM 2733 O O . PHE A 1 347 ? 6.415 6.259 10.612 1.00 62.03 347 PHE A O 1
ATOM 2740 N N . VAL A 1 348 ? 6.287 7.659 12.312 1.00 55.78 348 VAL A N 1
ATOM 2741 C CA . VAL A 1 348 ? 6.853 8.781 11.594 1.00 55.78 348 VAL A CA 1
ATOM 2742 C C . VAL A 1 348 ? 8.256 8.910 12.167 1.00 55.78 348 VAL A C 1
ATOM 2744 O O . VAL A 1 348 ? 8.481 8.628 13.345 1.00 55.78 348 VAL A O 1
ATOM 2747 N N . LYS A 1 349 ? 9.217 9.252 11.315 1.00 55.97 349 LYS A N 1
ATOM 2748 C CA . LYS A 1 349 ? 10.611 9.532 11.671 1.00 55.97 349 LYS A CA 1
ATOM 2749 C C . LYS A 1 349 ? 10.741 10.288 13.007 1.00 55.97 349 LYS A C 1
ATOM 2751 O O . LYS A 1 349 ? 9.808 10.943 13.460 1.00 55.97 349 LYS A O 1
ATOM 2756 N N . LYS A 1 350 ? 11.940 10.272 13.601 1.00 51.47 350 LYS A N 1
ATOM 2757 C CA . LYS A 1 350 ? 12.301 11.147 14.734 1.00 51.47 350 LYS A CA 1
ATOM 2758 C C . LYS A 1 350 ? 11.698 12.552 14.547 1.00 51.47 350 LYS A C 1
ATOM 2760 O O . LYS A 1 350 ? 11.851 13.120 13.463 1.00 51.47 350 LYS A O 1
ATOM 2765 N N . ALA A 1 351 ? 11.044 13.070 15.588 1.00 49.53 351 ALA A N 1
ATOM 2766 C CA . ALA A 1 351 ? 10.345 14.355 15.562 1.00 49.53 351 ALA A CA 1
ATOM 2767 C C . ALA A 1 351 ? 11.184 15.458 14.883 1.00 49.53 351 ALA A C 1
ATOM 2769 O O . ALA A 1 351 ? 12.383 15.576 15.157 1.00 49.53 351 ALA A O 1
ATOM 2770 N N . GLY A 1 352 ? 10.570 16.230 13.984 1.00 49.81 352 GLY A N 1
ATOM 2771 C CA . GLY A 1 352 ? 11.221 17.283 13.192 1.00 49.81 352 GLY A CA 1
ATOM 2772 C C . GLY A 1 352 ? 11.875 16.815 11.886 1.00 49.81 352 GLY A C 1
ATOM 2773 O O . GLY A 1 352 ? 12.517 17.608 11.197 1.00 49.81 352 GLY A O 1
ATOM 2774 N N . ARG A 1 353 ? 11.758 15.530 11.530 1.00 53.09 353 ARG A N 1
ATOM 2775 C CA . ARG A 1 353 ? 12.182 14.999 10.224 1.00 53.09 353 ARG A CA 1
ATOM 2776 C C . ARG A 1 353 ? 11.036 14.353 9.442 1.00 53.09 353 ARG A C 1
ATOM 2778 O O . ARG A 1 353 ? 11.311 13.633 8.480 1.00 53.09 353 ARG A O 1
ATOM 2785 N N . GLU A 1 354 ? 9.794 14.566 9.857 1.00 57.81 354 GLU A N 1
ATOM 2786 C CA . GLU A 1 354 ? 8.601 14.048 9.197 1.00 57.81 354 GLU A CA 1
ATOM 2787 C C . GLU A 1 354 ? 8.613 14.437 7.709 1.00 57.81 354 GLU A C 1
ATOM 2789 O O . GLU A 1 354 ? 8.683 15.617 7.365 1.00 57.81 354 GLU A O 1
ATOM 2794 N N . LYS A 1 355 ? 8.597 13.446 6.810 1.00 58.16 355 LYS A N 1
ATOM 2795 C CA . LYS A 1 355 ? 8.446 13.705 5.376 1.00 58.16 355 LYS A CA 1
ATOM 2796 C C . LYS A 1 355 ? 6.968 13.734 5.031 1.00 58.16 355 LYS A C 1
ATOM 2798 O O . LYS A 1 355 ? 6.174 12.982 5.593 1.00 58.16 355 LYS A O 1
ATOM 2803 N N . LEU A 1 356 ? 6.618 14.587 4.075 1.00 61.94 356 LEU A N 1
ATOM 2804 C CA . LEU A 1 356 ? 5.305 14.527 3.466 1.00 61.94 356 LEU A CA 1
ATOM 2805 C C . LEU A 1 356 ? 5.166 13.211 2.692 1.00 61.94 356 LEU A C 1
ATOM 2807 O O . LEU A 1 356 ? 5.990 12.882 1.844 1.00 61.94 356 LEU A O 1
ATOM 2811 N N . ILE A 1 357 ? 4.104 12.491 3.000 1.00 70.75 357 IL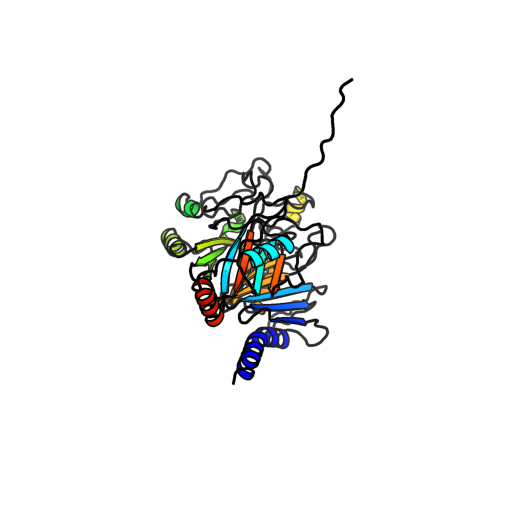E A N 1
ATOM 2812 C CA . ILE A 1 357 ? 3.588 11.328 2.301 1.00 70.75 357 ILE A CA 1
ATOM 2813 C C . ILE A 1 357 ? 2.487 11.844 1.358 1.00 70.75 357 ILE A C 1
ATOM 2815 O O . ILE A 1 357 ? 1.492 12.410 1.822 1.00 70.75 357 ILE A O 1
ATOM 2819 N N . PRO A 1 358 ? 2.628 11.671 0.036 1.00 72.69 358 PRO A N 1
ATOM 2820 C CA . PRO A 1 358 ? 1.682 12.214 -0.939 1.00 72.69 358 PRO A CA 1
ATOM 2821 C C . PRO A 1 358 ? 0.245 11.812 -0.676 1.00 72.69 358 PRO A C 1
ATOM 2823 O O . PRO A 1 358 ? -0.650 12.639 -0.802 1.00 72.69 358 PRO A O 1
ATOM 2826 N N . TYR A 1 359 ? 0.031 10.557 -0.290 1.00 83.00 359 TYR A N 1
ATOM 2827 C CA . TYR A 1 359 ? -1.265 10.098 0.158 1.00 83.00 359 TYR A CA 1
ATOM 2828 C C . TYR A 1 359 ? -1.150 8.941 1.152 1.00 83.00 359 TYR A C 1
ATOM 2830 O O . TYR A 1 359 ? -0.131 8.252 1.225 1.00 83.00 359 TYR A O 1
ATOM 2838 N N . GLY A 1 360 ? -2.206 8.736 1.928 1.00 88.94 360 GLY A N 1
ATOM 2839 C CA . GLY A 1 360 ? -2.364 7.624 2.858 1.00 88.94 360 GLY A CA 1
ATOM 2840 C C . GLY A 1 360 ? -3.709 6.937 2.688 1.00 88.94 360 GLY A C 1
ATOM 2841 O O . GLY A 1 360 ? -4.556 7.384 1.917 1.00 88.94 360 GLY A O 1
ATOM 2842 N N . ILE A 1 361 ? -3.896 5.860 3.436 1.00 92.94 361 ILE A N 1
ATOM 2843 C CA . ILE A 1 361 ? -5.146 5.115 3.540 1.00 92.94 361 ILE A CA 1
ATOM 2844 C C . ILE A 1 361 ? -5.647 5.311 4.965 1.00 92.94 361 ILE A C 1
ATOM 2846 O O . ILE A 1 361 ? -4.925 5.029 5.924 1.00 92.94 361 ILE A O 1
ATOM 2850 N N . MET A 1 362 ? -6.872 5.801 5.104 1.00 92.19 362 MET A N 1
ATOM 2851 C CA . MET A 1 362 ? -7.516 6.037 6.387 1.00 92.19 362 MET A CA 1
ATOM 2852 C C . MET A 1 362 ? -8.751 5.172 6.564 1.00 92.19 362 MET A C 1
ATOM 2854 O O . MET A 1 362 ? -9.476 4.891 5.614 1.00 92.19 362 MET A O 1
ATOM 2858 N N . ALA A 1 363 ? -8.982 4.791 7.814 1.00 94.12 363 ALA A N 1
ATOM 2859 C CA . ALA A 1 363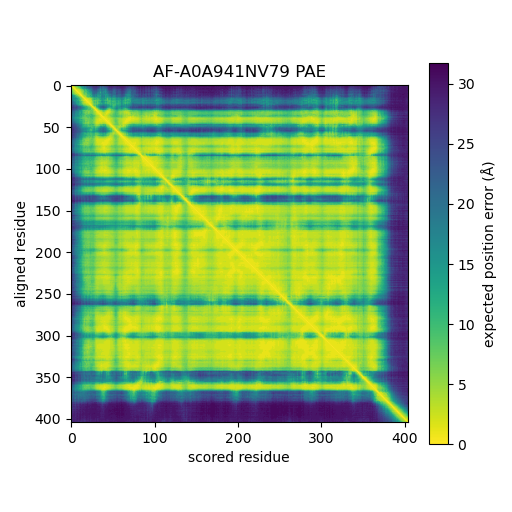 ? -10.232 4.240 8.295 1.00 94.12 363 ALA A CA 1
ATOM 2860 C C . ALA A 1 363 ? -10.789 5.178 9.366 1.00 94.12 363 ALA A C 1
ATOM 2862 O O . ALA A 1 363 ? -10.092 5.479 10.336 1.00 94.12 363 ALA A O 1
ATOM 2863 N N . ILE A 1 364 ? -12.027 5.625 9.195 1.00 93.25 364 ILE A N 1
ATOM 2864 C CA . ILE A 1 364 ? -12.757 6.425 10.179 1.00 93.25 364 ILE A CA 1
ATOM 2865 C C . ILE A 1 364 ? -13.932 5.591 10.646 1.00 93.25 364 ILE A C 1
ATOM 2867 O O . ILE A 1 364 ? -14.664 5.043 9.827 1.00 93.25 364 ILE A O 1
ATOM 2871 N N . GLU A 1 365 ? -14.104 5.460 11.953 1.00 92.44 365 GLU A N 1
ATOM 2872 C CA . GLU A 1 365 ? -15.268 4.756 12.470 1.00 92.44 365 GLU A CA 1
ATOM 2873 C C . GLU A 1 365 ? -16.537 5.571 12.235 1.00 92.44 365 GLU A C 1
ATOM 2875 O O . GLU A 1 365 ? -16.576 6.779 12.485 1.00 92.44 365 GLU A O 1
ATOM 2880 N N . ASN A 1 366 ? -17.575 4.901 11.740 1.00 88.69 366 ASN A N 1
ATOM 2881 C CA . ASN A 1 366 ? -18.862 5.536 11.517 1.00 88.69 366 ASN A CA 1
ATOM 2882 C C . ASN A 1 366 ? -19.466 5.937 12.867 1.00 88.69 366 ASN A C 1
ATOM 2884 O O . ASN A 1 366 ? -19.404 5.178 13.836 1.00 88.69 366 ASN A O 1
ATOM 2888 N N . LYS A 1 367 ? -20.089 7.116 12.923 1.00 77.31 367 LYS A N 1
ATOM 2889 C CA . LYS A 1 367 ? -20.870 7.535 14.095 1.00 77.31 367 LYS A CA 1
ATOM 2890 C C . LYS A 1 367 ? -21.973 6.511 14.366 1.00 77.31 367 LYS A C 1
ATOM 2892 O O . LYS A 1 367 ? -22.585 6.006 13.420 1.00 77.31 367 LYS A O 1
ATOM 2897 N N . SER A 1 368 ? -22.242 6.226 15.639 1.00 66.25 368 SER A N 1
ATOM 2898 C CA . SER A 1 368 ? -23.344 5.334 16.014 1.00 66.25 368 SER A CA 1
ATOM 2899 C C . SER A 1 368 ? -24.696 5.915 15.571 1.00 66.25 368 SER A C 1
ATOM 2901 O O . SER A 1 368 ? -24.839 7.125 15.380 1.00 66.25 368 SER A O 1
ATOM 2903 N N . GLU A 1 369 ? -25.715 5.066 15.408 1.00 57.91 369 GLU A N 1
ATOM 2904 C CA . GLU A 1 369 ? -27.070 5.517 15.047 1.00 57.91 369 GLU A CA 1
ATOM 2905 C C . GLU A 1 369 ? -27.629 6.544 16.053 1.00 57.91 369 GLU A C 1
ATOM 2907 O O . GLU A 1 369 ? -28.232 7.535 15.645 1.00 57.91 369 GLU A O 1
ATOM 2912 N N . GLU A 1 370 ? -27.343 6.383 17.350 1.00 57.41 370 GLU A N 1
ATOM 2913 C CA . GLU A 1 370 ? -27.718 7.334 18.412 1.00 57.41 370 GLU A CA 1
ATOM 2914 C C . GLU A 1 370 ? -27.011 8.700 18.273 1.00 57.41 370 GLU A C 1
ATOM 2916 O O . GLU A 1 370 ? -27.608 9.756 18.505 1.00 57.41 370 GLU A O 1
ATOM 2921 N N . GLU A 1 371 ? -25.744 8.713 17.849 1.00 60.84 371 GLU A N 1
ATOM 2922 C CA . GLU A 1 371 ? -24.999 9.951 17.589 1.00 60.84 371 GLU A CA 1
ATOM 2923 C C . GLU A 1 371 ? -25.506 10.673 16.334 1.00 60.84 371 GLU A C 1
ATOM 2925 O O . GLU A 1 371 ? -25.613 11.900 16.323 1.00 60.84 371 GLU A O 1
ATOM 2930 N N . ASN A 1 372 ? -25.893 9.925 15.299 1.00 59.66 372 ASN A N 1
ATOM 2931 C CA . ASN A 1 372 ? -26.487 10.504 14.095 1.00 59.66 372 ASN A CA 1
ATOM 2932 C C . ASN A 1 372 ? -27.866 11.123 14.377 1.00 59.66 372 ASN A C 1
ATOM 2934 O O . ASN A 1 372 ? -28.153 12.219 13.892 1.00 59.66 372 ASN A O 1
ATOM 2938 N N . LEU A 1 373 ? -28.692 10.463 15.197 1.00 56.28 373 LEU A N 1
ATOM 2939 C CA . LEU A 1 373 ? -30.003 10.970 15.617 1.00 56.28 373 LEU A CA 1
ATOM 2940 C C . LEU A 1 373 ? -29.874 12.239 16.472 1.00 56.28 373 LEU A C 1
ATOM 2942 O O . LEU A 1 373 ? -30.541 13.233 16.198 1.00 56.28 373 LEU A O 1
ATOM 2946 N N . SER A 1 374 ? -28.960 12.256 17.446 1.00 58.81 374 SER A N 1
ATOM 2947 C CA . SER A 1 374 ? -28.740 13.434 18.301 1.00 58.81 374 SER A CA 1
ATOM 2948 C C . SER A 1 374 ? -28.130 14.633 17.555 1.00 58.81 374 SER A C 1
ATOM 2950 O O . SER A 1 374 ? -28.436 15.782 17.881 1.00 58.81 374 SER A O 1
ATOM 2952 N N . GLU A 1 375 ? -27.307 14.420 16.521 1.00 58.72 375 GLU A N 1
ATOM 2953 C CA . GLU A 1 375 ? -26.849 15.502 15.634 1.00 58.72 375 GLU A CA 1
ATOM 2954 C C . GLU A 1 375 ? -27.958 16.031 14.717 1.00 58.72 375 GLU A C 1
ATOM 2956 O O . GLU A 1 375 ? -28.006 17.237 14.457 1.00 58.72 375 GLU A O 1
ATOM 2961 N N . GLN A 1 376 ? -28.850 15.165 14.229 1.00 57.16 376 GLN A N 1
ATOM 2962 C CA . GLN A 1 376 ? -30.025 15.583 13.462 1.00 57.16 376 GLN A CA 1
ATOM 2963 C C . GLN A 1 376 ? -31.006 16.376 14.333 1.00 57.16 376 GLN A C 1
ATOM 2965 O O . GLN A 1 376 ? -31.459 17.443 13.916 1.00 57.16 376 GLN A O 1
ATOM 2970 N N . GLU A 1 377 ? -31.253 15.935 15.569 1.00 54.88 377 GLU A N 1
ATOM 2971 C CA . GLU A 1 377 ? -32.072 16.665 16.539 1.00 54.88 377 GLU A CA 1
ATOM 2972 C C . GLU A 1 377 ? -31.448 18.022 16.894 1.00 54.88 377 GLU A C 1
ATOM 2974 O O . GLU A 1 377 ? -32.124 19.046 16.795 1.00 54.88 377 GLU A O 1
ATOM 2979 N N . ASN A 1 378 ? -30.142 18.085 17.178 1.00 54.94 378 ASN A N 1
ATOM 2980 C CA . ASN A 1 378 ? -29.459 19.350 17.481 1.00 54.94 378 ASN A CA 1
ATOM 2981 C C . ASN A 1 378 ? -29.396 20.325 16.292 1.00 54.94 378 ASN A C 1
ATOM 2983 O O . ASN A 1 378 ? -29.394 21.539 16.500 1.00 54.94 378 ASN A O 1
ATOM 2987 N N . LYS A 1 379 ? -29.380 19.832 15.046 1.00 55.09 379 LYS A N 1
ATOM 2988 C CA . LYS A 1 379 ? -29.488 20.670 13.834 1.00 55.09 379 LYS A CA 1
ATOM 2989 C C . LYS A 1 379 ? -30.926 21.120 13.544 1.00 55.09 379 LYS A C 1
ATOM 2991 O O . LYS A 1 379 ? -31.109 22.103 12.829 1.00 55.09 379 LYS A O 1
ATOM 2996 N N . SER A 1 380 ? -31.930 20.433 14.094 1.00 44.47 380 SER A N 1
ATOM 2997 C CA . SER A 1 380 ? -33.356 20.742 13.906 1.00 44.47 380 SER A CA 1
ATOM 2998 C C . SER A 1 380 ? -33.917 21.771 14.897 1.00 44.47 380 SER A C 1
ATOM 3000 O O . SER A 1 380 ? -34.994 22.321 14.666 1.00 44.47 380 SER A O 1
ATOM 3002 N N . VAL A 1 381 ? -33.189 22.095 15.974 1.00 42.53 381 VAL A N 1
ATOM 3003 C CA . VAL A 1 381 ? -33.590 23.155 16.910 1.00 42.53 381 VAL A CA 1
ATOM 3004 C C . VAL A 1 381 ? -33.238 24.525 16.310 1.00 42.53 381 VAL A C 1
ATOM 3006 O O . VAL A 1 381 ? -32.056 24.815 16.102 1.00 42.53 381 VAL A O 1
ATOM 3009 N N . PRO A 1 382 ? -34.213 25.423 16.056 1.00 40.69 382 PRO A N 1
ATOM 3010 C CA . PRO A 1 382 ? -33.919 26.758 15.561 1.00 40.69 382 PRO A CA 1
ATOM 3011 C C . PRO A 1 382 ? -33.072 27.494 16.594 1.00 40.69 382 PRO A C 1
ATOM 3013 O O . PRO A 1 382 ? -33.462 27.630 17.757 1.00 40.69 382 PRO A O 1
ATOM 3016 N N . ASN A 1 383 ? -31.917 27.985 16.157 1.00 39.75 383 ASN A N 1
ATOM 3017 C CA . ASN A 1 383 ? -30.985 28.733 16.986 1.00 39.75 383 ASN A CA 1
ATOM 3018 C C . ASN A 1 383 ? -31.727 29.918 17.642 1.00 39.75 383 ASN A C 1
ATOM 3020 O O . ASN A 1 383 ? -32.088 30.889 16.967 1.00 39.75 383 ASN A O 1
ATOM 3024 N N . LYS A 1 384 ? -32.006 29.843 18.953 1.00 42.06 384 LYS A N 1
ATOM 3025 C CA . LYS A 1 384 ? -32.565 30.978 19.702 1.00 42.06 384 LYS A CA 1
ATOM 3026 C C . LYS A 1 384 ? -31.564 32.124 19.585 1.00 42.06 384 LYS A C 1
ATOM 3028 O O . LYS A 1 384 ? -30.441 32.020 20.072 1.00 42.06 384 LYS A O 1
ATOM 3033 N N . LYS A 1 385 ? -31.970 33.204 18.906 1.00 35.59 385 LYS A N 1
ATOM 3034 C CA . LYS A 1 385 ? -31.172 34.425 18.714 1.00 35.59 385 LYS A CA 1
ATOM 3035 C C . LYS A 1 385 ? -30.500 34.824 20.030 1.00 35.59 385 LYS A C 1
ATOM 3037 O O . LYS A 1 385 ? -31.181 35.176 20.991 1.00 35.59 385 LYS A O 1
ATOM 3042 N N . ALA A 1 386 ? -29.170 34.799 20.049 1.00 35.81 386 ALA A N 1
ATOM 3043 C CA . ALA A 1 386 ? -28.391 35.332 21.156 1.00 35.81 386 ALA A CA 1
ATOM 3044 C C . ALA A 1 386 ? -28.714 36.831 21.350 1.00 35.81 386 ALA A C 1
ATOM 3046 O O . ALA A 1 386 ? -28.836 37.564 20.359 1.00 35.81 386 ALA A O 1
ATOM 3047 N N . PRO A 1 387 ? -28.857 37.322 22.594 1.00 36.12 387 PRO A N 1
ATOM 3048 C CA . PRO A 1 387 ? -29.125 38.731 22.844 1.00 36.12 387 PRO A CA 1
ATOM 3049 C C . PRO A 1 387 ? -27.934 39.584 22.388 1.00 36.12 387 PRO A C 1
ATOM 3051 O O . PRO A 1 387 ? -26.780 39.310 22.725 1.00 36.12 387 PRO A O 1
ATOM 3054 N N . LYS A 1 388 ? -28.218 40.634 21.606 1.00 33.69 388 LYS A N 1
ATOM 3055 C CA . LYS A 1 388 ? -27.226 41.602 21.115 1.00 33.69 388 LYS A CA 1
ATOM 3056 C C . LYS A 1 388 ? -26.465 42.220 22.297 1.00 33.69 388 LYS A C 1
ATOM 3058 O O . LYS A 1 388 ? -27.031 43.012 23.050 1.00 33.69 388 LYS A O 1
ATOM 3063 N N . LYS A 1 389 ? -25.172 41.908 22.441 1.00 35.78 389 LYS A N 1
ATOM 3064 C CA . LYS A 1 389 ? -24.272 42.631 23.355 1.00 35.78 389 LYS A CA 1
ATOM 3065 C C . LYS A 1 389 ? -24.074 44.061 22.835 1.00 35.78 389 LYS A C 1
ATOM 3067 O O . LYS A 1 389 ? -23.595 44.251 21.720 1.00 35.78 389 LYS A O 1
ATOM 3072 N N . LYS A 1 390 ? -24.443 45.063 23.642 1.00 36.12 390 LYS A N 1
ATOM 3073 C CA . LYS A 1 390 ? -24.109 46.477 23.406 1.00 36.12 390 LYS A CA 1
ATOM 3074 C C . LYS A 1 390 ? -22.587 46.649 23.468 1.00 36.12 390 LYS A C 1
ATOM 3076 O O . LYS A 1 390 ? -21.968 46.290 24.465 1.00 36.12 390 LYS A O 1
ATOM 3081 N N . ILE A 1 391 ? -22.005 47.197 22.406 1.00 38.47 391 ILE A N 1
ATOM 3082 C CA . ILE A 1 391 ? -20.591 47.584 22.338 1.00 38.47 391 ILE A CA 1
ATOM 3083 C C . ILE A 1 391 ? -20.426 48.895 23.130 1.00 38.47 391 ILE A C 1
ATOM 3085 O O . ILE A 1 391 ? -21.136 49.855 22.830 1.00 38.47 391 ILE A O 1
ATOM 3089 N N . PRO A 1 392 ? -19.539 48.980 24.137 1.00 35.28 392 PRO A N 1
ATOM 3090 C CA . PRO A 1 392 ? -19.269 50.240 24.819 1.00 35.28 392 PRO A CA 1
ATOM 3091 C C . PRO A 1 392 ? -18.367 51.144 23.962 1.00 35.28 392 PRO A C 1
ATOM 3093 O O . PRO A 1 392 ? -17.302 50.728 23.504 1.00 35.28 392 PRO A O 1
ATOM 3096 N N . ASN A 1 393 ? -18.793 52.396 23.772 1.00 32.88 393 ASN A N 1
ATOM 3097 C CA . ASN A 1 393 ? -18.041 53.453 23.088 1.00 32.88 393 ASN A CA 1
ATOM 3098 C C . ASN A 1 393 ? -16.687 53.703 23.776 1.00 32.88 393 ASN A C 1
ATOM 3100 O O . ASN A 1 393 ? -16.639 54.268 24.870 1.00 32.88 393 ASN A O 1
ATOM 3104 N N . LYS A 1 394 ? -15.578 53.350 23.116 1.00 37.34 394 LYS A N 1
ATOM 3105 C CA . LYS A 1 394 ? -14.238 53.827 23.488 1.00 37.34 394 LYS A CA 1
ATOM 3106 C C . LYS A 1 394 ? -13.936 55.132 22.748 1.00 37.34 394 LYS A C 1
ATOM 3108 O O . LYS A 1 394 ? -13.879 55.155 21.523 1.00 37.34 394 LYS A O 1
ATOM 3113 N N . LYS A 1 395 ? -13.727 56.210 23.511 1.00 34.78 395 LYS A N 1
ATOM 3114 C CA . LYS A 1 395 ? -13.186 57.492 23.033 1.00 34.78 395 LYS A CA 1
ATOM 3115 C C . LYS A 1 395 ? -11.751 57.292 22.529 1.00 34.78 395 LYS A C 1
ATOM 3117 O O . LYS A 1 395 ? -10.918 56.751 23.253 1.00 34.78 395 LYS A O 1
ATOM 3122 N N . ILE A 1 396 ? -11.474 57.753 21.313 1.00 39.12 396 ILE A N 1
ATOM 3123 C CA . ILE A 1 396 ? -10.139 57.794 20.703 1.00 39.12 396 ILE A CA 1
ATOM 3124 C C . ILE A 1 396 ? -9.465 59.114 21.126 1.00 39.12 396 ILE A C 1
ATOM 3126 O O . ILE A 1 396 ? -10.069 60.169 20.923 1.00 39.12 396 ILE A O 1
ATOM 3130 N N . PRO A 1 397 ? -8.256 59.111 21.716 1.00 35.81 397 PRO A N 1
ATOM 3131 C CA . PRO A 1 397 ? -7.537 60.344 22.017 1.00 35.81 397 PRO A CA 1
ATOM 3132 C C . PRO A 1 397 ? -6.756 60.854 20.794 1.00 35.81 397 PRO A C 1
ATOM 3134 O O . PRO A 1 397 ? -5.955 60.131 20.202 1.00 35.81 397 PRO A O 1
ATOM 3137 N N . ASN A 1 398 ? -6.978 62.127 20.451 1.00 32.72 398 ASN A N 1
ATOM 3138 C CA . ASN A 1 398 ? -6.255 62.876 19.420 1.00 32.72 398 ASN A CA 1
ATOM 3139 C C . ASN A 1 398 ? -4.757 62.984 19.754 1.00 32.72 398 ASN A C 1
ATOM 3141 O O . ASN A 1 398 ? -4.389 63.642 20.728 1.00 32.72 398 ASN A O 1
ATOM 3145 N N . LYS A 1 399 ? -3.886 62.432 18.903 1.00 37.94 399 LYS A N 1
ATOM 3146 C CA . LYS A 1 399 ? -2.472 62.829 18.829 1.00 37.94 399 LYS A CA 1
ATOM 3147 C C . LYS A 1 399 ? -2.264 63.706 17.595 1.00 37.94 399 LYS A C 1
ATOM 3149 O O . LYS A 1 399 ? -2.472 63.258 16.473 1.00 37.94 399 LYS A O 1
ATOM 3154 N N . LYS A 1 400 ? -1.868 64.959 17.835 1.00 33.59 400 LYS A N 1
ATOM 3155 C CA . LYS A 1 400 ? -1.385 65.912 16.827 1.00 33.59 400 LYS A CA 1
ATOM 3156 C C . LYS A 1 400 ? -0.068 65.395 16.231 1.00 33.59 400 LYS A C 1
ATOM 3158 O O . LYS A 1 400 ? 0.842 65.073 16.993 1.00 33.59 400 LYS A O 1
ATOM 3163 N N . LEU A 1 401 ? 0.031 65.340 14.903 1.00 34.53 401 LEU A N 1
ATOM 3164 C CA . LEU A 1 401 ? 1.310 65.263 14.193 1.00 34.53 401 LEU A CA 1
ATOM 3165 C C . LEU A 1 401 ? 1.858 66.686 14.027 1.00 34.53 401 LEU A C 1
ATOM 3167 O O . LEU A 1 401 ? 1.164 67.542 13.484 1.00 34.53 401 LEU A O 1
ATOM 3171 N N . ASN A 1 402 ? 3.094 66.912 14.469 1.00 31.88 402 ASN A N 1
ATOM 3172 C CA . ASN A 1 402 ? 3.900 68.061 14.064 1.00 31.88 402 ASN A CA 1
ATOM 3173 C C . ASN A 1 402 ? 4.844 67.597 12.948 1.00 31.88 402 ASN A C 1
ATOM 3175 O O . ASN A 1 402 ? 5.520 66.582 13.114 1.00 31.88 402 ASN A O 1
ATOM 3179 N N . PHE A 1 403 ? 4.877 68.338 11.842 1.00 33.16 403 PHE A N 1
ATOM 3180 C CA . PHE A 1 403 ? 5.866 68.199 10.774 1.00 33.16 403 PHE A CA 1
ATOM 3181 C C . PHE A 1 403 ? 6.997 69.210 11.004 1.00 33.16 403 PHE A C 1
ATOM 3183 O O . PHE A 1 403 ? 6.713 70.391 11.211 1.00 33.16 403 PHE A O 1
ATOM 3190 N N . VAL A 1 404 ? 8.245 68.738 10.946 1.00 40.22 404 VAL A N 1
ATOM 3191 C CA . VAL A 1 404 ? 9.439 69.494 10.530 1.00 40.22 404 VAL A CA 1
ATOM 3192 C C . VAL A 1 404 ? 10.195 68.603 9.562 1.00 40.22 404 VAL A C 1
ATOM 3194 O O . VAL A 1 404 ? 10.333 67.403 9.897 1.00 40.22 404 VAL A O 1
#

Foldseek 3Di:
DPPPVVVVLVCVVCCPLVVLCVVFPDPPDKDWDWDDQDSFKIKIWIWDQWTHDPVDIDGHPGTWIKMKMWGDQQQWAKAKAFWDWDLVQVLVLCVVVVFQWKKWWFFFWWAPPCQQNCNATGAQWFKFHAHDDADDPVRPRDDGTDGPLCQLVVDDQPDKRPADPVCPPAPAQRIARRNGSHRPVCQQQKWKWFQFPSGAIDIGGPVVDDPVVSCVVCVRGPIMGMHARKLAAQLDGPDAPVCCPDPQQALVSQCVPQNLDPNSHRMRRNPCLNFAFWWWKWAAAPVRIIMTMIIDFASRPVGTHHDHSNSVSVVCSSSRGNIMGTRDGHQSTWIWIHRSHIDDPTSHPDPPPTDTRRMMMMIGGDDDPVRVVVVVVVVPDPPDDDDDDDDDDDDDDDDDDDDD

pLDDT: mean 77.72, std 19.25, range [31.88, 98.31]

Sequence (404 aa):
MGKDTKAAVEAKAATVIQKWARRFLVRKNLNLKFTQVGENITSLQMALSKLLSPTTPLVFSKSHEIMVTRVRTQGCEIKLVSNQGTPDAMRKFFANEGAKTGAVINGGFYAINGFYELRTNSPIGLHRFSFNYSNGPHSDVIKKDFDNTQKYFEHKENDISPEFEEYKGKDLESRLHLKTQTPYAMRDQYGVVKITYDGKVDIRRMSNFTNRTFAKFLSDAKEVFSSGPFLTLDGETVFKEEMLKEKPYQFQQVKAYFGTHPGSVPPGTFYHADQPNPRSAIGLAANGDLLMVTVKGEEDPSHRDGLTLAQFAELMKLLGAKTALNLDGGYSACHGVFNETMLTPLFVKKAGREKLIPYGIMAIENKSEEENLSEQENKSVPNKKAPKKKIPNKKIPNKKLNFV

Nearest PDB structures (foldseek):
  3ohg-assembly1_A  TM=7.242E-01  e=1.573E-14  Bacteroides ovatus ATCC 8483
  6pki-assembly1_A  TM=5.641E-01  e=1.934E-10  Danio rerio
  6ozd-assembly1_A  TM=4.828E-01  e=4.768E-10  Burkholderia pseudomallei K96243
  6ozd-assembly2_B  TM=4.864E-01  e=6.322E-10  Burkholderia pseudomallei K96243
  4i4k-assembly1_A  TM=4.215E-01  e=2.661E+00  Streptomyces globisporus C-1027

Solvent-accessible surface area (backbone atoms only — not comparable to full-atom values): 21863 Å² total; per-residue (Å²): 140,78,67,70,60,57,57,54,50,58,55,56,63,52,41,55,63,49,48,47,52,63,72,39,36,68,91,77,86,64,58,72,47,79,43,79,48,50,98,40,35,41,36,37,39,35,42,44,37,55,41,50,46,99,86,60,62,49,72,49,100,54,70,36,49,34,41,40,34,42,33,38,37,94,47,23,48,49,46,72,39,30,33,29,41,43,75,66,40,48,44,53,48,40,54,73,72,67,40,54,26,35,37,39,33,47,28,48,28,52,32,81,76,38,51,73,72,36,78,51,56,37,71,42,27,37,32,27,44,64,60,77,46,68,68,55,104,73,33,74,56,48,85,52,65,44,72,52,58,64,37,46,74,77,38,50,96,82,40,58,48,72,68,38,78,95,47,63,92,49,106,53,89,50,29,30,22,48,25,54,43,27,42,47,94,48,41,78,42,23,30,37,38,36,30,26,82,82,18,49,75,48,78,43,56,51,72,78,50,48,71,72,56,43,53,60,61,51,72,60,42,62,29,36,40,20,33,39,46,45,19,17,49,91,50,35,65,68,32,46,69,75,57,36,75,40,73,73,17,32,42,66,65,54,35,74,78,48,53,75,57,91,85,62,61,64,61,71,56,53,29,58,32,59,37,39,20,14,33,23,32,44,23,31,28,86,86,60,31,39,36,42,38,37,35,46,52,32,64,46,81,93,56,58,26,46,42,26,48,31,59,46,8,48,48,42,27,70,77,44,17,19,36,24,35,28,31,28,34,39,91,52,24,34,37,40,38,28,54,83,46,73,48,79,74,51,46,49,57,67,89,94,60,53,51,79,30,56,35,23,41,35,37,34,50,58,78,52,71,70,55,52,51,53,52,51,52,63,69,66,53,79,79,75,78,76,80,83,78,83,81,81,88,77,85,81,81,88,76,85,84,83,90,130

Radius of gyration: 24.16 Å; Cα contacts (8 Å, |Δi|>4): 869; chains: 1; bounding box: 61×94×56 Å